Protein 8YZO (pdb70)

Solvent-accessible surface area: 19125 Å² total; per-residue (Å²): 225,132,21,101,34,106,52,51,96,103,86,3,56,7,137,73,48,19,64,0,3,0,56,2,0,38,11,83,88,103,82,28,45,136,34,10,0,0,0,13,3,15,4,4,44,14,101,78,18,99,33,40,31,12,0,56,58,4,0,50,82,4,0,0,0,0,2,3,12,1,17,0,9,138,112,10,22,36,51,0,19,5,0,0,64,30,0,2,87,1,0,17,17,0,0,69,45,0,43,121,80,19,130,2,31,51,81,96,0,0,0,0,2,8,2,2,0,0,0,0,0,1,0,1,0,8,101,7,94,78,1,83,0,0,0,2,1,12,1,5,0,46,4,73,34,2,6,24,8,55,68,0,2,12,14,38,1,4,36,10,9,12,12,0,3,96,60,2,3,89,49,12,78,60,2,29,36,3,17,149,27,21,160,85,45,68,48,46,15,2,6,78,42,8,51,108,44,2,65,76,8,4,3,32,63,14,31,111,87,3,23,80,39,126,4,4,2,0,1,5,7,12,18,24,13,10,2,6,27,1,24,17,1,9,62,2,1,44,136,11,180,22,58,49,1,0,6,0,14,50,7,95,60,36,154,159,65,36,10,1,30,8,3,10,44,98,62,6,21,80,27,0,0,54,3,0,17,38,60,5,73,88,66,98,55,8,4,78,187,69,55,18,0,20,0,42,3,52,153,37,52,103,23,58,24,100,62,24,119,26,0,57,173,64,29,28,54,10,2,0,40,46,19,81,52,185,163,81,39,24,7,22,7,32,102,181,48,40,25,71,70,25,105,31,158,1,15,2,20,54,122,10,43,0,8,2,0,68,82,86,78,125,53,35,32,55,8,3,17,88,51,36,56,5,85,2,43,157,1,34,19,82,5,0,0,0,0,41,3,72,72,20,214,50,73,77,28,1,0,0,17,0,58,3,93,6,4,1,27,2,54,87,42,43,4,0,3,0,1,0,0,1,4,6,45,95,131,3,67,2,106,17,14,5,29,28,2,52,12,24,125,62,18,90,75,58,92,46,104,56,11,90,10,147,2,16,4,1,0,20,40,3,68,57,24,9,48,7,0,0,0,2,0,0,43,5,81,12,38,30,35,38,25,70,126,62,4,8,1,29,0,29,0,44,82,147,15,54,1,34,0,90,0,3,23,86

Radius of gyration: 23.77 Å; Cα contacts (8 Å, |Δi|>4): 1357; chains: 1; bounding box: 77×49×50 Å

InterPro domains:
  IPR000383 Xaa-Pro dipeptidyl-peptidase-like domain [PF02129] (34-272)
  IPR008979 Galactose-binding-like domain superfamily [SSF49785] (376-522)
  IPR013736 Xaa-Pro dipeptidyl-peptidase, C-terminal [PF08530] (415-501)
  IPR013736 Xaa-Pro dipeptidyl-peptidase, C-terminal [SM00939] (291-519)
  IPR029058 Alpha/Beta hydrolase fold [G3DSA:3.40.50.1820] (14-206)
  IPR029058 Alpha/Beta hydrolase fold [G3DSA:3.40.50.1820] (207-338)
  IPR029058 Alpha/Beta hydrolase fold [SSF53474] (24-326)
  IPR050261 FrsA esterase [PTHR22946] (24-292)

Organism: Aquipseudomonas alcaligenes (NCBI:txid43263)

Sequence (506 aa):
EMATVKTTHRTTIAGWDGTPLGAFVIEPQDAGGGRYPLLVMPSSWAVPSVEYVGVAQSLAQRGYVVISYSSRGFWESGGSIDIAGPSTVEDVSALIDWALDNTRADPDRIGVSGISYGAGTSLLAAARDPRIKAVAALSGWADLQASLYSNDTPSSAQQGIALLVAAGLVTGRPGAELATINRNVLAGNYQGAVDSLLPVAAQRSPAASIDEINANQPAVFLANAFNDSLFPPGQLVDFFNRLKGPKQLQMRHGDHALNEALGALGIPNNEVYDQVGDWFDHYLKAVANGIDRQPAVQLKSQKGSWSSYPDWQATSKGAVSYGLTAPSGLLLPTGGLAEHGGGTGWNYRIGSGLLTAANSGVAMASGALQMINLPPGAYVPFVGRSAAGVWQGPIQWSAKRLDGAPEVRLTVTPSRANTTLYAYLYAEDVLGNGQLISHKPYTLRGATPGQAKTLDLRLEASSWNLPAGSRLTLVVDTVDLRYAGISQLGGAVTFTSPANAPSVLKVPLH

B-factor: mean 19.97, std 12.43, range [6.82, 127.04]

Nearest PDB structures (foldseek):
  8yzo-assembly1_A  TM=1.002E+00  e=0.000E+00  Aquipseudomonas alcaligenes
  8yzn-assembly1_A  TM=1.002E+00  e=0.000E+00  Aquipseudomonas alcaligenes
  1l7r-assembly1_A  TM=7.830E-01  e=7.497E-33  Rhodococcus sp. MB1
  3i2f-assembly1_A-2  TM=7.803E-01  e=1.826E-32  Rhodococcus sp. MB1 'Bresler 1999'
  9k48-assembly1_A  TM=7.659E-01  e=2.456E-32  Rhodococcus sp. MB1 'Bresler 1999'

Foldseek 3Di:
DWFDKDWDWDWAAFPVGWTWIKIWIAGDDVPHAAFAEEEEEEFFDDPLAAQVVLQNVLVRNTYTYIYIYFDFFPRIHHADPQLAPRRLRRSVSVLVVCVVPGSHDLQFYAYEYEASRQLSRLLNLLVPLSHAAYEHEAYFQAQCCQQQPQNWGQLQLLLLVLLRSVRTGHHDPLSVQSNVCNVVVNRVSNSVSCVVPRLSSHSNVSLVSNLVSQHAYEYEYECFFSHHHFPRVQVSQQSRDHHAAYEYEHFAADPPDNCRQLRDDPVSSVVVSVSSCCRRVVDPPCPSVAARYWYAAPVGDIDGDNGQVVLQVPWFKFFWEFFDDDPAGAIARHRVYYDADHKAKAFAPDDFQDASADQDDRSDNRRGGQHDKHQQSRGHSNFKHKYWYDQAQAKKKFFHWKKKKWKKAKQDQKFKKKKWKFWAALRRITGTFWMGMHIRHRHDHGDIDIDMDTTGGHIYIRGGRTIIMMMMGTDHSRIDGDIDGVMMMMIGAHPVHGIIMTTSMD

Structure (mmCIF, N/CA/C/O backbone):
data_8YZO
#
_entry.id   8YZO
#
_cell.length_a   81.754
_cell.length_b   104.593
_cell.length_c   62.030
_cell.angle_alpha   90.000
_cell.angle_beta   90.000
_cell.angle_gamma   90.000
#
_symmetry.space_group_name_H-M   'P 21 21 2'
#
loop_
_entity.id
_entity.type
_entity.pdbx_description
1 polymer Lipase
2 water water
#
loop_
_atom_site.group_PDB
_atom_site.id
_atom_site.type_symbol
_atom_site.label_atom_id
_atom_site.label_alt_id
_atom_site.label_comp_id
_atom_site.label_asym_id
_atom_site.label_entity_id
_atom_site.label_seq_id
_atom_site.pdbx_PDB_ins_code
_atom_site.Cartn_x
_atom_site.Cartn_y
_atom_site.Cartn_z
_atom_site.occupancy
_atom_site.B_iso_or_equiv
_atom_site.auth_seq_id
_atom_site.auth_comp_id
_atom_site.auth_asym_id
_atom_site.auth_atom_id
_atom_site.pdbx_PDB_model_num
ATOM 1 N N . GLU A 1 1 ? -11.561 35.345 18.792 1.000 71.690 50 GLU A N 1
ATOM 2 C CA . GLU A 1 1 ? -11.548 34.108 19.624 1.000 65.196 50 GLU A CA 1
ATOM 3 C C . GLU A 1 1 ? -11.178 32.921 18.733 1.000 54.355 50 GLU A C 1
ATOM 4 O O . GLU A 1 1 ? -11.106 33.042 17.504 1.000 50.688 50 GLU A O 1
ATOM 10 N N . MET A 1 2 ? -10.886 31.783 19.372 1.000 48.103 51 MET A N 1
ATOM 11 C CA . MET A 1 2 ? -10.422 30.618 18.635 1.000 45.075 51 MET A CA 1
ATOM 12 C C . MET A 1 2 ? -11.574 30.040 17.809 1.000 48.115 51 MET A C 1
ATOM 13 O O . MET A 1 2 ? -12.726 30.030 18.249 1.000 47.770 51 MET A O 1
ATOM 18 N N . ALA A 1 3 ? -11.243 29.560 16.603 1.000 43.397 52 ALA A N 1
ATOM 19 C CA . ALA A 1 3 ? -12.186 28.882 15.726 1.000 43.006 52 ALA A CA 1
ATOM 20 C C . ALA A 1 3 ? -12.618 27.538 16.336 1.000 41.838 52 ALA A C 1
ATOM 21 O O . ALA A 1 3 ? -11.805 26.803 16.919 1.000 38.512 52 ALA A O 1
ATOM 23 N N . THR A 1 4 ? -13.913 27.214 16.229 1.000 33.984 53 THR A N 1
ATOM 24 C CA . THR A 1 4 ? -14.352 25.852 16.464 1.000 36.652 53 THR A CA 1
ATOM 25 C C . THR A 1 4 ? -13.959 25.031 15.234 1.000 34.345 53 THR A C 1
ATOM 26 O O . THR A 1 4 ? -14.154 25.505 14.106 1.000 33.566 53 THR A O 1
ATOM 30 N N . VAL A 1 5 ? -13.382 23.835 15.426 1.000 25.140 54 VAL A N 1
ATOM 31 C CA . VAL A 1 5 ? -12.952 23.110 14.246 1.000 21.120 54 VAL A CA 1
ATOM 32 C C . VAL A 1 5 ? -13.578 21.726 14.193 1.000 21.136 54 VAL A C 1
ATOM 33 O O . VAL A 1 5 ? -13.827 21.093 15.214 1.000 22.130 54 VAL A O 1
ATOM 37 N N . LYS A 1 6 ? -13.791 21.275 12.960 1.000 18.432 55 LYS A N 1
ATOM 38 C CA . LYS A 1 6 ? -14.274 19.942 12.692 1.000 18.971 55 LYS A CA 1
ATOM 39 C C . LYS A 1 6 ? -13.106 19.103 12.180 1.000 15.942 55 LYS A C 1
ATOM 40 O O . LYS A 1 6 ? -12.353 19.566 11.329 1.000 16.246 55 LYS A O 1
ATOM 46 N N . THR A 1 7 ? -12.973 17.901 12.699 1.000 16.013 56 THR A N 1
ATOM 47 C CA . THR A 1 7 ? -11.923 16.999 12.230 1.000 17.533 56 THR A CA 1
ATOM 48 C C . THR A 1 7 ? -12.567 15.817 11.537 1.000 18.997 56 THR A C 1
ATOM 49 O O . THR A 1 7 ? -13.389 15.112 12.135 1.000 19.974 56 THR A O 1
ATOM 53 N N . THR A 1 8 ? -12.138 15.543 10.307 1.000 17.240 57 THR A N 1
ATOM 54 C CA . THR A 1 8 ? -12.620 14.411 9.558 1.000 18.145 57 THR A CA 1
ATOM 55 C C . THR A 1 8 ? -11.454 13.561 9.092 1.000 18.844 57 THR A C 1
ATOM 56 O O . THR A 1 8 ? -10.512 14.061 8.472 1.000 18.456 57 THR A O 1
ATOM 60 N N . HIS A 1 9 ? -11.576 12.263 9.274 1.000 17.169 58 HIS A N 1
ATOM 61 C CA . HIS A 1 9 ? -10.534 11.392 8.791 1.000 19.712 58 HIS A CA 1
ATOM 62 C C . HIS A 1 9 ? -10.864 11.015 7.370 1.000 24.331 58 HIS A C 1
ATOM 63 O O . HIS A 1 9 ? -11.977 10.576 7.069 1.000 23.717 58 HIS A O 1
ATOM 70 N N . ARG A 1 10 ? -9.864 11.049 6.503 1.000 20.275 59 ARG A N 1
ATOM 71 C CA . ARG A 1 10 ? -10.103 10.450 5.211 1.000 24.543 59 ARG A CA 1
ATOM 72 C C . ARG A 1 10 ? -8.827 10.006 4.535 1.000 24.517 59 ARG A C 1
ATOM 73 O O . ARG A 1 10 ? -7.748 10.274 5.032 1.000 22.466 59 ARG A O 1
ATOM 81 N N A THR A 1 11 ? -8.983 9.285 3.422 0.410 21.594 60 THR A N 1
ATOM 82 N N B THR A 1 11 ? -8.967 9.358 3.373 0.590 21.250 60 THR A N 1
ATOM 83 C CA A THR A 1 11 ? -7.845 8.902 2.618 0.410 21.076 60 THR A CA 1
ATOM 84 C CA B THR A 1 11 ? -7.786 8.941 2.652 0.590 21.043 60 THR A CA 1
ATOM 85 C C A THR A 1 11 ? -7.745 9.925 1.492 0.410 19.391 60 THR A C 1
ATOM 86 C C B THR A 1 11 ? -7.693 9.807 1.404 0.590 20.056 60 THR A C 1
ATOM 87 O O A THR A 1 11 ? -8.758 10.342 0.933 0.410 19.013 60 THR A O 1
ATOM 88 O O B THR A 1 11 ? -8.638 9.957 0.631 0.590 21.317 60 THR A O 1
ATOM 95 N N . ILE A 1 12 ? -6.529 10.414 1.231 1.000 16.810 61 ILE A N 1
ATOM 96 C CA . ILE A 1 12 ? -6.305 11.371 0.164 1.000 15.695 61 ILE A CA 1
ATOM 97 C C . ILE A 1 12 ? -5.227 10.762 -0.719 1.000 16.476 61 ILE A C 1
ATOM 98 O O . ILE A 1 12 ? -4.201 10.314 -0.211 1.000 14.778 61 ILE A O 1
ATOM 103 N N . ALA A 1 13 ? -5.481 10.748 -2.035 1.000 15.990 62 ALA A N 1
ATOM 104 C CA . ALA A 1 13 ? -4.496 10.144 -2.926 1.000 17.559 62 ALA A CA 1
ATOM 105 C C . ALA A 1 13 ? -3.254 11.014 -3.002 1.000 16.049 62 ALA A C 1
ATOM 106 O O . ALA A 1 13 ? -3.351 12.232 -3.198 1.000 16.607 62 ALA A O 1
ATOM 108 N N . GLY A 1 14 ? -2.090 10.358 -2.939 1.000 14.415 63 GLY A N 1
ATOM 109 C CA . GLY A 1 14 ? -0.827 11.002 -3.239 1.000 15.204 63 GLY A CA 1
ATOM 110 C C . GLY A 1 14 ? -0.646 11.237 -4.730 1.000 16.909 63 GLY A C 1
ATOM 111 O O . GLY A 1 14 ? -1.586 11.028 -5.504 1.000 17.058 63 GLY A O 1
ATOM 112 N N . TRP A 1 15 ? 0.562 11.607 -5.124 1.000 14.191 64 TRP A N 1
ATOM 113 C CA . TRP A 1 15 ? 0.780 12.108 -6.491 1.000 16.228 64 TRP A CA 1
ATOM 114 C C . TRP A 1 15 ? 0.546 11.018 -7.543 1.000 18.807 64 TRP A C 1
ATOM 115 O O . TRP A 1 15 ? 0.112 11.334 -8.665 1.000 18.031 64 TRP A O 1
ATOM 126 N N . ASP A 1 16 ? 0.810 9.762 -7.149 1.000 15.779 65 ASP A N 1
ATOM 127 C CA . ASP A 1 16 ? 0.734 8.571 -7.973 1.000 18.336 65 ASP A CA 1
ATOM 128 C C . ASP A 1 16 ? -0.479 7.705 -7.602 1.000 16.532 65 ASP A C 1
ATOM 129 O O . ASP A 1 16 ? -0.574 6.538 -8.014 1.000 19.114 65 ASP A O 1
ATOM 134 N N . GLY A 1 17 ? -1.419 8.259 -6.839 1.000 16.470 66 GLY A N 1
ATOM 135 C CA . GLY A 1 17 ? -2.626 7.553 -6.427 1.000 17.312 66 GLY A CA 1
ATOM 136 C C . GLY A 1 17 ? -2.493 6.777 -5.120 1.000 16.083 66 GLY A C 1
ATOM 137 O O . GLY A 1 17 ? -3.480 6.239 -4.601 1.000 17.289 66 GLY A O 1
ATOM 138 N N . THR A 1 18 ? -1.299 6.769 -4.511 1.000 15.385 67 THR A N 1
ATOM 139 C CA . THR A 1 18 ? -1.101 6.054 -3.248 1.000 14.491 67 THR A CA 1
ATOM 140 C C . THR A 1 18 ? -1.978 6.668 -2.181 1.000 14.539 67 THR A C 1
ATOM 141 O O . THR A 1 18 ? -1.910 7.866 -1.942 1.000 15.831 67 THR A O 1
ATOM 145 N N . PRO A 1 19 ? -2.854 5.897 -1.494 1.000 14.101 68 PRO A N 1
ATOM 146 C CA . PRO A 1 19 ? -3.748 6.464 -0.504 1.000 14.499 68 PRO A CA 1
ATOM 147 C C . PRO A 1 19 ? -3.017 6.862 0.774 1.000 14.583 68 PRO A C 1
ATOM 148 O O . PRO A 1 19 ? -2.281 6.044 1.325 1.000 15.347 68 PRO A O 1
ATOM 152 N N . LEU A 1 20 ? -3.188 8.126 1.195 1.000 13.332 69 LEU A N 1
ATOM 153 C CA . LEU A 1 20 ? -2.599 8.619 2.427 1.000 13.148 69 LEU A CA 1
ATOM 154 C C . LEU A 1 20 ? -3.673 8.890 3.468 1.000 13.576 69 LEU A C 1
ATOM 155 O O . LEU A 1 20 ? -4.685 9.518 3.170 1.000 13.944 69 LEU A O 1
ATOM 160 N N . GLY A 1 21 ? -3.457 8.367 4.684 1.000 12.497 70 GLY A N 1
ATOM 161 C CA . GLY A 1 21 ? -4.348 8.618 5.815 1.000 12.479 70 GLY A CA 1
ATOM 162 C C . GLY A 1 21 ? -4.175 10.038 6.335 1.000 13.866 70 GLY A C 1
ATOM 163 O O . GLY A 1 21 ? -3.056 10.440 6.592 1.000 14.034 70 GLY A O 1
ATOM 164 N N . ALA A 1 22 ? -5.269 10.790 6.341 1.000 13.019 71 ALA A N 1
ATOM 165 C CA . ALA A 1 22 ? -5.232 12.197 6.673 1.000 12.896 71 ALA A CA 1
ATOM 166 C C . ALA A 1 22 ? -6.375 12.569 7.606 1.000 14.792 71 ALA A C 1
ATOM 167 O O . ALA A 1 22 ? -7.493 12.047 7.485 1.000 16.224 71 ALA A O 1
ATOM 169 N N . PHE A 1 23 ? -6.086 13.524 8.492 1.000 12.894 72 PHE A N 1
ATOM 170 C CA . PHE A 1 23 ? -7.111 14.242 9.242 1.000 13.616 72 PHE A CA 1
ATOM 171 C C . PHE A 1 23 ? -7.229 15.640 8.668 1.000 13.560 72 PHE A C 1
ATOM 172 O O . PHE A 1 23 ? -6.249 16.395 8.605 1.000 14.677 72 PHE A O 1
ATOM 180 N N . VAL A 1 24 ? -8.419 15.965 8.171 1.000 11.421 73 VAL A N 1
ATOM 181 C CA . VAL A 1 24 ? -8.705 17.237 7.581 1.000 12.998 73 VAL A CA 1
ATOM 182 C C . VAL A 1 24 ? -9.422 18.054 8.661 1.000 14.224 73 VAL A C 1
ATOM 183 O O . VAL A 1 24 ? -10.512 17.662 9.138 1.000 13.855 73 VAL A O 1
ATOM 187 N N . ILE A 1 25 ? -8.824 19.189 9.012 1.000 11.439 74 ILE A N 1
ATOM 188 C CA . ILE A 1 25 ? -9.273 19.958 10.147 1.000 12.508 74 ILE A CA 1
ATOM 189 C C . ILE A 1 25 ? -9.715 21.322 9.640 1.000 14.073 74 ILE A C 1
ATOM 190 O O . ILE A 1 25 ? -8.927 22.086 9.109 1.000 12.304 74 ILE A O 1
ATOM 195 N N . GLU A 1 26 ? -10.994 21.678 9.854 1.000 14.979 75 GLU A N 1
ATOM 196 C CA . GLU A 1 26 ? -11.562 22.805 9.145 1.000 16.880 75 GLU A CA 1
ATOM 197 C C . GLU A 1 26 ? -12.304 23.703 10.130 1.000 18.582 75 GLU A C 1
ATOM 198 O O . GLU A 1 26 ? -13.142 23.204 10.863 1.000 17.430 75 GLU A O 1
ATOM 204 N N . PRO A 1 27 ? -12.002 25.009 10.184 1.000 18.155 76 PRO A N 1
ATOM 205 C CA . PRO A 1 27 ? -12.809 25.946 10.969 1.000 21.213 76 PRO A CA 1
ATOM 206 C C . PRO A 1 27 ? -14.271 25.932 10.544 1.000 23.456 76 PRO A C 1
ATOM 207 O O . PRO A 1 27 ? -14.596 25.740 9.374 1.000 23.241 76 PRO A O 1
ATOM 211 N N . GLN A 1 28 ? -15.143 26.186 11.519 1.000 27.665 77 GLN A N 1
ATOM 212 C CA . GLN A 1 28 ? -16.576 26.238 11.275 1.000 33.661 77 GLN A CA 1
ATOM 213 C C . GLN A 1 28 ? -17.005 27.670 11.583 1.000 43.871 77 GLN A C 1
ATOM 214 O O . GLN A 1 28 ? -16.863 28.110 12.702 1.000 44.525 77 GLN A O 1
ATOM 220 N N . ASP A 1 29 ? -17.402 28.440 10.565 1.000 68.615 78 ASP A N 1
ATOM 221 C CA . ASP A 1 29 ? -17.329 29.890 10.681 1.000 77.390 78 ASP A CA 1
ATOM 222 C C . ASP A 1 29 ? -18.632 30.401 11.286 1.000 81.450 78 ASP A C 1
ATOM 223 O O . ASP A 1 29 ? -18.700 30.472 12.506 1.000 86.367 78 ASP A O 1
ATOM 228 N N . ALA A 1 30 ? -19.663 30.726 10.479 1.000 90.893 79 ALA A N 1
ATOM 229 C CA . ALA A 1 30 ? -19.774 30.377 9.067 1.000 102.903 79 ALA A CA 1
ATOM 230 C C . ALA A 1 30 ? -20.440 31.490 8.252 1.000 99.105 79 ALA A C 1
ATOM 231 O O . ALA A 1 30 ? -21.661 31.489 8.095 1.000 111.204 79 ALA A O 1
ATOM 233 N N . GLY A 1 31 ? -19.636 32.413 7.697 1.000 85.682 80 GLY A N 1
ATOM 234 C CA . GLY A 1 31 ? -20.115 33.277 6.626 1.000 84.513 80 GLY A CA 1
ATOM 235 C C . GLY A 1 31 ? -19.191 34.445 6.270 1.000 76.839 80 GLY A C 1
ATOM 236 O O . GLY A 1 31 ? -19.667 35.574 6.150 1.000 76.815 80 GLY A O 1
ATOM 237 N N . GLY A 1 32 ? -17.900 34.186 6.019 1.000 65.525 81 GLY A N 1
ATOM 238 C CA . GLY A 1 32 ? -17.316 32.854 5.977 1.000 70.420 81 GLY A CA 1
ATOM 239 C C . GLY A 1 32 ? -16.301 32.692 4.843 1.000 61.347 81 GLY A C 1
ATOM 240 O O . GLY A 1 32 ? -16.367 31.699 4.122 1.000 62.172 81 GLY A O 1
ATOM 241 N N . GLY A 1 33 ? -15.376 33.662 4.713 1.000 56.611 82 GLY A N 1
ATOM 242 C CA . GLY A 1 33 ? -14.303 33.653 3.722 1.000 45.270 82 GLY A CA 1
ATOM 243 C C . GLY A 1 33 ? -13.333 32.471 3.868 1.000 35.912 82 GLY A C 1
ATOM 244 O O . GLY A 1 33 ? -13.549 31.562 4.660 1.000 38.674 82 GLY A O 1
ATOM 245 N N . ARG A 1 34 ? -12.288 32.469 3.040 1.000 33.623 83 ARG A N 1
ATOM 246 C CA . ARG A 1 34 ? -11.354 31.351 2.974 1.000 29.773 83 ARG A CA 1
ATOM 247 C C . ARG A 1 34 ? -10.309 31.494 4.089 1.000 28.574 83 ARG A C 1
ATOM 248 O O . ARG A 1 34 ? -10.112 32.571 4.627 1.0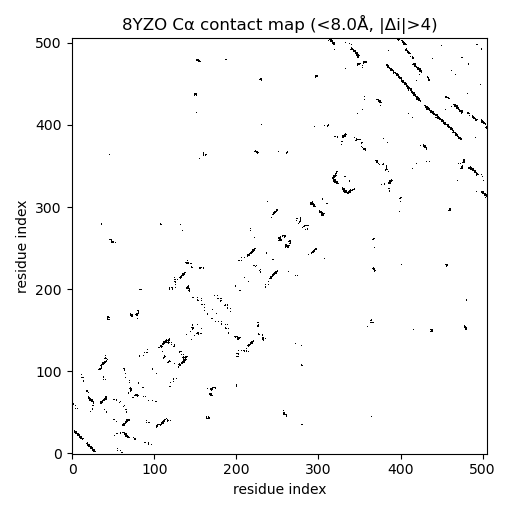00 28.325 83 ARG A O 1
ATOM 256 N N . TYR A 1 35 ? -9.687 30.383 4.472 1.000 19.220 84 TYR A N 1
ATOM 257 C CA . TYR A 1 35 ? -8.707 30.375 5.539 1.000 18.065 84 TYR A CA 1
ATOM 258 C C . TYR A 1 35 ? -7.351 29.980 4.942 1.000 15.200 84 TYR A C 1
ATOM 259 O O . TYR A 1 35 ? -7.300 29.231 3.967 1.000 13.526 84 TYR A O 1
ATOM 268 N N . PRO A 1 36 ? -6.250 30.471 5.508 1.000 14.314 85 PRO A N 1
ATOM 269 C CA . PRO A 1 36 ? -4.916 29.972 5.167 1.000 13.574 85 PRO A CA 1
ATOM 270 C C . PRO A 1 36 ? -4.852 28.467 5.439 1.000 13.479 85 PRO A C 1
ATOM 271 O O . PRO A 1 36 ? -5.624 27.912 6.221 1.000 13.628 85 PRO A O 1
ATOM 275 N N . LEU A 1 37 ? -4.028 27.795 4.624 1.000 13.083 86 LEU A N 1
ATOM 276 C CA . LEU A 1 37 ? -3.886 26.349 4.606 1.000 12.076 86 LEU A CA 1
ATOM 277 C C . LEU A 1 37 ? -2.542 25.957 5.182 1.000 10.106 86 LEU A C 1
ATOM 278 O O . LEU A 1 37 ? -1.542 26.542 4.760 1.000 11.284 86 LEU A O 1
ATOM 283 N N . LEU A 1 38 ? -2.542 24.961 6.093 1.000 10.106 87 LEU A N 1
ATOM 284 C CA . LEU A 1 38 ? -1.313 24.337 6.572 1.000 10.131 87 LEU A CA 1
ATOM 285 C C . LEU A 1 38 ? -1.370 22.859 6.251 1.000 10.656 87 LEU A C 1
ATOM 286 O O . LEU A 1 38 ? -2.338 22.170 6.616 1.000 11.754 87 LEU A O 1
ATOM 291 N N . VAL A 1 39 ? -0.328 22.370 5.580 1.000 10.468 88 VAL A N 1
ATOM 292 C CA . VAL A 1 39 ? -0.185 20.956 5.315 1.000 10.842 88 VAL A CA 1
ATOM 293 C C . VAL A 1 39 ? 0.957 20.424 6.188 1.000 10.664 88 VAL A C 1
ATOM 294 O O . VAL A 1 39 ? 2.040 21.020 6.185 1.000 10.227 88 VAL A O 1
ATOM 298 N N . MET A 1 40 ? 0.636 19.385 6.979 1.000 10.056 89 MET A N 1
ATOM 299 C CA . MET A 1 40 ? 1.481 18.961 8.083 1.000 9.559 89 MET A CA 1
ATOM 300 C C . MET A 1 40 ? 1.699 17.467 8.063 1.000 9.781 89 MET A C 1
ATOM 301 O O . MET A 1 40 ? 0.922 16.716 8.644 1.000 9.704 89 MET A O 1
ATOM 306 N N . PRO A 1 41 ? 2.818 17.000 7.481 1.000 10.338 90 PRO A N 1
ATOM 307 C CA . PRO A 1 41 ? 3.223 15.603 7.542 1.000 10.162 90 PRO A CA 1
ATOM 308 C C . PRO A 1 41 ? 3.622 15.229 8.962 1.000 11.693 90 PRO A C 1
ATOM 309 O O . PRO A 1 41 ? 4.468 15.869 9.583 1.000 12.776 90 PRO A O 1
ATOM 313 N N . SER A 1 42 ? 2.946 14.221 9.505 1.000 11.551 91 SER A N 1
ATOM 314 C CA . SER A 1 42 ? 3.295 13.660 10.806 1.000 12.110 91 SER A CA 1
ATOM 315 C C . SER A 1 42 ? 4.658 12.963 10.768 1.000 12.066 91 SER A C 1
ATOM 316 O O . SER A 1 42 ? 5.188 12.651 9.729 1.000 12.207 91 SER A O 1
ATOM 319 N N . SER A 1 43 ? 5.215 12.675 11.932 1.000 11.663 92 SER A N 1
ATOM 320 C CA . SER A 1 43 ? 6.536 12.071 12.015 1.000 11.073 92 SER A CA 1
ATOM 321 C C . SER A 1 43 ? 6.459 10.716 12.703 1.000 11.656 92 SER A C 1
ATOM 322 O O . SER A 1 43 ? 5.423 10.049 12.670 1.000 12.225 92 SER A O 1
ATOM 325 N N . TRP A 1 44 ? 7.595 10.290 13.252 1.000 11.707 93 TRP A N 1
ATOM 326 C CA . TRP A 1 44 ? 7.740 8.947 13.804 1.000 11.855 93 TRP A CA 1
ATOM 327 C C . TRP A 1 44 ? 6.682 8.666 14.870 1.000 12.198 93 TRP A C 1
ATOM 328 O O . TRP A 1 44 ? 6.339 9.534 15.706 1.000 11.011 93 TRP A O 1
ATOM 339 N N . ALA A 1 45 ? 6.247 7.394 14.913 1.000 12.969 94 ALA A N 1
ATOM 340 C CA . ALA A 1 45 ? 5.217 6.978 15.854 1.000 14.244 94 ALA A CA 1
ATOM 341 C C . ALA A 1 45 ? 5.840 6.707 17.218 1.000 18.906 94 ALA A C 1
ATOM 342 O O . ALA A 1 45 ? 5.963 5.579 17.671 1.000 24.020 94 ALA A O 1
ATOM 344 N N . VAL A 1 46 ? 6.147 7.763 17.944 1.000 21.539 95 VAL A N 1
ATOM 345 C CA . VAL A 1 46 ? 6.679 7.588 19.284 1.000 20.322 95 VAL A CA 1
ATOM 346 C C . VAL A 1 46 ? 5.495 7.588 20.240 1.000 18.337 95 VAL A C 1
ATOM 347 O O . VAL A 1 46 ? 4.596 8.405 20.151 1.000 18.811 95 VAL A O 1
ATOM 351 N N . PRO A 1 47 ? 5.401 6.631 21.183 1.000 22.498 96 PRO A N 1
ATOM 352 C CA . PRO A 1 47 ? 4.272 6.591 22.115 1.000 23.090 96 PRO A CA 1
ATOM 353 C C . PRO A 1 47 ? 4.079 7.884 22.899 1.000 19.163 96 PRO A C 1
ATOM 354 O O . PRO A 1 47 ? 5.048 8.499 23.298 1.000 18.853 96 PRO A O 1
ATOM 358 N N . SER A 1 48 ? 2.818 8.334 22.981 1.000 18.934 97 SER A N 1
ATOM 359 C CA . SER A 1 48 ? 2.366 9.521 23.690 1.000 20.429 97 SER A CA 1
ATOM 360 C C . SER A 1 48 ? 2.429 10.772 22.811 1.000 18.872 97 SER A C 1
ATOM 361 O O . SER A 1 48 ? 2.016 11.842 23.247 1.000 21.371 97 SER A O 1
ATOM 364 N N . VAL A 1 49 ? 2.986 10.684 21.597 1.000 19.743 98 VAL A N 1
ATOM 365 C CA . VAL A 1 49 ? 3.156 11.893 20.798 1.000 16.923 98 VAL A CA 1
ATOM 366 C C . VAL A 1 49 ? 1.885 12.189 19.990 1.000 20.472 98 VAL A C 1
ATOM 367 O O . VAL A 1 49 ? 1.448 11.392 19.182 1.000 22.172 98 VAL A O 1
ATOM 371 N N . GLU A 1 50 ? 1.328 13.387 20.187 1.000 17.980 99 GLU A N 1
ATOM 372 C CA . GLU A 1 50 ? 0.010 13.730 19.678 1.000 19.670 99 GLU A CA 1
ATOM 373 C C . GLU A 1 50 ? 0.104 14.646 18.450 1.000 17.595 99 GLU A C 1
ATOM 374 O O . GLU A 1 50 ? -0.176 15.860 18.567 1.000 17.288 99 GLU A O 1
ATOM 380 N N . TYR A 1 51 ? 0.477 14.097 17.277 1.000 16.972 100 TYR A N 1
ATOM 381 C CA . TYR A 1 51 ? 0.627 14.958 16.073 1.000 14.916 100 TYR A CA 1
ATOM 382 C C . TYR A 1 51 ? -0.699 15.613 15.675 1.000 14.900 100 TYR A C 1
ATOM 383 O O . TYR A 1 51 ? -0.702 16.784 15.278 1.000 14.944 100 TYR A O 1
ATOM 392 N N . VAL A 1 52 ? -1.803 14.860 15.687 1.000 14.691 101 VAL A N 1
ATOM 393 C CA . VAL A 1 52 ? -3.063 15.429 15.244 1.000 15.302 101 VAL A CA 1
ATOM 394 C C . VAL A 1 52 ? -3.494 16.507 16.237 1.000 15.542 101 VAL A C 1
ATOM 395 O O . VAL A 1 52 ? -3.989 17.554 15.854 1.000 15.205 101 VAL A O 1
ATOM 399 N N . GLY A 1 53 ? -3.239 16.288 17.519 1.000 14.722 102 GLY A N 1
ATOM 400 C CA . GLY A 1 53 ? -3.576 17.308 18.499 1.000 14.706 102 GLY A CA 1
ATOM 401 C C . GLY A 1 53 ? -2.892 18.651 18.239 1.000 15.113 102 GLY A C 1
ATOM 402 O O . GLY A 1 53 ? -3.499 19.735 18.412 1.000 14.235 102 GLY A O 1
ATOM 403 N N . VAL A 1 54 ? -1.605 18.567 17.895 1.000 13.460 103 VAL A N 1
ATOM 404 C CA . VAL A 1 54 ? -0.858 19.771 17.558 1.000 15.090 103 VAL A CA 1
ATOM 405 C C . VAL A 1 54 ? -1.492 20.475 16.351 1.000 12.911 103 VAL A C 1
ATOM 406 O O . VAL A 1 54 ? -1.674 21.696 16.341 1.000 12.698 103 VAL A O 1
ATOM 410 N N . ALA A 1 55 ? -1.828 19.679 15.326 1.000 13.013 104 ALA A N 1
ATOM 411 C CA . ALA A 1 55 ? -2.463 20.205 14.118 1.000 12.732 104 ALA A CA 1
ATOM 412 C C . ALA A 1 55 ? -3.810 20.847 14.422 1.000 11.553 104 ALA A C 1
ATOM 413 O O . ALA A 1 55 ? -4.124 21.889 13.869 1.000 12.038 104 ALA A O 1
ATOM 415 N N . GLN A 1 56 ? -4.592 20.229 15.306 1.000 11.394 105 GLN A N 1
ATOM 416 C CA . GLN A 1 56 ? -5.886 20.789 15.674 1.000 13.297 105 GLN A CA 1
ATOM 417 C C . GLN A 1 56 ? -5.693 22.139 16.361 1.000 13.486 105 GLN A C 1
ATOM 418 O O . GLN A 1 56 ? -6.482 23.067 16.140 1.000 12.934 105 GLN A O 1
ATOM 424 N N . SER A 1 57 ? -4.694 22.244 17.251 1.000 13.445 106 SER A N 1
ATOM 425 C CA . SER A 1 57 ? -4.497 23.498 17.967 1.000 13.442 106 SER A CA 1
ATOM 426 C C . SER A 1 57 ? -4.105 24.622 17.004 1.000 14.395 106 SER A C 1
ATOM 427 O O . SER A 1 57 ? -4.495 25.775 17.212 1.000 15.064 106 SER A O 1
ATOM 430 N N . LEU A 1 58 ? -3.343 24.318 15.928 1.000 12.530 107 LEU A N 1
ATOM 431 C CA . LEU A 1 58 ? -3.084 25.327 14.911 1.000 12.254 107 LEU A CA 1
ATOM 432 C C . LEU A 1 58 ? -4.358 25.681 14.167 1.000 11.699 107 LEU A C 1
ATOM 433 O O . LEU A 1 58 ? -4.563 26.860 13.869 1.000 11.655 107 LEU A O 1
ATOM 438 N N . ALA A 1 59 ? -5.171 24.677 13.780 1.000 12.237 108 ALA A N 1
ATOM 439 C CA . ALA A 1 59 ? -6.384 24.933 13.021 1.000 12.958 108 ALA A CA 1
ATOM 440 C C . ALA A 1 59 ? -7.299 25.868 13.802 1.000 12.842 108 ALA A C 1
ATOM 441 O O . ALA A 1 59 ? -7.939 26.750 13.238 1.000 12.279 108 ALA A O 1
ATOM 443 N N . GLN A 1 60 ? -7.257 25.744 15.133 1.000 13.284 109 GLN A N 1
ATOM 444 C CA . GLN A 1 60 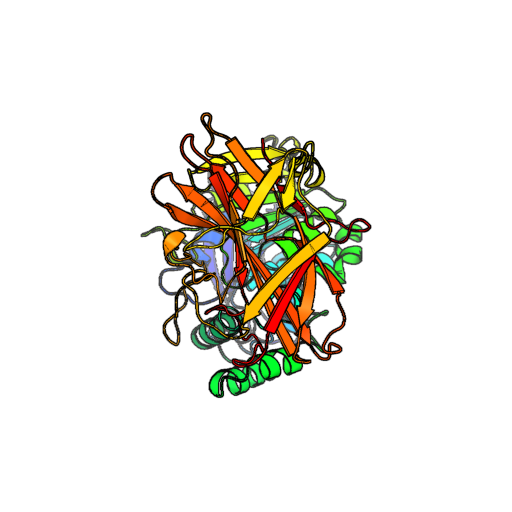? -8.091 26.598 15.968 1.000 16.034 109 GLN A CA 1
ATOM 445 C C . GLN A 1 60 ? -7.665 28.063 15.977 1.000 16.735 109 GLN A C 1
ATOM 446 O O . GLN A 1 60 ? -8.431 28.920 16.443 1.000 16.213 109 GLN A O 1
ATOM 452 N N . ARG A 1 61 ? -6.497 28.400 15.428 1.000 14.401 110 ARG A N 1
ATOM 453 C CA . ARG A 1 61 ? -6.119 29.798 15.259 1.000 14.051 110 ARG A CA 1
ATOM 454 C C . ARG A 1 61 ? -6.778 30.403 14.014 1.000 15.625 110 ARG A C 1
ATOM 455 O O . ARG A 1 61 ? -6.611 31.590 13.723 1.000 17.028 110 ARG A O 1
ATOM 463 N N . GLY A 1 62 ? -7.448 29.560 13.227 1.000 15.011 111 GLY A N 1
ATOM 464 C CA . GLY A 1 62 ? -8.100 29.962 11.978 1.000 15.948 111 GLY A CA 1
ATOM 465 C C . GLY A 1 62 ? -7.348 29.510 10.724 1.000 15.526 111 GLY A C 1
ATOM 466 O O . GLY A 1 62 ? -7.078 30.304 9.806 1.000 16.340 111 GLY A O 1
ATOM 467 N N . TYR A 1 63 ? -7.098 28.211 10.645 1.000 13.354 112 TYR A N 1
ATOM 468 C CA . TYR A 1 63 ? -6.437 27.609 9.490 1.000 13.046 112 TYR A CA 1
ATOM 469 C C . TYR A 1 63 ? -7.197 26.349 9.094 1.000 11.919 112 TYR A C 1
ATOM 470 O O . TYR A 1 63 ? -7.640 25.631 9.945 1.000 12.481 112 TYR A O 1
ATOM 479 N N . VAL A 1 64 ? -7.263 26.048 7.786 1.000 11.232 113 VAL A N 1
ATOM 480 C CA . VAL A 1 64 ? -7.506 24.680 7.348 1.000 11.625 113 VAL A CA 1
ATOM 481 C C . VAL A 1 64 ? -6.193 23.930 7.492 1.000 10.947 113 VAL A C 1
ATOM 482 O O . VAL A 1 64 ? -5.150 24.400 7.025 1.000 10.445 113 VAL A O 1
ATOM 486 N N . VAL A 1 65 ? -6.231 22.764 8.135 1.000 10.806 114 VAL A N 1
ATOM 487 C CA . VAL A 1 65 ? -5.023 21.975 8.376 1.000 12.392 114 VAL A CA 1
ATOM 488 C C . VAL A 1 65 ? -5.228 20.539 7.902 1.000 12.461 114 VAL A C 1
ATOM 489 O O . VAL A 1 65 ? -6.208 19.886 8.228 1.000 11.841 114 VAL A O 1
ATOM 493 N N . ILE A 1 66 ? -4.238 20.017 7.162 1.000 10.735 115 ILE A N 1
ATOM 494 C CA . ILE A 1 66 ? -4.257 18.629 6.766 1.000 11.152 115 ILE A CA 1
ATOM 495 C C . ILE A 1 66 ? -3.103 17.994 7.519 1.000 11.608 115 ILE A C 1
ATOM 496 O O . ILE A 1 66 ? -1.935 18.244 7.220 1.000 11.974 115 ILE A O 1
ATOM 501 N N . SER A 1 67 ? -3.442 17.132 8.475 1.000 10.245 116 SER A N 1
ATOM 502 C CA . SER A 1 67 ? -2.459 16.381 9.226 1.000 11.508 116 SER A CA 1
ATOM 503 C C . SER A 1 67 ? -2.440 14.967 8.668 1.000 12.066 116 SER A C 1
ATOM 504 O O . SER A 1 67 ? -3.469 14.289 8.738 1.000 12.771 116 SER A O 1
ATOM 507 N N . TYR A 1 68 ? -1.307 14.479 8.181 1.000 10.731 117 TYR A N 1
ATOM 508 C CA . TYR A 1 68 ? -1.383 13.223 7.472 1.000 11.004 117 TYR A CA 1
ATOM 509 C C . TYR A 1 68 ? -0.146 12.355 7.667 1.000 11.148 117 TYR A C 1
ATOM 510 O O . TYR A 1 68 ? 0.912 12.813 8.093 1.000 10.391 117 TYR A O 1
ATOM 519 N N . SER A 1 69 ? -0.365 11.069 7.431 1.000 11.019 118 SER A N 1
ATOM 520 C CA . SER A 1 69 ? 0.658 10.042 7.449 1.000 10.583 118 SER A CA 1
ATOM 521 C C . SER A 1 69 ? 1.241 9.863 6.045 1.000 10.877 118 SER A C 1
ATOM 522 O O . SER A 1 69 ? 0.509 9.604 5.071 1.000 10.890 118 SER A O 1
ATOM 525 N N . SER A 1 70 ? 2.579 9.999 5.935 1.000 10.657 119 SER A N 1
ATOM 526 C CA . SER A 1 70 ? 3.280 9.848 4.666 1.000 10.205 119 SER A CA 1
ATOM 527 C C . SER A 1 70 ? 3.214 8.405 4.154 1.000 9.891 119 SER A C 1
ATOM 528 O O . SER A 1 70 ? 2.900 7.473 4.895 1.000 11.006 119 SER A O 1
ATOM 531 N N . ARG A 1 71 ? 3.560 8.245 2.885 1.000 10.072 120 ARG A N 1
ATOM 532 C CA . ARG A 1 71 ? 3.592 6.946 2.242 1.000 11.476 120 ARG A CA 1
ATOM 533 C C . ARG A 1 71 ? 4.501 5.998 3.021 1.000 10.786 120 ARG A C 1
ATOM 534 O O . ARG A 1 71 ? 5.563 6.357 3.534 1.000 10.858 120 ARG A O 1
ATOM 542 N N . GLY A 1 72 ? 3.998 4.766 3.195 1.000 9.515 121 GLY A N 1
ATOM 543 C CA . GLY A 1 72 ? 4.690 3.784 3.990 1.000 10.039 121 GLY A CA 1
ATOM 544 C C . GLY A 1 72 ? 4.275 3.734 5.466 1.000 9.569 121 GLY A C 1
ATOM 545 O O . GLY A 1 72 ? 4.456 2.702 6.105 1.000 10.270 121 GLY A O 1
ATOM 546 N N . PHE A 1 73 ? 3.780 4.841 6.047 1.000 9.430 122 PHE A N 1
ATOM 547 C CA . PHE A 1 73 ? 3.299 4.806 7.411 1.000 9.699 122 PHE A CA 1
ATOM 548 C C . PHE A 1 73 ? 2.158 3.776 7.519 1.000 10.733 122 PHE A C 1
ATOM 549 O O . PHE A 1 73 ? 1.511 3.480 6.525 1.000 10.756 122 PHE A O 1
ATOM 557 N N . TRP A 1 74 ? 1.903 3.284 8.722 1.000 10.682 123 TRP A N 1
ATOM 558 C CA . TRP A 1 74 ? 0.863 2.273 8.929 1.000 11.345 123 TRP A CA 1
ATOM 559 C C . TRP A 1 74 ? -0.443 2.680 8.261 1.000 12.179 123 TRP A C 1
ATOM 560 O O . TRP A 1 74 ? -1.113 1.849 7.620 1.000 11.970 123 TRP A O 1
ATOM 571 N N . GLU A 1 75 ? -0.834 3.956 8.459 1.000 11.959 124 GLU A N 1
ATOM 572 C CA . GLU A 1 75 ? -2.125 4.455 8.031 1.000 12.711 124 GLU A CA 1
ATOM 573 C C . GLU A 1 75 ? -2.221 4.800 6.550 1.000 11.898 124 GLU A C 1
ATOM 574 O O . GLU A 1 75 ? -3.287 5.252 6.114 1.000 13.331 124 GLU A O 1
ATOM 580 N N . SER A 1 76 ? -1.169 4.543 5.759 1.000 9.903 125 SER A N 1
ATOM 581 C CA . SER A 1 76 ? -1.105 4.898 4.376 1.000 9.131 125 SER A CA 1
ATOM 582 C C . SER A 1 76 ? -0.688 3.678 3.563 1.000 9.194 125 SER A C 1
ATOM 583 O O . SER A 1 76 ? -0.160 2.743 4.132 1.000 10.240 125 SER A O 1
ATOM 586 N N . GLY A 1 77 ? -0.921 3.737 2.247 1.000 11.354 126 GLY A N 1
ATOM 587 C CA . GLY A 1 77 ? -0.295 2.829 1.300 1.000 11.878 126 GLY A CA 1
ATOM 588 C C . GLY A 1 77 ? 1.188 3.176 1.077 1.000 11.646 126 GLY A C 1
ATOM 589 O O . GLY A 1 77 ? 1.725 4.121 1.632 1.000 12.188 126 GLY A O 1
ATOM 590 N N . GLY A 1 78 ? 1.845 2.427 0.198 1.000 11.559 127 GLY A N 1
ATOM 591 C CA . GLY A 1 78 ? 3.208 2.739 -0.204 1.000 12.217 127 GLY A CA 1
ATOM 592 C C . GLY A 1 78 ? 4.289 2.262 0.777 1.000 11.830 127 GLY A C 1
ATOM 593 O O . GLY A 1 78 ? 4.044 1.436 1.653 1.000 12.158 127 GLY A O 1
ATOM 594 N N . SER A 1 79 ? 5.522 2.795 0.607 1.000 11.895 128 SER A N 1
ATOM 595 C CA . SER A 1 79 ? 6.668 2.420 1.425 1.000 12.533 128 SER A CA 1
ATOM 596 C C . SER A 1 79 ? 7.366 3.695 1.879 1.000 12.198 128 SER A C 1
ATOM 597 O O . SER A 1 79 ? 7.369 4.656 1.119 1.000 11.141 128 SER A O 1
ATOM 600 N N . ILE A 1 80 ? 8.036 3.635 3.035 1.000 12.168 129 ILE A N 1
ATOM 601 C CA . ILE A 1 80 ? 8.785 4.784 3.554 1.000 11.936 129 ILE A CA 1
ATOM 602 C C . ILE A 1 80 ? 10.041 4.973 2.715 1.000 12.392 129 ILE A C 1
ATOM 603 O O . ILE A 1 80 ? 10.869 4.074 2.615 1.000 12.934 129 ILE A O 1
ATOM 608 N N . ASP A 1 81 ? 10.198 6.145 2.079 1.000 11.766 130 ASP A N 1
ATOM 609 C CA . ASP A 1 81 ? 11.319 6.324 1.169 1.000 13.077 130 ASP A CA 1
ATOM 610 C C . ASP A 1 81 ? 12.340 7.336 1.706 1.000 12.163 130 ASP A C 1
ATOM 611 O O . ASP A 1 81 ? 13.196 7.782 0.938 1.000 13.238 130 ASP A O 1
ATOM 616 N N . ILE A 1 82 ? 12.237 7.693 2.991 1.000 13.158 131 ILE A N 1
ATOM 617 C CA . ILE A 1 82 ? 13.141 8.634 3.636 1.000 11.857 131 ILE A CA 1
ATOM 618 C C . ILE A 1 82 ? 13.055 10.000 2.954 1.000 12.142 131 ILE A C 1
ATOM 619 O O . ILE A 1 82 ? 14.051 10.546 2.500 1.000 12.276 131 ILE A O 1
ATOM 624 N N . ALA A 1 83 ? 11.853 10.570 2.954 1.000 12.419 132 ALA A N 1
ATOM 625 C CA . ALA A 1 83 ? 11.613 11.923 2.450 1.000 11.721 132 ALA A CA 1
ATOM 626 C C . ALA A 1 83 ? 12.137 11.990 1.029 1.000 12.210 132 ALA A C 1
ATOM 627 O O . ALA A 1 83 ? 12.654 13.025 0.589 1.000 11.156 132 ALA A O 1
ATOM 629 N N . GLY A 1 84 ? 11.953 10.895 0.287 1.000 10.087 133 GLY A N 1
ATOM 630 C CA . GLY A 1 84 ? 12.292 10.864 -1.114 1.000 11.736 133 GLY A CA 1
ATOM 631 C C . GLY A 1 84 ? 11.330 11.669 -1.986 1.000 11.948 133 GLY A C 1
ATOM 632 O O . GLY A 1 84 ? 10.324 12.236 -1.532 1.000 12.084 133 GLY A O 1
ATOM 633 N N . PRO A 1 85 ? 11.633 11.745 -3.283 1.000 12.760 134 PRO A N 1
ATOM 634 C CA . PRO A 1 85 ? 10.876 12.612 -4.201 1.000 13.466 134 PRO A CA 1
ATOM 635 C C . PRO A 1 85 ? 9.360 12.350 -4.195 1.000 12.436 134 PRO A C 1
ATOM 636 O O . PRO A 1 85 ? 8.598 13.298 -4.278 1.000 11.597 134 PRO A O 1
ATOM 640 N N . SER A 1 86 ? 8.930 11.086 -4.062 1.000 13.199 135 SER A N 1
ATOM 641 C CA . SER A 1 86 ? 7.517 10.753 -3.973 1.000 13.960 135 SER A CA 1
ATOM 642 C C . SER A 1 86 ? 6.863 11.329 -2.723 1.000 12.736 135 SER A C 1
ATOM 643 O O . SER A 1 86 ? 5.804 11.934 -2.780 1.000 12.052 135 SER A O 1
ATOM 646 N N . THR A 1 87 ? 7.491 11.119 -1.577 1.000 11.187 136 THR A N 1
ATOM 647 C CA . THR A 1 87 ? 6.951 11.632 -0.336 1.000 10.902 136 THR A CA 1
ATOM 648 C C . THR A 1 87 ? 6.828 13.158 -0.391 1.000 10.723 136 THR A C 1
ATOM 649 O O . THR A 1 87 ? 5.884 13.724 0.141 1.000 10.522 136 THR A O 1
ATOM 653 N N . VAL A 1 88 ? 7.808 13.827 -1.011 1.000 10.302 137 VAL A N 1
ATOM 654 C CA . VAL A 1 88 ? 7.786 15.282 -1.102 1.000 10.053 137 VAL A CA 1
ATOM 655 C C . VAL A 1 88 ? 6.698 15.736 -2.070 1.000 10.539 137 VAL A C 1
ATOM 656 O O . VAL A 1 88 ? 5.995 16.720 -1.805 1.000 10.821 137 VAL A O 1
ATOM 660 N N . GLU A 1 89 ? 6.588 15.046 -3.204 1.000 11.183 138 GLU A N 1
ATOM 661 C CA . GLU A 1 89 ? 5.556 15.372 -4.189 1.000 12.092 138 GLU A CA 1
ATOM 662 C C . GLU A 1 89 ? 4.165 15.229 -3.601 1.000 11.416 138 GLU A C 1
ATOM 663 O O . GLU A 1 89 ? 3.263 15.981 -3.939 1.000 11.270 138 GLU A O 1
ATOM 669 N N . ASP A 1 90 ? 3.971 14.271 -2.683 1.000 10.119 139 ASP A N 1
ATOM 670 C CA . ASP A 1 90 ? 2.700 14.096 -2.032 1.000 12.329 139 ASP A CA 1
ATOM 671 C C . ASP A 1 90 ? 2.243 15.376 -1.291 1.000 11.734 139 ASP A C 1
ATOM 672 O O . ASP A 1 90 ? 1.050 15.582 -1.158 1.000 13.444 139 ASP A O 1
ATOM 677 N N . VAL A 1 91 ? 3.154 16.198 -0.773 1.000 9.722 140 VAL A N 1
ATOM 678 C CA . VAL A 1 91 ? 2.755 17.438 -0.113 1.000 11.092 140 VAL A CA 1
ATOM 679 C C . VAL A 1 91 ? 1.983 18.323 -1.105 1.000 11.545 140 VAL A C 1
ATOM 680 O O . VAL A 1 91 ? 0.943 18.894 -0.782 1.000 12.102 140 VAL A O 1
ATOM 684 N N . SER A 1 92 ? 2.485 18.421 -2.325 1.000 11.273 141 SER A N 1
ATOM 685 C CA . SER A 1 92 ? 1.844 19.176 -3.395 1.000 12.106 141 SER A CA 1
ATOM 686 C C . SER A 1 92 ? 0.480 18.576 -3.764 1.000 13.079 141 SER A C 1
ATOM 687 O O . SER A 1 92 ? -0.478 19.326 -4.043 1.000 13.071 141 SER A O 1
ATOM 690 N N . ALA A 1 93 ? 0.395 17.253 -3.836 1.000 12.296 142 ALA A N 1
ATOM 691 C CA . ALA A 1 93 ? -0.881 16.584 -4.096 1.000 13.601 142 ALA A CA 1
ATOM 692 C C . ALA A 1 93 ? -1.906 16.914 -3.011 1.000 13.807 142 ALA A C 1
ATOM 693 O O . ALA A 1 93 ? -3.088 17.133 -3.298 1.000 13.423 142 ALA A O 1
ATOM 695 N N . LEU A 1 94 ? -1.483 16.991 -1.750 1.000 13.649 143 LEU A N 1
ATOM 696 C CA . LEU A 1 94 ? -2.407 17.274 -0.684 1.000 13.010 143 LEU A CA 1
ATOM 697 C C . LEU A 1 94 ? -2.803 18.737 -0.664 1.000 13.018 143 LEU A C 1
ATOM 698 O O . LEU A 1 94 ? -3.947 19.038 -0.341 1.000 12.328 143 LEU A O 1
ATOM 703 N N . ILE A 1 95 ? -1.890 19.640 -1.036 1.000 13.216 144 ILE A N 1
ATOM 704 C CA . ILE A 1 95 ? -2.249 21.040 -1.243 1.000 13.521 144 ILE A CA 1
ATOM 705 C C . ILE A 1 95 ? -3.343 21.129 -2.325 1.000 13.208 144 ILE A C 1
ATOM 706 O O . ILE A 1 95 ? -4.375 21.779 -2.111 1.000 14.307 144 ILE A O 1
ATOM 711 N N . ASP A 1 96 ? -3.144 20.461 -3.455 1.000 12.734 145 ASP A N 1
ATOM 712 C CA . ASP A 1 96 ? -4.132 20.509 -4.530 1.000 14.590 145 ASP A CA 1
ATOM 713 C C . ASP A 1 96 ? -5.483 20.004 -4.024 1.000 15.310 145 ASP A C 1
ATOM 714 O O . ASP A 1 96 ? -6.507 20.649 -4.280 1.000 16.108 145 ASP A O 1
ATOM 719 N N . TRP A 1 97 ? -5.508 18.874 -3.305 1.000 13.500 146 TRP A N 1
ATOM 720 C CA . TRP A 1 97 ? -6.747 18.331 -2.783 1.000 14.280 146 TRP A CA 1
ATOM 721 C C . TRP A 1 97 ? -7.438 19.334 -1.860 1.000 15.084 146 TRP A C 1
ATOM 722 O O . TRP A 1 97 ? -8.664 19.572 -1.930 1.000 14.010 146 TRP A O 1
ATOM 733 N N . ALA A 1 98 ? -6.650 19.944 -0.962 1.000 14.470 147 ALA A N 1
ATOM 734 C CA . ALA A 1 98 ? -7.212 20.896 -0.034 1.000 14.047 147 ALA A CA 1
ATOM 735 C C . ALA A 1 98 ? -7.811 22.115 -0.732 1.000 14.758 147 ALA A C 1
ATOM 736 O O . ALA A 1 98 ? -8.848 22.641 -0.279 1.000 16.220 147 ALA A O 1
ATOM 738 N N . LEU A 1 99 ? -7.154 22.627 -1.766 1.000 14.686 148 LEU A N 1
ATOM 739 C CA . LEU A 1 99 ? -7.678 23.831 -2.420 1.000 16.200 148 LEU A CA 1
ATOM 740 C C . LEU A 1 99 ? -9.019 23.522 -3.081 1.000 19.268 148 LEU A C 1
ATOM 741 O O . LEU A 1 99 ? -9.924 24.370 -3.091 1.000 20.619 148 LEU A O 1
ATOM 746 N N . ASP A 1 100 ? -9.179 22.286 -3.538 1.000 17.322 149 ASP A N 1
ATOM 747 C CA . ASP A 1 100 ? -10.415 21.927 -4.226 1.000 20.856 149 ASP A CA 1
ATOM 748 C C . ASP A 1 100 ? -11.521 21.445 -3.294 1.000 19.153 149 ASP A C 1
ATOM 749 O O . ASP A 1 100 ? -12.684 21.426 -3.694 1.000 19.899 149 ASP A O 1
ATOM 754 N N . ASN A 1 101 ? -11.217 21.066 -2.053 1.000 15.278 150 ASN A N 1
ATOM 755 C CA . ASN A 1 101 ? -12.211 20.407 -1.222 1.000 17.748 150 ASN A CA 1
ATOM 756 C C . ASN A 1 101 ? -12.467 21.111 0.106 1.000 20.907 150 ASN A C 1
ATOM 757 O O . ASN A 1 101 ? -13.296 20.634 0.881 1.000 22.105 150 ASN A O 1
ATOM 762 N N . THR A 1 102 ? -11.729 22.171 0.411 1.000 18.811 151 THR A N 1
ATOM 763 C CA . THR A 1 102 ? -11.921 22.881 1.666 1.000 18.659 151 THR A CA 1
ATOM 764 C C . THR A 1 102 ? -11.977 24.362 1.365 1.000 18.871 151 THR A C 1
ATOM 765 O O . THR A 1 102 ? -11.750 24.762 0.242 1.000 19.075 151 THR A O 1
ATOM 769 N N . ARG A 1 103 ? -12.240 25.157 2.390 1.000 18.091 152 ARG A N 1
ATOM 770 C CA . ARG A 1 103 ? -12.290 26.612 2.279 1.000 23.154 152 ARG A CA 1
ATOM 771 C C . ARG A 1 103 ? -10.891 27.212 2.455 1.000 22.937 152 ARG A C 1
ATOM 772 O O . ARG A 1 103 ? -10.722 28.220 3.126 1.000 28.386 152 ARG A O 1
ATOM 780 N N . ALA A 1 104 ? -9.898 26.589 1.827 1.000 19.361 153 ALA A N 1
ATOM 781 C CA . ALA A 1 104 ? -8.499 26.984 1.875 1.000 18.507 153 ALA A CA 1
ATOM 782 C C . ALA A 1 104 ? -8.235 28.099 0.867 1.000 19.196 153 ALA A C 1
ATOM 783 O O . ALA A 1 104 ? -8.739 28.037 -0.255 1.000 19.288 153 ALA A O 1
ATOM 785 N N . ASP A 1 105 ? -7.409 29.075 1.256 1.000 18.237 154 ASP A N 1
ATOM 786 C CA . ASP A 1 105 ? -7.024 30.207 0.434 1.000 16.695 154 ASP A CA 1
ATOM 787 C C . ASP A 1 105 ? -5.762 29.855 -0.343 1.000 18.434 154 ASP A C 1
ATOM 788 O O . ASP A 1 105 ? -4.696 29.658 0.240 1.000 16.286 154 ASP A O 1
ATOM 793 N N . PRO A 1 106 ? -5.813 29.751 -1.677 1.000 18.748 155 PRO A N 1
ATOM 794 C CA . PRO A 1 106 ? -4.627 29.378 -2.449 1.000 18.122 155 PRO A CA 1
ATOM 795 C C . PRO A 1 106 ? -3.479 30.359 -2.305 1.000 17.707 155 PRO A C 1
ATOM 796 O O . PRO A 1 106 ? -2.340 30.013 -2.603 1.000 19.133 155 PRO A O 1
ATOM 800 N N . ASP A 1 107 ? -3.743 31.584 -1.856 1.000 16.833 156 ASP A N 1
ATOM 801 C CA . ASP A 1 107 ? -2.701 32.597 -1.770 1.000 20.002 156 ASP A CA 1
ATOM 802 C C . ASP A 1 107 ? -1.976 32.606 -0.424 1.000 16.231 156 ASP A C 1
ATOM 803 O O . ASP A 1 107 ? -1.043 33.393 -0.250 1.000 16.155 156 ASP A O 1
ATOM 808 N N . ARG A 1 108 ? -2.361 31.698 0.501 1.000 14.869 157 ARG A N 1
ATOM 809 C CA . ARG A 1 108 ? -1.849 31.704 1.868 1.000 14.590 157 ARG A CA 1
ATOM 810 C C . ARG A 1 108 ? -1.647 30.266 2.334 1.000 13.479 157 ARG A C 1
ATOM 811 O O . ARG A 1 108 ? -2.403 29.754 3.129 1.000 15.309 157 ARG A O 1
ATOM 819 N N . ILE A 1 109 ? -0.595 29.630 1.817 1.000 11.642 158 ILE A N 1
ATOM 820 C CA . ILE A 1 109 ? -0.297 28.230 2.101 1.000 12.816 158 ILE A CA 1
ATOM 821 C C . ILE A 1 109 ? 1.004 28.156 2.893 1.000 11.209 158 ILE A C 1
ATOM 822 O O . ILE A 1 109 ? 2.022 28.715 2.515 1.000 11.007 158 ILE A O 1
ATOM 827 N N . GLY A 1 110 ? 0.977 27.334 3.941 1.000 10.597 159 GLY A N 1
ATOM 828 C CA . GLY A 1 110 ? 2.167 26.974 4.679 1.000 10.772 159 GLY A CA 1
ATOM 829 C C . GLY A 1 110 ? 2.256 25.466 4.944 1.000 9.842 159 GLY A C 1
ATOM 830 O O . GLY A 1 110 ? 1.308 24.711 4.658 1.000 9.624 159 GLY A O 1
ATOM 831 N N . VAL A 1 111 ? 3.481 25.051 5.312 1.000 9.175 160 VAL A N 1
ATOM 832 C CA . VAL A 1 111 ? 3.764 23.649 5.641 1.000 9.696 160 VAL A CA 1
ATOM 833 C C . VAL A 1 111 ? 4.549 23.626 6.939 1.000 9.396 160 VAL A C 1
ATOM 834 O O . VAL A 1 111 ? 5.300 24.532 7.259 1.000 8.788 160 VAL A O 1
ATOM 838 N N . SER A 1 112 ? 4.303 22.595 7.735 1.000 9.508 161 SER A N 1
ATOM 839 C CA . SER A 1 112 ? 5.030 22.433 8.983 1.000 10.505 161 SER A CA 1
ATOM 840 C C . SER A 1 112 ? 5.128 20.962 9.325 1.000 11.107 161 SER A C 1
ATOM 841 O O . SER A 1 112 ? 4.226 20.169 9.043 1.000 11.183 161 SER A O 1
ATOM 844 N N . GLY A 1 113 ? 6.277 20.591 9.881 1.000 10.509 162 GLY A N 1
ATOM 845 C CA . GLY A 1 113 ? 6.423 19.254 10.411 1.000 10.616 162 GLY A CA 1
ATOM 846 C C . GLY A 1 113 ? 7.600 19.162 11.376 1.000 11.490 162 GLY A C 1
ATOM 847 O O . GLY A 1 113 ? 8.417 20.089 11.476 1.000 10.501 162 GLY A O 1
ATOM 848 N N . ILE A 1 114 ? 7.656 18.025 12.051 1.000 11.209 163 ILE A N 1
ATOM 849 C CA . ILE A 1 114 ? 8.746 17.682 12.961 1.000 11.381 163 ILE A CA 1
ATOM 850 C C . ILE A 1 114 ? 9.557 16.535 12.387 1.000 12.336 163 ILE A C 1
ATOM 851 O O . ILE A 1 114 ? 8.975 15.594 11.830 1.000 11.448 163 ILE A O 1
ATOM 856 N N . SER A 1 115 ? 10.905 16.585 12.503 1.000 11.869 164 SER A N 1
ATOM 857 C CA . SER A 1 115 ? 11.785 15.469 12.141 1.000 12.213 164 SER A CA 1
ATOM 858 C C . SER A 1 115 ? 11.484 14.983 10.719 1.000 11.567 164 SER A C 1
ATOM 859 O O . SER A 1 115 ? 11.705 15.737 9.769 1.000 12.328 164 SER A O 1
ATOM 862 N N . TYR A 1 116 ? 10.870 13.796 10.530 1.000 11.587 165 TYR A N 1
ATOM 863 C CA . TYR A 1 116 ? 10.568 13.318 9.185 1.000 11.748 165 TYR A CA 1
ATOM 864 C C . TYR A 1 116 ? 9.775 14.362 8.415 1.000 12.807 165 TYR A C 1
ATOM 865 O O . TYR A 1 116 ? 10.021 14.634 7.220 1.000 12.527 165 TYR A O 1
ATOM 874 N N . GLY A 1 117 ? 8.793 14.962 9.078 1.000 11.101 166 GLY A N 1
ATOM 875 C CA . GLY A 1 117 ? 7.947 15.943 8.443 1.000 11.285 166 GLY A CA 1
ATOM 876 C C . GLY A 1 117 ? 8.589 17.312 8.243 1.000 11.215 166 GLY A C 1
ATOM 877 O O . GLY A 1 117 ? 8.101 18.101 7.407 1.000 11.703 166 GLY A O 1
ATOM 878 N N . ALA A 1 118 ? 9.662 17.592 8.982 1.000 10.706 167 ALA A N 1
ATOM 879 C CA . ALA A 1 118 ? 10.404 18.852 8.875 1.000 10.549 167 ALA A CA 1
ATOM 880 C C . ALA A 1 118 ? 11.215 18.895 7.573 1.000 11.032 167 ALA A C 1
ATOM 881 O O . ALA A 1 118 ? 11.147 19.835 6.755 1.000 10.844 167 ALA A O 1
ATOM 883 N N . GLY A 1 119 ? 11.979 17.834 7.350 1.000 11.710 168 GLY A N 1
ATOM 884 C CA . GLY A 1 119 ? 12.757 17.668 6.136 1.000 12.472 168 GLY A CA 1
ATOM 885 C C . GLY A 1 119 ? 11.831 17.628 4.922 1.000 11.316 168 GLY A C 1
ATOM 886 O O . GLY A 1 119 ? 12.073 18.338 3.944 1.000 11.067 168 GLY A O 1
ATOM 887 N N . THR A 1 120 ? 10.724 16.908 5.038 1.000 10.973 169 THR A N 1
ATOM 888 C CA . THR A 1 120 ? 9.743 16.816 3.975 1.000 11.120 169 THR A CA 1
ATOM 889 C C . THR A 1 120 ? 9.210 18.220 3.662 1.000 10.640 169 THR A C 1
ATOM 890 O O . THR A 1 120 ? 9.091 18.607 2.500 1.000 10.984 169 THR A O 1
ATOM 894 N N . SER A 1 121 ? 8.861 18.984 4.698 1.000 9.989 170 SER A N 1
ATOM 895 C CA . SER A 1 121 ? 8.302 20.306 4.515 1.000 9.920 170 SER A CA 1
ATOM 896 C C . SER A 1 121 ? 9.270 21.258 3.807 1.000 10.829 170 SER A C 1
ATOM 897 O O . SER A 1 121 ? 8.854 22.044 2.937 1.000 10.111 170 SER A O 1
ATOM 900 N N . LEU A 1 122 ? 10.532 21.261 4.225 1.000 10.281 171 LEU A N 1
ATOM 901 C CA . LEU A 1 122 ? 11.517 22.139 3.601 1.000 10.670 171 LEU A CA 1
ATOM 902 C C . LEU A 1 122 ? 11.725 21.764 2.149 1.000 10.110 171 LEU A C 1
ATOM 903 O O . LEU A 1 122 ? 11.857 22.638 1.300 1.000 10.497 171 LEU A O 1
ATOM 908 N N . LEU A 1 123 ? 11.802 20.456 1.849 1.000 9.317 172 LEU A N 1
ATOM 909 C CA . LEU A 1 123 ? 11.950 20.036 0.473 1.000 10.430 172 LEU A CA 1
ATOM 910 C C . LEU A 1 123 ? 10.722 20.465 -0.336 1.000 10.830 172 LEU A C 1
ATOM 911 O O . LEU A 1 123 ? 10.848 20.800 -1.518 1.000 10.283 172 LEU A O 1
ATOM 916 N N . ALA A 1 124 ? 9.511 20.339 0.231 1.000 10.441 173 ALA A N 1
ATOM 917 C CA . ALA A 1 124 ? 8.329 20.739 -0.483 1.000 10.886 173 ALA A CA 1
ATOM 918 C C . ALA A 1 124 ? 8.389 22.243 -0.781 1.000 11.094 173 ALA A C 1
ATOM 919 O O . ALA A 1 124 ? 7.990 22.658 -1.865 1.000 11.588 173 ALA A O 1
ATOM 921 N N . ALA A 1 125 ? 8.867 23.053 0.158 1.000 10.788 174 ALA A N 1
ATOM 922 C CA . ALA A 1 125 ? 8.970 24.505 -0.078 1.000 11.823 174 ALA A CA 1
ATOM 923 C C . ALA A 1 125 ? 9.949 24.843 -1.202 1.000 13.890 174 ALA A C 1
ATOM 924 O O . ALA A 1 125 ? 9.690 25.760 -1.965 1.000 14.280 174 ALA A O 1
ATOM 926 N N . ALA A 1 126 ? 10.978 24.017 -1.410 1.000 12.273 175 ALA A N 1
ATOM 927 C CA . ALA A 1 126 ? 11.895 24.171 -2.542 1.000 13.688 175 ALA A CA 1
ATOM 928 C C . ALA A 1 126 ? 11.214 23.849 -3.858 1.000 14.935 175 ALA A C 1
ATOM 929 O O . ALA A 1 126 ? 11.534 24.433 -4.897 1.000 15.375 175 ALA A O 1
ATOM 931 N N . ARG A 1 127 ? 10.287 22.875 -3.837 1.000 12.519 176 ARG A N 1
ATOM 932 C CA . ARG A 1 127 ? 9.742 22.294 -5.053 1.000 14.181 176 ARG A CA 1
ATOM 933 C C . ARG A 1 127 ? 8.363 22.834 -5.417 1.000 17.105 176 ARG A C 1
ATOM 934 O O . ARG A 1 127 ? 7.854 22.514 -6.499 1.000 17.428 176 ARG A O 1
ATOM 942 N N . ASP A 1 128 ? 7.753 23.634 -4.541 1.000 13.832 177 ASP A N 1
ATOM 943 C CA . ASP A 1 128 ? 6.386 24.074 -4.766 1.000 12.306 177 ASP A CA 1
ATOM 944 C C . ASP A 1 128 ? 6.336 25.550 -4.403 1.000 13.534 177 ASP A C 1
ATOM 945 O O . ASP A 1 128 ? 6.223 25.940 -3.266 1.000 11.930 177 ASP A O 1
ATOM 950 N N . PRO A 1 129 ? 6.375 26.469 -5.384 1.000 13.254 178 PRO A N 1
ATOM 951 C CA . PRO A 1 129 ? 6.446 27.892 -5.094 1.000 14.004 178 PRO A CA 1
ATOM 952 C C . PRO A 1 129 ? 5.150 28.483 -4.549 1.000 12.777 178 PRO A C 1
ATOM 953 O O . PRO A 1 129 ? 5.125 29.658 -4.140 1.000 13.716 178 PRO A O 1
ATOM 957 N N . ARG A 1 130 ? 4.091 27.689 -4.480 1.000 11.593 179 ARG A N 1
ATOM 958 C CA . ARG A 1 130 ? 2.872 28.149 -3.823 1.000 12.989 179 ARG A CA 1
ATOM 959 C C . ARG A 1 130 ? 3.050 28.304 -2.316 1.000 13.132 179 ARG A C 1
ATOM 960 O O . ARG A 1 130 ? 2.227 28.949 -1.643 1.000 14.581 179 ARG A O 1
ATOM 968 N N . ILE A 1 131 ? 4.031 27.600 -1.752 1.000 11.558 180 ILE A N 1
ATOM 969 C CA . ILE A 1 131 ? 4.244 27.603 -0.302 1.000 11.586 180 ILE A CA 1
ATOM 970 C C . ILE A 1 131 ? 4.865 28.941 0.094 1.000 11.565 180 ILE A C 1
ATOM 971 O O . ILE A 1 131 ? 5.917 29.319 -0.424 1.000 12.394 180 ILE A O 1
ATOM 976 N N . LYS A 1 132 ? 4.198 29.643 1.020 1.000 10.477 181 LYS A N 1
ATOM 977 C CA . LYS A 1 132 ? 4.631 30.942 1.474 1.000 12.028 181 LYS A CA 1
ATOM 978 C C . LYS A 1 132 ? 5.342 30.954 2.807 1.000 10.058 181 LYS A C 1
ATOM 979 O O . LYS A 1 132 ? 5.990 31.947 3.146 1.000 9.540 181 LYS A O 1
ATOM 985 N N . ALA A 1 133 ? 5.190 29.890 3.595 1.000 10.637 182 ALA A N 1
ATOM 986 C CA . ALA A 1 133 ? 5.822 29.828 4.906 1.000 10.359 182 ALA A CA 1
ATOM 987 C C . ALA A 1 133 ? 6.053 28.377 5.279 1.000 9.416 182 ALA A C 1
ATOM 988 O O . ALA A 1 133 ? 5.275 27.518 4.885 1.000 9.052 182 ALA A O 1
ATOM 990 N N . VAL A 1 134 ? 7.168 28.134 5.982 1.000 9.285 183 VAL A N 1
ATOM 991 C CA . VAL A 1 134 ? 7.536 26.816 6.477 1.000 10.822 183 VAL A CA 1
ATOM 992 C C . VAL A 1 134 ? 7.901 26.923 7.941 1.000 10.789 183 VAL A C 1
ATOM 993 O O . VAL A 1 134 ? 8.606 27.837 8.355 1.000 10.827 183 VAL A O 1
ATOM 997 N N . ALA A 1 135 ? 7.458 25.962 8.740 1.000 9.758 184 ALA A N 1
ATOM 998 C CA . ALA A 1 135 ? 7.965 25.827 10.081 1.000 9.549 184 ALA A CA 1
ATOM 999 C C . ALA A 1 135 ? 8.434 24.400 10.296 1.000 11.230 184 ALA A C 1
ATOM 1000 O O . ALA A 1 135 ? 7.593 23.482 10.330 1.000 12.404 184 ALA A O 1
ATOM 1002 N N . ALA A 1 136 ? 9.756 24.238 10.418 1.000 9.336 185 ALA A N 1
ATOM 1003 C CA . ALA A 1 136 ? 10.394 22.932 10.483 1.000 9.387 185 ALA A CA 1
ATOM 1004 C C . ALA A 1 136 ? 11.045 22.763 11.845 1.000 10.842 185 ALA A C 1
ATOM 1005 O O . ALA A 1 136 ? 11.935 23.521 12.204 1.000 10.045 185 ALA A O 1
ATOM 1007 N N . LEU A 1 137 ? 10.598 21.743 12.571 1.000 10.590 186 LEU A N 1
ATOM 1008 C CA . LEU A 1 137 ? 11.054 21.488 13.938 1.000 10.965 186 LEU A CA 1
ATOM 1009 C C . LEU A 1 137 ? 11.879 20.203 13.988 1.000 10.215 186 LEU A C 1
ATOM 1010 O O . LEU A 1 137 ? 11.433 19.174 13.450 1.000 10.207 186 LEU A O 1
ATOM 1015 N N . SER A 1 138 ? 13.054 20.262 14.633 1.000 9.381 187 SER A N 1
ATOM 1016 C CA . SER A 1 138 ? 13.871 19.063 14.868 1.000 11.057 187 SER A CA 1
ATOM 1017 C C . SER A 1 138 ? 14.186 18.346 13.564 1.000 11.869 187 SER A C 1
ATOM 1018 O O . SER A 1 138 ? 14.129 17.122 13.499 1.000 15.383 187 SER A O 1
ATOM 1021 N N . GLY A 1 139 ? 14.516 19.121 12.545 1.000 13.342 188 GLY A N 1
ATOM 1022 C CA . GLY A 1 139 ? 14.702 18.630 11.198 1.000 15.147 188 GLY A CA 1
ATOM 1023 C C . GLY A 1 139 ? 16.159 18.665 10.772 1.000 13.490 188 GLY A C 1
ATOM 1024 O O . GLY A 1 139 ? 17.040 19.035 11.554 1.000 13.096 188 GLY A O 1
ATOM 1025 N N . TRP A 1 140 ? 16.366 18.385 9.488 1.000 13.100 189 TRP A N 1
ATOM 1026 C CA . TRP A 1 140 ? 17.680 18.407 8.904 1.000 13.465 189 TRP A CA 1
ATOM 1027 C C . TRP A 1 140 ? 17.668 19.321 7.681 1.000 14.474 189 TRP A C 1
ATOM 1028 O O . TRP A 1 140 ? 16.623 19.497 7.015 1.000 13.291 189 TRP A O 1
ATOM 1039 N N . ALA A 1 141 ? 18.873 19.711 7.299 1.000 12.066 190 ALA A N 1
ATOM 1040 C CA . ALA A 1 141 ? 19.160 20.324 6.016 1.000 13.879 190 ALA A CA 1
ATOM 1041 C C . ALA A 1 141 ? 20.045 19.426 5.167 1.000 12.726 190 ALA A C 1
ATOM 1042 O O . ALA A 1 141 ? 19.884 19.401 3.967 1.000 14.122 190 ALA A O 1
ATOM 1044 N N . ASP A 1 142 ? 21.037 18.742 5.801 1.000 12.565 191 ASP A N 1
ATOM 1045 C CA . ASP A 1 142 ? 21.990 17.927 5.070 1.000 12.928 191 ASP A CA 1
ATOM 1046 C C . ASP A 1 142 ? 22.000 16.538 5.700 1.000 12.334 191 ASP A C 1
ATOM 1047 O O . ASP A 1 142 ? 22.493 16.348 6.805 1.000 12.375 191 ASP A O 1
ATOM 1052 N N . LEU A 1 143 ? 21.458 15.548 4.985 1.000 12.698 192 LEU A N 1
ATOM 1053 C CA . LEU A 1 143 ? 21.367 14.212 5.546 1.000 14.476 192 LEU A CA 1
ATOM 1054 C C . LEU A 1 143 ? 22.758 13.606 5.690 1.000 13.899 192 LEU A C 1
ATOM 1055 O O . LEU A 1 143 ? 23.055 12.984 6.705 1.000 14.581 192 LEU A O 1
ATOM 1060 N N . GLN A 1 144 ? 23.619 13.728 4.676 1.000 13.146 193 GLN A N 1
ATOM 1061 C CA . GLN A 1 144 ? 24.988 13.215 4.792 1.000 14.395 193 GLN A CA 1
ATOM 1062 C C . GLN A 1 144 ? 25.743 13.843 5.968 1.000 14.254 193 GLN A C 1
ATOM 1063 O O . GLN A 1 144 ? 26.382 13.147 6.764 1.000 16.124 193 GLN A O 1
ATOM 1069 N N . ALA A 1 145 ? 25.648 15.175 6.122 1.000 12.744 194 ALA A N 1
ATOM 1070 C CA . ALA A 1 145 ? 26.329 15.856 7.202 1.000 13.383 194 ALA A CA 1
ATOM 1071 C C . ALA A 1 145 ? 25.813 15.360 8.558 1.000 15.824 194 ALA A C 1
ATOM 1072 O O . ALA A 1 145 ? 26.556 15.371 9.536 1.000 18.147 194 ALA A O 1
ATOM 1074 N N . SER A 1 146 ? 24.542 14.938 8.626 1.000 12.526 195 SER A N 1
ATOM 1075 C CA . SER A 1 146 ? 23.908 14.569 9.884 1.000 12.194 195 SER A CA 1
ATOM 1076 C C . SER A 1 146 ? 24.342 13.171 10.313 1.000 12.183 195 SER A C 1
ATOM 1077 O O . SER A 1 146 ? 24.591 12.944 11.484 1.000 15.053 195 SER A O 1
ATOM 1080 N N . LEU A 1 147 ? 24.415 12.251 9.354 1.000 11.676 196 LEU A N 1
ATOM 1081 C CA . LEU A 1 147 ? 24.641 10.854 9.708 1.000 12.451 196 LEU A CA 1
ATOM 1082 C C . LEU A 1 147 ? 26.100 10.473 9.481 1.000 11.538 196 LEU A C 1
ATOM 1083 O O . LEU A 1 147 ? 26.439 9.349 9.816 1.000 11.230 196 LEU A O 1
ATOM 1088 N N . TYR A 1 148 ? 26.880 11.328 8.823 1.000 10.935 197 TYR A N 1
ATOM 1089 C CA . TYR A 1 148 ? 28.226 11.003 8.384 1.000 11.419 197 TYR A CA 1
ATOM 1090 C C . TYR A 1 148 ? 29.101 12.252 8.449 1.000 14.055 197 TYR A C 1
ATOM 1091 O O . TYR A 1 148 ? 29.794 12.622 7.503 1.000 15.818 197 TYR A O 1
ATOM 1100 N N . SER A 1 149 ? 29.079 12.838 9.621 1.000 15.299 198 SER A N 1
ATOM 1101 C CA . SER A 1 149 ? 29.794 14.053 9.917 1.000 16.462 198 SER A CA 1
ATOM 1102 C C . SER A 1 149 ? 31.311 13.846 9.863 1.000 13.122 198 SER A C 1
ATOM 1103 O O . SER A 1 149 ? 31.843 13.024 10.599 1.000 12.216 198 SER A O 1
ATOM 1106 N N . ASN A 1 150 ? 32.017 14.639 9.046 1.000 12.337 199 ASN A N 1
ATOM 1107 C CA . ASN A 1 150 ? 33.452 14.497 8.856 1.000 12.478 199 ASN A CA 1
ATOM 1108 C C . ASN A 1 150 ? 33.837 13.026 8.667 1.000 12.646 199 ASN A C 1
ATOM 1109 O O . ASN A 1 150 ? 34.756 12.521 9.287 1.000 10.102 199 ASN A O 1
ATOM 1114 N N . ASP A 1 151 ? 33.080 12.357 7.809 1.000 13.345 200 ASP A N 1
ATOM 1115 C CA . ASP A 1 151 ? 33.304 10.996 7.371 1.000 14.182 200 ASP A CA 1
ATOM 1116 C C . ASP A 1 151 ? 33.283 10.001 8.536 1.000 10.936 200 ASP A C 1
ATOM 1117 O O . ASP A 1 151 ? 33.895 8.942 8.412 1.000 11.663 200 ASP A O 1
ATOM 1122 N N . THR A 1 152 ? 32.494 10.297 9.574 1.000 10.701 201 THR A N 1
ATOM 1123 C CA . THR A 1 152 ? 32.371 9.428 10.739 1.000 9.085 201 THR A CA 1
ATOM 1124 C C . THR A 1 152 ? 30.911 9.001 10.830 1.000 9.310 201 THR A C 1
ATOM 1125 O O . THR A 1 152 ? 30.031 9.798 11.163 1.000 10.478 201 THR A O 1
ATOM 1129 N N . PRO A 1 153 ? 30.557 7.709 10.655 1.000 8.487 202 PRO A N 1
ATOM 1130 C CA . PRO A 1 153 ? 29.165 7.339 10.789 1.000 10.281 202 PRO A CA 1
ATOM 1131 C C . PRO A 1 153 ? 28.621 7.550 12.177 1.000 10.850 202 PRO A C 1
ATOM 1132 O O . PRO A 1 153 ? 29.251 7.197 13.191 1.000 10.500 202 PRO A O 1
ATOM 1136 N N . SER A 1 154 ? 27.477 8.231 12.213 1.000 13.111 203 SER A N 1
ATOM 1137 C CA A SER A 1 154 ? 26.734 8.436 13.439 0.460 14.827 203 SER A CA 1
ATOM 1138 C CA B SER A 1 154 ? 26.797 8.403 13.479 0.540 14.641 203 SER A CA 1
ATOM 1139 C C . SER A 1 154 ? 26.037 7.125 13.826 1.000 15.253 203 SER A C 1
ATOM 1140 O O . SER A 1 154 ? 24.872 6.931 13.455 1.000 15.376 203 SER A O 1
ATOM 1145 N N . ALA A 1 155 ? 26.689 6.242 14.595 1.000 14.486 204 ALA A N 1
ATOM 1146 C CA . ALA A 1 155 ? 26.088 4.941 14.872 1.000 15.260 204 ALA A CA 1
ATOM 1147 C C . ALA A 1 155 ? 24.752 5.113 15.599 1.000 15.720 204 ALA A C 1
ATOM 1148 O O . ALA A 1 155 ? 23.775 4.446 15.248 1.000 15.765 204 ALA A O 1
ATOM 1150 N N . GLN A 1 156 ? 24.729 5.934 16.665 1.000 16.955 205 GLN A N 1
ATOM 1151 C CA A GLN A 1 156 ? 23.557 6.329 17.456 0.430 19.389 205 GLN A CA 1
ATOM 1152 C CA B GLN A 1 156 ? 23.466 6.030 17.378 0.570 18.751 205 GLN A CA 1
ATOM 1153 C C . GLN A 1 156 ? 22.410 6.799 16.567 1.000 17.360 205 GLN A C 1
ATOM 1154 O O . GLN A 1 156 ? 21.261 6.373 16.668 1.000 15.493 205 GLN A O 1
ATOM 1165 N N . GLY A 1 157 ? 22.753 7.767 15.734 1.000 13.865 206 GLY A N 1
ATOM 1166 C CA . GLY A 1 157 ? 21.822 8.428 14.836 1.000 14.020 206 GLY A CA 1
ATOM 1167 C C . GLY A 1 157 ? 21.197 7.467 13.825 1.000 13.093 206 GLY A C 1
ATOM 1168 O O . GLY A 1 157 ? 19.973 7.438 13.640 1.000 12.929 206 GLY A O 1
ATOM 1169 N N . ILE A 1 158 ? 22.057 6.637 13.240 1.000 10.989 207 ILE A N 1
ATOM 1170 C CA . ILE A 1 158 ? 21.616 5.707 12.200 1.000 12.308 207 ILE A CA 1
ATOM 1171 C C . ILE A 1 158 ? 20.730 4.648 12.844 1.000 11.848 207 ILE A C 1
ATOM 1172 O O . ILE A 1 158 ? 19.691 4.295 12.267 1.000 14.126 207 ILE A O 1
ATOM 1177 N N . ALA A 1 159 ? 21.149 4.131 13.998 1.000 12.819 208 ALA A N 1
ATOM 1178 C CA . ALA A 1 159 ? 20.371 3.149 14.744 1.000 14.409 208 ALA A CA 1
ATOM 1179 C C . ALA A 1 159 ? 18.993 3.684 15.132 1.000 14.315 208 ALA A C 1
ATOM 1180 O O . ALA A 1 159 ? 17.962 2.973 15.028 1.000 14.134 208 ALA A O 1
ATOM 1182 N N . LEU A 1 160 ? 18.963 4.958 15.517 1.000 12.746 209 LEU A N 1
ATOM 1183 C CA . LEU A 1 160 ? 17.708 5.593 15.878 1.000 13.061 209 LEU A CA 1
ATOM 1184 C C . LEU A 1 160 ? 16.821 5.790 14.657 1.000 12.875 209 LEU A C 1
ATOM 1185 O O . LEU A 1 160 ? 15.601 5.590 14.779 1.000 12.021 209 LEU A O 1
ATOM 1190 N N . LEU A 1 161 ? 17.393 6.197 13.509 1.000 12.776 210 LEU A N 1
ATOM 1191 C CA . LEU A 1 161 ? 16.641 6.299 12.263 1.000 14.326 210 LEU A CA 1
ATOM 1192 C C . LEU A 1 161 ? 15.954 4.954 11.970 1.000 14.708 210 LEU A C 1
ATOM 1193 O O . LEU A 1 161 ? 14.744 4.906 11.693 1.000 13.881 210 LEU A O 1
ATOM 1198 N N . VAL A 1 162 ? 16.712 3.852 12.085 1.000 13.065 211 VAL A N 1
ATOM 1199 C CA . VAL A 1 162 ? 16.149 2.513 11.845 1.000 13.486 211 VAL A CA 1
ATOM 1200 C C . VAL A 1 162 ? 15.045 2.191 12.851 1.000 13.372 211 VAL A C 1
ATOM 1201 O O . VAL A 1 162 ? 13.939 1.767 12.478 1.000 14.552 211 VAL A O 1
ATOM 1205 N N . ALA A 1 163 ? 15.302 2.407 14.132 1.000 13.265 212 ALA A N 1
ATOM 1206 C CA . ALA A 1 163 ? 14.335 2.092 15.183 1.000 14.234 212 ALA A CA 1
ATOM 1207 C C . ALA A 1 163 ? 13.047 2.897 15.031 1.000 14.359 212 ALA A C 1
ATOM 1208 O O . ALA A 1 163 ? 11.955 2.329 15.162 1.000 15.352 212 ALA A O 1
ATOM 1210 N N . ALA A 1 164 ? 13.195 4.195 14.705 1.000 12.670 213 ALA A N 1
ATOM 1211 C CA . ALA A 1 164 ? 12.044 5.058 14.504 1.000 12.761 213 ALA A CA 1
ATOM 1212 C C . ALA A 1 164 ? 11.244 4.597 13.296 1.000 14.318 213 ALA A C 1
ATOM 1213 O O . ALA A 1 164 ? 10.017 4.549 13.337 1.000 14.921 213 ALA A O 1
ATOM 1215 N N . GLY A 1 165 ? 11.941 4.260 12.231 1.000 13.874 214 GLY A N 1
ATOM 1216 C CA . GLY A 1 165 ? 11.287 3.722 11.054 1.000 14.722 214 GLY A CA 1
ATOM 1217 C C . GLY A 1 165 ? 10.447 2.465 11.315 1.000 14.867 214 GLY A C 1
ATOM 1218 O O . GLY A 1 165 ? 9.276 2.406 10.905 1.000 14.878 214 GLY A O 1
ATOM 1219 N N . LEU A 1 166 ? 10.993 1.570 12.141 1.000 16.470 215 LEU A N 1
ATOM 1220 C CA . LEU A 1 166 ? 10.373 0.269 12.338 1.000 17.076 215 LEU A CA 1
ATOM 1221 C C . LEU A 1 166 ? 9.082 0.383 13.139 1.000 16.741 215 LEU A C 1
ATOM 1222 O O . LEU A 1 166 ? 8.214 -0.477 12.972 1.000 17.754 215 LEU A O 1
ATOM 1227 N N . VAL A 1 167 ? 8.944 1.406 13.983 1.000 14.108 216 VAL A N 1
ATOM 1228 C CA . VAL A 1 167 ? 7.705 1.662 14.709 1.000 14.741 216 VAL A CA 1
ATOM 1229 C C . VAL A 1 167 ? 6.699 2.506 13.944 1.000 11.560 216 VAL A C 1
ATOM 1230 O O . VAL A 1 167 ? 5.579 2.644 14.424 1.000 12.399 216 VAL A O 1
ATOM 1234 N N . THR A 1 168 ? 7.097 3.082 12.816 1.000 10.843 217 THR A N 1
ATOM 1235 C CA . THR A 1 168 ? 6.283 4.038 12.083 1.000 9.814 217 THR A CA 1
ATOM 1236 C C . THR A 1 168 ? 5.636 3.436 10.840 1.000 10.139 217 THR A C 1
ATOM 1237 O O . THR A 1 168 ? 4.572 3.892 10.457 1.000 11.058 217 THR A O 1
ATOM 1241 N N . GLY A 1 169 ? 6.298 2.499 10.177 1.000 11.273 218 GLY A N 1
ATOM 1242 C CA . GLY A 1 169 ? 5.740 1.910 8.969 1.000 11.664 218 GLY A CA 1
ATOM 1243 C C . GLY A 1 169 ? 6.659 0.930 8.282 1.000 11.078 218 GLY A C 1
ATOM 1244 O O . GLY A 1 169 ? 7.567 0.341 8.883 1.000 13.975 218 GLY A O 1
ATOM 1245 N N . ARG A 1 170 ? 6.348 0.739 6.996 1.000 10.060 219 ARG A N 1
ATOM 1246 C CA . ARG A 1 170 ? 6.907 -0.275 6.146 1.000 11.082 219 ARG A CA 1
ATOM 1247 C C . ARG A 1 170 ? 8.022 0.365 5.336 1.000 11.370 219 ARG A C 1
ATOM 1248 O O . ARG A 1 170 ? 7.761 1.204 4.468 1.000 12.946 219 ARG A O 1
ATOM 1256 N N . PRO A 1 171 ? 9.270 -0.096 5.525 1.000 12.956 220 PRO A N 1
ATOM 1257 C CA . PRO A 1 171 ? 10.399 0.487 4.794 1.000 13.212 220 PRO A CA 1
ATOM 1258 C C . PRO A 1 171 ? 10.442 0.171 3.331 1.000 14.952 220 PRO A C 1
ATOM 1259 O O . PRO A 1 171 ? 10.195 -0.976 2.918 1.000 15.748 220 PRO A O 1
ATOM 1263 N N . GLY A 1 172 ? 10.795 1.191 2.535 1.000 13.737 221 GLY A N 1
ATOM 1264 C CA . GLY A 1 172 ? 11.151 0.972 1.159 1.000 14.145 221 GLY A CA 1
ATOM 1265 C C . GLY A 1 172 ? 12.560 0.408 1.075 1.000 15.162 221 GLY A C 1
ATOM 1266 O O . GLY A 1 172 ? 13.152 0.119 2.126 1.000 13.811 221 GLY A O 1
ATOM 1267 N N . ALA A 1 173 ? 13.082 0.333 -0.155 1.000 15.564 222 ALA A N 1
ATOM 1268 C CA . ALA A 1 173 ? 14.321 -0.409 -0.396 1.000 16.818 222 ALA A CA 1
ATOM 1269 C C . ALA A 1 173 ? 15.493 0.259 0.333 1.000 16.852 222 ALA A C 1
ATOM 1270 O O . ALA A 1 173 ? 16.338 -0.457 0.887 1.000 18.620 222 ALA A O 1
ATOM 1272 N N . GLU A 1 174 ? 15.549 1.597 0.296 1.000 16.970 223 GLU A N 1
ATOM 1273 C CA . GLU A 1 174 ? 16.674 2.360 0.868 1.000 17.753 223 GLU A CA 1
ATOM 1274 C C . GLU A 1 174 ? 16.747 2.110 2.373 1.000 16.083 223 GLU A C 1
ATOM 1275 O O . GLU A 1 174 ? 17.797 1.780 2.945 1.000 14.203 223 GLU A O 1
ATOM 1281 N N . LEU A 1 175 ? 15.613 2.268 3.059 1.000 14.082 224 LEU A N 1
ATOM 1282 C CA . LEU A 1 175 ? 15.573 2.069 4.483 1.000 13.875 224 LEU A CA 1
ATOM 1283 C C . LEU A 1 175 ? 15.777 0.603 4.861 1.000 14.143 224 LEU A C 1
ATOM 1284 O O . LEU A 1 175 ? 16.427 0.295 5.858 1.000 13.406 224 LEU A O 1
ATOM 1289 N N . ALA A 1 176 ? 15.299 -0.324 4.026 1.000 14.116 225 ALA A N 1
ATOM 1290 C CA . ALA A 1 176 ? 15.504 -1.719 4.370 1.000 15.031 225 ALA A CA 1
ATOM 1291 C C . ALA A 1 176 ? 16.990 -2.090 4.268 1.000 14.198 225 ALA A C 1
ATOM 1292 O O . ALA A 1 176 ? 17.439 -2.884 5.094 1.000 12.771 225 ALA A O 1
ATOM 1294 N N . THR A 1 177 ? 17.700 -1.500 3.304 1.000 14.363 226 THR A N 1
ATOM 1295 C CA . THR A 1 177 ? 19.143 -1.696 3.169 1.000 15.635 226 THR A CA 1
ATOM 1296 C C . THR A 1 177 ? 19.888 -1.136 4.386 1.000 13.816 226 THR A C 1
ATOM 1297 O O . THR A 1 177 ? 20.795 -1.783 4.940 1.000 14.695 226 THR A O 1
ATOM 1301 N N . ILE A 1 178 ? 19.485 0.039 4.862 1.000 11.901 227 ILE A N 1
ATOM 1302 C CA . ILE A 1 178 ? 20.061 0.583 6.082 1.000 12.232 227 ILE A CA 1
ATOM 1303 C C . ILE A 1 178 ? 19.831 -0.362 7.249 1.000 13.210 227 ILE A C 1
ATOM 1304 O O . ILE A 1 178 ? 20.730 -0.623 8.054 1.000 13.975 227 ILE A O 1
ATOM 1309 N N . ASN A 1 179 ? 18.595 -0.866 7.358 1.000 14.086 228 ASN A N 1
ATOM 1310 C CA . ASN A 1 179 ? 18.185 -1.733 8.462 1.000 14.540 228 ASN A CA 1
ATOM 1311 C C . ASN A 1 179 ? 19.091 -2.977 8.453 1.000 14.957 228 ASN A C 1
ATOM 1312 O O . ASN A 1 179 ? 19.605 -3.341 9.508 1.000 17.120 228 ASN A O 1
ATOM 1317 N N . ARG A 1 180 ? 19.355 -3.558 7.278 1.000 15.318 229 ARG A N 1
ATOM 1318 C CA . ARG A 1 180 ? 20.149 -4.792 7.167 1.000 17.077 229 ARG A CA 1
ATOM 1319 C C . ARG A 1 180 ? 21.595 -4.552 7.591 1.000 16.950 229 ARG A C 1
ATOM 1320 O O . ARG A 1 180 ? 22.216 -5.362 8.290 1.000 15.967 229 ARG A O 1
ATOM 1328 N N . ASN A 1 181 ? 22.141 -3.401 7.175 1.000 13.845 230 ASN A N 1
ATOM 1329 C CA . ASN A 1 181 ? 23.495 -3.035 7.551 1.000 13.638 230 ASN A CA 1
ATOM 1330 C C . ASN A 1 181 ? 23.587 -2.813 9.059 1.000 13.670 230 ASN A C 1
ATOM 1331 O O . ASN A 1 181 ? 24.552 -3.233 9.697 1.000 12.961 230 ASN A O 1
ATOM 1336 N N . VAL A 1 182 ? 22.586 -2.155 9.663 1.000 13.727 231 VAL A N 1
ATOM 1337 C CA . VAL A 1 182 ? 22.650 -1.811 11.077 1.000 13.855 231 VAL A CA 1
ATOM 1338 C C . VAL A 1 182 ? 22.555 -3.074 11.928 1.000 17.089 231 VAL A C 1
ATOM 1339 O O . VAL A 1 182 ? 23.237 -3.197 12.946 1.000 17.785 231 VAL A O 1
ATOM 1343 N N . LEU A 1 183 ? 21.770 -4.051 11.449 1.000 16.184 232 LEU A N 1
ATOM 1344 C CA . LEU A 1 183 ? 21.653 -5.310 12.177 1.000 19.263 232 LEU A CA 1
ATOM 1345 C C . LEU A 1 183 ? 23.013 -6.019 12.316 1.000 19.441 232 LEU A C 1
ATOM 1346 O O . LEU A 1 183 ? 23.210 -6.726 13.295 1.000 21.594 232 LEU A O 1
ATOM 1351 N N . ALA A 1 184 ? 23.904 -5.881 11.337 1.000 16.846 233 ALA A N 1
ATOM 1352 C CA . ALA A 1 184 ? 25.230 -6.479 11.349 1.000 16.310 233 ALA A CA 1
ATOM 1353 C C . ALA A 1 184 ? 26.253 -5.609 12.094 1.000 18.270 233 ALA A C 1
ATOM 1354 O O . ALA A 1 184 ? 27.406 -6.005 12.190 1.000 18.827 233 ALA A O 1
ATOM 1356 N N . GLY A 1 185 ? 25.872 -4.413 12.570 1.000 18.028 234 GLY A N 1
ATOM 1357 C CA . GLY A 1 185 ? 26.851 -3.440 13.095 1.000 17.324 234 GLY A CA 1
ATOM 1358 C C . GLY A 1 185 ? 27.615 -2.666 12.011 1.000 15.583 234 GLY A C 1
ATOM 1359 O O . GLY A 1 185 ? 28.617 -1.993 12.290 1.000 15.402 234 GLY A O 1
ATOM 1360 N N . ASN A 1 186 ? 27.139 -2.702 10.763 1.000 13.817 235 ASN A N 1
ATOM 1361 C CA . ASN A 1 186 ? 27.811 -2.162 9.609 1.000 12.267 235 ASN A CA 1
ATOM 1362 C C . ASN A 1 186 ? 27.305 -0.746 9.331 1.000 11.530 235 ASN A C 1
ATOM 1363 O O . ASN A 1 186 ? 26.671 -0.495 8.292 1.000 11.210 235 ASN A O 1
ATOM 1368 N N . TYR A 1 187 ? 27.675 0.156 10.244 1.000 12.439 236 TYR A N 1
ATOM 1369 C CA . TYR A 1 187 ? 27.257 1.557 10.092 1.000 11.466 236 TYR A CA 1
ATOM 1370 C C . TYR A 1 187 ? 27.835 2.204 8.842 1.000 11.070 236 TYR A C 1
ATOM 1371 O O . TYR A 1 187 ? 27.143 3.006 8.214 1.000 10.222 236 TYR A O 1
ATOM 1380 N N . GLN A 1 188 ? 29.119 1.935 8.505 1.000 11.440 237 GLN A N 1
ATOM 1381 C CA . GLN A 1 188 ? 29.735 2.449 7.304 1.000 12.495 237 GLN A CA 1
ATOM 1382 C C . GLN A 1 188 ? 28.980 1.972 6.082 1.000 12.295 237 GLN A C 1
ATOM 1383 O O . GLN A 1 188 ? 28.763 2.725 5.140 1.000 12.314 237 GLN A O 1
ATOM 1389 N N . GLY A 1 189 ? 28.545 0.717 6.117 1.000 12.495 238 GLY A N 1
ATOM 1390 C CA . GLY A 1 189 ? 27.805 0.203 4.985 1.000 11.810 238 GLY A CA 1
ATOM 1391 C C . GLY A 1 189 ? 26.427 0.848 4.822 1.000 11.779 238 GLY A C 1
ATOM 1392 O O . GLY A 1 189 ? 25.966 1.058 3.671 1.000 12.170 238 GLY A O 1
ATOM 1393 N N . ALA A 1 190 ? 25.770 1.115 5.959 1.000 12.285 239 ALA A N 1
ATOM 1394 C CA . ALA A 1 190 ? 24.520 1.851 5.970 1.000 12.410 239 ALA A CA 1
ATOM 1395 C C . ALA A 1 190 ? 24.716 3.203 5.263 1.000 13.596 239 ALA A C 1
ATOM 1396 O O . ALA A 1 190 ? 23.979 3.554 4.341 1.000 12.276 239 ALA A O 1
ATOM 1398 N N . VAL A 1 191 ? 25.796 3.896 5.627 1.000 12.742 240 VAL A N 1
ATOM 1399 C CA . VAL A 1 191 ? 26.115 5.190 5.038 1.000 12.310 240 VAL A CA 1
ATOM 1400 C C . VAL A 1 191 ? 26.360 5.073 3.551 1.000 14.032 240 VAL A C 1
ATOM 1401 O O . VAL A 1 191 ? 25.778 5.805 2.753 1.000 14.774 240 VAL A O 1
ATOM 1405 N N . ASP A 1 192 ? 27.222 4.140 3.164 1.000 13.912 241 ASP A N 1
ATOM 1406 C CA . ASP A 1 192 ? 27.574 3.965 1.773 1.000 15.326 241 ASP A CA 1
ATOM 1407 C C . ASP A 1 192 ? 26.319 3.727 0.950 1.000 14.913 241 ASP A C 1
ATOM 1408 O O . ASP A 1 192 ? 26.265 4.200 -0.180 1.000 15.649 241 ASP A O 1
ATOM 1413 N N . SER A 1 193 ? 25.338 3.007 1.501 1.000 13.057 242 SER A N 1
ATOM 1414 C CA . SER A 1 193 ? 24.147 2.703 0.735 1.000 16.017 242 SER A CA 1
ATOM 1415 C C . SER A 1 193 ? 23.312 3.957 0.464 1.000 17.765 242 SER A C 1
ATOM 1416 O O . SER A 1 193 ? 22.687 4.067 -0.582 1.000 16.747 242 SER A O 1
ATOM 1419 N N . LEU A 1 194 ? 23.348 4.928 1.381 1.000 15.070 243 LEU A N 1
ATOM 1420 C CA . LEU A 1 194 ? 22.472 6.097 1.324 1.000 16.320 243 LEU A CA 1
ATOM 1421 C C . LEU A 1 194 ? 23.127 7.264 0.581 1.000 15.809 243 LEU A C 1
ATOM 1422 O O . LEU A 1 194 ? 22.465 8.058 -0.087 1.000 16.102 243 LEU A O 1
ATOM 1427 N N . LEU A 1 195 ? 24.447 7.396 0.651 1.000 14.879 244 LEU A N 1
ATOM 1428 C CA . LEU A 1 195 ? 25.069 8.588 0.106 1.000 17.027 244 LEU A CA 1
ATOM 1429 C C . LEU A 1 195 ? 24.638 8.890 -1.325 1.000 16.205 244 LEU A C 1
ATOM 1430 O O . LEU A 1 195 ? 24.412 10.071 -1.633 1.000 15.722 244 LEU A O 1
ATOM 1435 N N . PRO A 1 196 ? 24.577 7.923 -2.260 1.000 17.585 245 PRO A N 1
ATOM 1436 C CA . PRO A 1 196 ? 24.267 8.267 -3.649 1.000 18.569 245 PRO A CA 1
ATOM 1437 C C . PRO A 1 196 ? 22.901 8.934 -3.867 1.000 19.448 245 PRO A C 1
ATOM 1438 O O . PRO A 1 196 ? 22.690 9.560 -4.919 1.000 19.021 245 PRO A O 1
ATOM 1442 N N . VAL A 1 197 ? 21.970 8.778 -2.912 1.000 14.939 246 VAL A N 1
ATOM 1443 C CA . VAL A 1 197 ? 20.632 9.322 -3.042 1.000 14.925 246 VAL A CA 1
ATOM 1444 C C . VAL A 1 197 ? 20.298 10.285 -1.880 1.000 13.769 246 VAL A C 1
ATOM 1445 O O . VAL A 1 197 ? 19.123 10.636 -1.709 1.000 13.726 246 VAL A O 1
ATOM 1449 N N . ALA A 1 198 ? 21.308 10.767 -1.149 1.000 12.820 247 ALA A N 1
ATOM 1450 C CA . ALA A 1 198 ? 21.064 11.624 0.010 1.000 11.706 247 ALA A CA 1
ATOM 1451 C C . ALA A 1 198 ? 20.808 13.071 -0.425 1.000 12.007 247 ALA A C 1
ATOM 1452 O O . ALA A 1 198 ? 20.026 13.771 0.228 1.000 12.256 247 ALA A O 1
ATOM 1454 N N . ALA A 1 199 ? 21.490 13.549 -1.464 1.000 12.588 248 ALA A N 1
ATOM 1455 C CA . ALA A 1 199 ? 21.338 14.959 -1.840 1.000 14.016 248 ALA A CA 1
ATOM 1456 C C . ALA A 1 199 ? 19.886 15.312 -2.205 1.000 12.856 248 ALA A C 1
ATOM 1457 O O . ALA A 1 199 ? 19.386 16.374 -1.777 1.000 12.134 248 ALA A O 1
ATOM 1459 N N . GLN A 1 200 ? 19.177 14.415 -2.931 1.000 11.314 249 GLN A N 1
ATOM 1460 C CA . GLN A 1 200 ? 17.796 14.683 -3.274 1.000 13.089 249 GLN A CA 1
ATOM 1461 C C . GLN A 1 200 ? 16.850 14.645 -2.063 1.000 11.433 249 GLN A C 1
ATOM 1462 O O . GLN A 1 200 ? 15.686 15.030 -2.201 1.000 11.551 249 GLN A O 1
ATOM 1468 N N . ARG A 1 201 ? 17.368 14.205 -0.921 1.000 10.741 250 ARG A N 1
ATOM 1469 C CA . ARG A 1 201 ? 16.665 14.181 0.346 1.000 10.382 250 ARG A CA 1
ATOM 1470 C C . ARG A 1 201 ? 17.141 15.298 1.293 1.000 10.291 250 ARG A C 1
ATOM 1471 O O . ARG A 1 201 ? 16.760 15.298 2.445 1.000 11.510 250 ARG A O 1
ATOM 1479 N N . SER A 1 202 ? 17.929 16.245 0.808 1.000 11.074 251 SER A N 1
ATOM 1480 C CA . SER A 1 202 ? 18.564 17.245 1.634 1.000 10.353 251 SER A CA 1
ATOM 1481 C C . SER A 1 202 ? 18.113 18.637 1.214 1.000 10.380 251 SER A C 1
ATOM 1482 O O . SER A 1 202 ? 18.459 19.134 0.142 1.000 10.954 251 SER A O 1
ATOM 1485 N N . PRO A 1 203 ? 17.433 19.380 2.098 1.000 10.104 252 PRO A N 1
ATOM 1486 C CA . PRO A 1 203 ? 17.135 20.787 1.774 1.000 10.309 252 PRO A CA 1
ATOM 1487 C C . PRO A 1 203 ? 18.346 21.625 1.363 1.000 11.922 252 PRO A C 1
ATOM 1488 O O . PRO A 1 203 ? 18.231 22.517 0.524 1.000 11.943 252 PRO A O 1
ATOM 1492 N N . ALA A 1 204 ? 19.507 21.351 1.956 1.000 11.785 253 ALA A N 1
ATOM 1493 C CA . ALA A 1 204 ? 20.713 22.081 1.644 1.000 12.688 253 ALA A CA 1
ATOM 1494 C C . ALA A 1 204 ? 21.107 22.005 0.173 1.000 13.326 253 ALA A C 1
ATOM 1495 O O . ALA A 1 204 ? 21.647 22.991 -0.353 1.000 14.655 253 ALA A O 1
ATOM 1497 N N . ALA A 1 205 ? 20.746 20.916 -0.493 1.000 12.063 254 ALA A N 1
ATOM 1498 C CA . ALA A 1 205 ? 21.044 20.766 -1.913 1.000 13.350 254 ALA A CA 1
ATOM 1499 C C . ALA A 1 205 ? 20.047 21.542 -2.778 1.000 14.925 254 ALA A C 1
ATOM 1500 O O . ALA A 1 205 ? 20.268 21.665 -3.982 1.000 16.808 254 ALA A O 1
ATOM 1502 N N . SER A 1 206 ? 18.962 22.016 -2.167 1.000 13.090 255 SER A N 1
ATOM 1503 C CA . SER A 1 206 ? 17.941 22.801 -2.841 1.000 13.674 255 SER A CA 1
ATOM 1504 C C . SER A 1 206 ? 17.921 24.254 -2.340 1.000 12.417 255 SER A C 1
ATOM 1505 O O . SER A 1 206 ? 16.879 24.898 -2.422 1.000 12.437 255 SER A O 1
ATOM 1508 N N . ILE A 1 207 ? 19.053 24.756 -1.818 1.000 12.432 256 ILE A N 1
ATOM 1509 C CA . ILE A 1 207 ? 19.118 26.096 -1.259 1.000 14.162 256 ILE A CA 1
ATOM 1510 C C . ILE A 1 207 ? 18.750 27.166 -2.312 1.000 14.350 256 ILE A C 1
ATOM 1511 O O . ILE A 1 207 ? 18.036 28.130 -1.998 1.000 14.658 256 ILE A O 1
ATOM 1516 N N . ASP A 1 208 ? 19.184 26.985 -3.559 1.000 14.933 257 ASP A N 1
ATOM 1517 C CA . ASP A 1 208 ? 18.896 27.985 -4.590 1.000 15.954 257 ASP A CA 1
ATOM 1518 C C . ASP A 1 208 ? 17.398 28.022 -4.913 1.000 14.794 257 ASP A C 1
ATOM 1519 O O . ASP A 1 208 ? 16.841 29.129 -5.114 1.000 14.588 257 ASP A O 1
ATOM 1524 N N . GLU A 1 209 ? 16.748 26.847 -4.883 1.000 13.754 258 GLU A N 1
ATOM 1525 C CA . GLU A 1 209 ? 15.339 26.716 -5.223 1.000 14.015 258 GLU A CA 1
ATOM 1526 C C . GLU A 1 209 ? 14.505 27.322 -4.110 1.000 12.797 258 GLU A C 1
ATOM 1527 O O . GLU A 1 209 ? 13.541 28.062 -4.369 1.000 12.912 258 GLU A O 1
ATOM 1533 N N . ILE A 1 210 ? 14.867 27.040 -2.847 1.000 12.338 259 ILE A N 1
ATOM 1534 C CA . ILE A 1 210 ? 14.112 27.655 -1.764 1.000 14.006 259 ILE A CA 1
ATOM 1535 C C . ILE A 1 210 ? 14.299 29.176 -1.761 1.000 12.588 259 ILE A C 1
ATOM 1536 O O . ILE A 1 210 ? 13.334 29.900 -1.498 1.000 11.994 259 ILE A O 1
ATOM 1541 N N . ASN A 1 211 ? 15.509 29.653 -2.050 1.000 12.743 260 ASN A N 1
ATOM 1542 C CA . ASN A 1 211 ? 15.754 31.085 -2.047 1.000 13.064 260 ASN A CA 1
ATOM 1543 C C . ASN A 1 211 ? 14.980 31.753 -3.189 1.000 14.741 260 ASN A C 1
ATOM 1544 O O . ASN A 1 211 ? 14.500 32.857 -3.017 1.000 14.692 260 ASN A O 1
ATOM 1549 N N . ALA A 1 212 ? 14.885 31.084 -4.331 1.000 14.561 261 ALA A N 1
ATOM 1550 C CA . ALA A 1 212 ? 14.071 31.607 -5.425 1.000 14.648 261 ALA A CA 1
ATOM 1551 C C . ALA A 1 212 ? 12.621 31.795 -5.006 1.000 15.068 261 ALA A C 1
ATOM 1552 O O . ALA A 1 212 ? 11.997 32.814 -5.334 1.000 14.627 261 ALA A O 1
ATOM 1554 N N . ASN A 1 213 ? 12.061 30.795 -4.292 1.000 12.398 262 ASN A N 1
ATOM 1555 C CA . ASN A 1 213 ? 10.653 30.789 -3.914 1.000 12.036 262 ASN A CA 1
ATOM 1556 C C . ASN A 1 213 ? 10.352 31.733 -2.725 1.000 12.735 262 ASN A C 1
ATOM 1557 O O . ASN A 1 213 ? 9.209 32.139 -2.538 1.000 13.623 262 ASN A O 1
ATOM 1562 N N . GLN A 1 214 ? 11.375 32.069 -1.945 1.000 13.717 263 GLN A N 1
ATOM 1563 C CA . GLN A 1 214 ? 11.359 33.051 -0.872 1.000 15.934 263 GLN A CA 1
ATOM 1564 C C . GLN A 1 214 ? 10.244 32.807 0.146 1.000 13.964 263 GLN A C 1
ATOM 1565 O O . GLN A 1 214 ? 9.616 33.770 0.618 1.000 13.278 263 GLN A O 1
ATOM 1571 N N . PRO A 1 215 ? 9.944 31.573 0.590 1.000 12.386 264 PRO A N 1
ATOM 1572 C CA . PRO A 1 215 ? 9.011 31.411 1.722 1.000 12.037 264 PRO A CA 1
ATOM 1573 C C . PRO A 1 215 ? 9.667 31.977 2.982 1.000 12.202 264 PRO A C 1
ATOM 1574 O O . PRO A 1 215 ? 10.890 32.037 3.109 1.000 12.718 264 PRO A O 1
ATOM 1578 N N . ALA A 1 216 ? 8.823 32.289 3.966 1.000 10.315 265 ALA A N 1
ATOM 1579 C CA . ALA A 1 216 ? 9.224 32.651 5.312 1.000 9.573 265 ALA A CA 1
ATOM 1580 C C . ALA A 1 216 ? 9.517 31.397 6.146 1.000 10.755 265 ALA A C 1
ATOM 1581 O O . ALA A 1 216 ? 8.593 30.619 6.396 1.000 12.026 265 ALA A O 1
ATOM 1583 N N . VAL A 1 217 ? 10.799 31.171 6.464 1.000 10.648 266 VAL A N 1
ATOM 1584 C CA . VAL A 1 217 ? 11.254 29.884 7.012 1.000 9.520 266 VAL A CA 1
ATOM 1585 C C . VAL A 1 217 ? 11.581 30.032 8.491 1.000 8.428 266 VAL A C 1
ATOM 1586 O O . VAL A 1 217 ? 12.479 30.799 8.866 1.000 9.055 266 VAL A O 1
ATOM 1590 N N . PHE A 1 218 ? 10.851 29.281 9.313 1.000 7.506 267 PHE A N 1
ATOM 1591 C CA . PHE A 1 218 ? 11.075 29.159 10.746 1.000 8.385 267 PHE A CA 1
ATOM 1592 C C . PHE A 1 218 ? 11.688 27.771 11.024 1.000 7.664 267 PHE A C 1
ATOM 1593 O O . PHE A 1 218 ? 11.089 26.766 10.644 1.000 7.494 267 PHE A O 1
ATOM 1601 N N . LEU A 1 219 ? 12.800 27.765 11.724 1.000 8.006 268 LEU A N 1
ATOM 1602 C CA . LEU A 1 219 ? 13.515 26.556 12.111 1.000 8.550 268 LEU A CA 1
ATOM 1603 C C . LEU A 1 219 ? 13.618 26.556 13.624 1.000 9.067 268 LEU A C 1
ATOM 1604 O O . LEU A 1 219 ? 14.087 27.541 14.193 1.000 9.503 268 LEU A O 1
ATOM 1609 N N . ALA A 1 220 ? 13.342 25.417 14.231 1.000 9.172 269 ALA A N 1
ATOM 1610 C CA . ALA A 1 220 ? 13.528 25.265 15.664 1.000 9.436 269 ALA A CA 1
ATOM 1611 C C . ALA A 1 220 ? 14.006 23.850 15.950 1.000 10.039 269 ALA A C 1
ATOM 1612 O O . ALA A 1 220 ? 13.278 22.888 15.754 1.000 8.857 269 ALA A O 1
ATOM 1614 N N . ASN A 1 221 ? 15.242 23.756 16.440 1.000 9.336 270 ASN A N 1
ATOM 1615 C CA . ASN A 1 221 ? 15.871 22.487 16.788 1.000 10.449 270 ASN A CA 1
ATOM 1616 C C . ASN A 1 221 ? 16.450 22.549 18.217 1.000 11.662 270 ASN A C 1
ATOM 1617 O O . ASN A 1 221 ? 16.580 23.603 18.868 1.000 9.707 270 ASN A O 1
ATOM 1622 N N . ALA A 1 222 ? 16.740 21.338 18.701 1.000 12.670 271 ALA A N 1
ATOM 1623 C CA . ALA A 1 222 ? 17.466 21.114 19.936 1.000 12.324 271 ALA A CA 1
ATOM 1624 C C . ALA A 1 222 ? 18.954 20.964 19.622 1.000 11.279 271 ALA A C 1
ATOM 1625 O O . ALA A 1 222 ? 19.341 20.223 18.714 1.000 12.650 271 ALA A O 1
ATOM 1627 N N . PHE A 1 223 ? 19.797 21.611 20.443 1.000 10.788 272 PHE A N 1
ATOM 1628 C CA . PHE A 1 223 ? 21.235 21.463 20.328 1.000 11.690 272 PHE A CA 1
ATOM 1629 C C . PHE A 1 223 ? 21.628 19.978 20.437 1.000 13.718 272 PHE A C 1
ATOM 1630 O O . PHE A 1 223 ? 22.638 19.569 19.826 1.000 15.373 272 PHE A O 1
ATOM 1638 N N . ASN A 1 224 ? 20.839 19.227 21.230 1.000 12.565 273 ASN A N 1
ATOM 1639 C CA . ASN A 1 224 ? 21.155 17.839 21.557 1.000 13.243 273 ASN A CA 1
ATOM 1640 C C . ASN A 1 224 ? 20.246 16.869 20.795 1.000 15.490 273 ASN A C 1
ATOM 1641 O O . ASN A 1 224 ? 19.947 15.758 21.249 1.000 16.395 273 ASN A O 1
ATOM 1646 N N . ASP A 1 225 ? 19.767 17.276 19.620 1.000 13.961 274 ASP A N 1
ATOM 1647 C CA . ASP A 1 225 ? 19.019 16.358 18.759 1.000 14.342 274 ASP A CA 1
ATOM 1648 C C . ASP A 1 225 ? 19.867 15.106 18.497 1.000 13.538 274 ASP A C 1
ATOM 1649 O O . ASP A 1 225 ? 21.017 15.203 18.125 1.000 16.097 274 ASP A O 1
ATOM 1654 N N . SER A 1 226 ? 19.249 13.930 18.578 1.000 15.083 275 SER A N 1
ATOM 1655 C CA . SER A 1 226 ? 19.953 12.670 18.424 1.000 17.805 275 SER A CA 1
ATOM 1656 C C . SER A 1 226 ? 20.216 12.332 16.967 1.000 19.667 275 SER A C 1
ATOM 1657 O O . SER A 1 226 ? 21.173 11.615 16.714 1.000 20.816 275 SER A O 1
ATOM 1660 N N . LEU A 1 227 ? 19.416 12.877 16.021 1.000 16.907 276 LEU A N 1
ATOM 1661 C CA . LEU A 1 227 ? 19.537 12.502 14.612 1.000 16.757 276 LEU A CA 1
ATOM 1662 C C . LEU A 1 227 ? 20.284 13.578 13.856 1.000 15.987 276 LEU A C 1
ATOM 1663 O O . LEU A 1 227 ? 21.097 13.290 12.981 1.000 16.205 276 LEU A O 1
ATOM 1668 N N . PHE A 1 228 ? 19.932 14.844 14.122 1.000 14.177 277 PHE A N 1
ATOM 1669 C CA . PHE A 1 228 ? 20.319 15.922 13.235 1.000 13.778 277 PHE A CA 1
ATOM 1670 C C . PHE A 1 228 ? 20.996 17.026 14.048 1.000 15.456 277 PHE A C 1
ATOM 1671 O O . PHE A 1 228 ? 20.347 17.846 14.649 1.000 16.360 277 PHE A O 1
ATOM 1679 N N . PRO A 1 229 ? 22.327 17.050 14.055 1.000 14.859 278 PRO A N 1
ATOM 1680 C CA . PRO A 1 229 ? 23.076 18.005 14.867 1.000 15.561 278 PRO A CA 1
ATOM 1681 C C . PRO A 1 229 ? 22.950 19.422 14.335 1.000 16.888 278 PRO A C 1
ATOM 1682 O O . PRO A 1 229 ? 22.635 19.662 13.164 1.000 15.039 278 PRO A O 1
ATOM 1686 N N . PRO A 1 230 ? 23.202 20.428 15.188 1.000 14.290 279 PRO A N 1
ATOM 1687 C CA . PRO A 1 230 ? 22.910 21.801 14.815 1.000 15.454 279 PRO A CA 1
ATOM 1688 C C . PRO A 1 230 ? 23.752 22.413 13.697 1.000 14.568 279 PRO A C 1
ATOM 1689 O O . PRO A 1 230 ? 23.257 23.282 12.998 1.000 13.905 279 PRO A O 1
ATOM 1693 N N . GLY A 1 231 ? 25.023 22.035 13.556 1.000 13.080 280 GLY A N 1
ATOM 1694 C CA . GLY A 1 231 ? 25.878 22.707 12.595 1.000 13.115 280 GLY A CA 1
ATOM 1695 C C . GLY A 1 231 ? 25.302 22.740 11.184 1.000 12.762 280 GLY A C 1
ATOM 1696 O O . GLY A 1 231 ? 25.379 23.757 10.476 1.000 12.459 280 GLY A O 1
ATOM 1697 N N . GLN A 1 232 ? 24.846 21.566 10.728 1.000 12.623 281 GLN A N 1
ATOM 1698 C CA . GLN A 1 232 ? 24.329 21.466 9.377 1.000 12.958 281 GLN A CA 1
ATOM 1699 C C . GLN A 1 232 ? 23.066 22.316 9.212 1.000 12.607 281 GLN A C 1
ATOM 1700 O O . GLN A 1 232 ? 22.826 22.810 8.125 1.000 12.453 281 GLN A O 1
ATOM 1706 N N . LEU A 1 233 ? 22.281 22.467 10.284 1.000 12.611 282 LEU A N 1
ATOM 1707 C CA . LEU A 1 233 ? 21.088 23.303 10.174 1.000 12.592 282 LEU A CA 1
ATOM 1708 C C . LEU A 1 233 ? 21.447 24.786 10.133 1.000 12.662 282 LEU A C 1
ATOM 1709 O O . LEU A 1 233 ? 20.862 25.549 9.328 1.000 11.898 282 LEU A O 1
ATOM 1714 N N . VAL A 1 234 ? 22.400 25.191 10.985 1.000 12.353 283 VAL A N 1
ATOM 1715 C CA . VAL A 1 234 ? 22.892 26.560 10.984 1.000 12.607 283 VAL A CA 1
ATOM 1716 C C . VAL A 1 234 ? 23.442 26.930 9.612 1.000 13.293 283 VAL A C 1
ATOM 1717 O O . VAL A 1 234 ? 23.206 28.033 9.087 1.000 12.962 283 VAL A O 1
ATOM 1721 N N . ASP A 1 235 ? 24.211 26.034 8.995 1.000 12.731 284 ASP A N 1
ATOM 1722 C CA . ASP A 1 235 ? 24.846 26.353 7.741 1.000 14.552 284 ASP A CA 1
ATOM 1723 C C . ASP A 1 235 ? 23.806 26.658 6.650 1.000 13.098 284 ASP A C 1
ATOM 1724 O O . ASP A 1 235 ? 23.974 27.581 5.847 1.000 14.315 284 ASP A O 1
ATOM 1729 N N . PHE A 1 236 ? 22.710 25.894 6.663 1.000 10.693 285 PHE A N 1
ATOM 1730 C CA . PHE A 1 236 ? 21.586 26.094 5.760 1.000 10.543 285 PHE A CA 1
ATOM 1731 C C . PHE A 1 236 ? 20.859 27.399 6.068 1.000 10.089 285 PHE A C 1
ATOM 1732 O O . PHE A 1 236 ? 20.598 28.214 5.195 1.000 9.907 285 PHE A O 1
ATOM 1740 N N . PHE A 1 237 ? 20.545 27.606 7.337 1.000 9.528 286 PHE A N 1
ATOM 1741 C CA . PHE A 1 237 ? 19.874 28.813 7.786 1.000 9.688 286 PHE A CA 1
ATOM 1742 C C . PHE A 1 237 ? 20.624 30.052 7.333 1.000 10.762 286 PHE A C 1
ATOM 1743 O O . PHE A 1 237 ? 20.028 31.004 6.815 1.000 9.221 286 PHE A O 1
ATOM 1751 N N . ASN A 1 238 ? 21.927 29.997 7.482 1.000 9.817 287 ASN A N 1
ATOM 1752 C CA . ASN A 1 238 ? 22.765 31.137 7.138 1.000 12.295 287 ASN A CA 1
ATOM 1753 C C . ASN A 1 238 ? 22.664 31.512 5.662 1.000 12.742 287 ASN A C 1
ATOM 1754 O O . ASN A 1 238 ? 22.767 32.694 5.344 1.000 15.261 287 ASN A O 1
ATOM 1759 N N . ARG A 1 239 ? 22.371 30.564 4.795 1.000 11.079 288 ARG A N 1
ATOM 1760 C CA . ARG A 1 239 ? 22.335 30.787 3.362 1.000 11.525 288 ARG A CA 1
ATOM 1761 C C . ARG A 1 239 ? 20.966 31.221 2.839 1.000 11.697 288 ARG A C 1
ATOM 1762 O O . ARG A 1 239 ? 20.843 31.547 1.676 1.000 13.253 288 ARG A O 1
ATOM 1770 N N . LEU A 1 240 ? 19.930 31.165 3.690 1.000 11.366 289 LEU A N 1
ATOM 1771 C CA . LEU A 1 240 ? 18.599 31.613 3.311 1.000 12.650 289 LEU A CA 1
ATOM 1772 C C . LEU A 1 240 ? 18.598 33.134 3.170 1.000 12.674 289 LEU A C 1
ATOM 1773 O O . LEU A 1 240 ? 19.166 33.856 4.005 1.000 13.393 289 LEU A O 1
ATOM 1778 N N . LYS A 1 241 ? 17.973 33.610 2.099 1.000 14.543 290 LYS A N 1
ATOM 1779 C CA . LYS A 1 241 ? 17.978 35.030 1.794 1.000 18.410 290 LYS A CA 1
ATOM 1780 C C . LYS A 1 241 ? 16.681 35.748 2.174 1.000 18.035 290 LYS A C 1
ATOM 1781 O O . LYS A 1 241 ? 16.725 36.978 2.260 1.000 19.590 290 LYS A O 1
ATOM 1787 N N . GLY A 1 242 ? 15.596 34.996 2.365 1.000 17.289 291 GLY A N 1
ATOM 1788 C CA . GLY A 1 242 ? 14.272 35.526 2.671 1.000 15.814 291 GLY A CA 1
ATOM 1789 C C . GLY A 1 242 ? 14.028 35.613 4.166 1.000 13.407 291 GLY A C 1
ATOM 1790 O O . GLY A 1 242 ? 14.941 35.443 4.992 1.000 13.310 291 GLY A O 1
ATOM 1791 N N . PRO A 1 243 ? 12.797 35.954 4.567 1.000 13.299 292 PRO A N 1
ATOM 1792 C CA . PRO A 1 243 ? 12.457 36.065 5.979 1.000 12.107 292 PRO A CA 1
ATOM 1793 C C . PRO A 1 243 ? 12.733 34.710 6.644 1.000 10.900 292 PRO A C 1
ATOM 1794 O O . PRO A 1 243 ? 12.439 33.641 6.081 1.000 11.184 292 PRO A O 1
ATOM 1798 N N . LYS A 1 244 ? 13.295 34.775 7.841 1.000 10.477 293 LYS A N 1
ATOM 1799 C CA . LYS A 1 244 ? 13.756 33.565 8.495 1.000 9.486 293 LYS A CA 1
ATOM 1800 C C . LYS A 1 244 ? 13.942 33.794 9.983 1.000 10.079 293 LYS A C 1
ATOM 1801 O O . LYS A 1 244 ? 14.214 34.927 10.424 1.000 9.720 293 LYS A O 1
ATOM 1807 N N . GLN A 1 245 ? 13.811 32.709 10.753 1.000 8.917 294 GLN A N 1
ATOM 1808 C CA . GLN A 1 245 ? 14.126 32.727 12.177 1.000 8.173 294 GLN A CA 1
ATOM 1809 C C . GLN A 1 245 ? 14.582 31.331 12.587 1.000 8.811 294 GLN A C 1
ATOM 1810 O O . GLN A 1 245 ? 14.005 30.354 12.130 1.000 10.031 294 GLN A O 1
ATOM 1816 N N . LEU A 1 246 ? 15.662 31.308 13.357 1.000 8.961 295 LEU A N 1
ATOM 1817 C CA . LEU A 1 246 ? 16.245 30.116 13.928 1.000 10.285 295 LEU A CA 1
ATOM 1818 C C . LEU A 1 246 ? 16.159 30.225 15.444 1.000 10.475 295 LEU A C 1
ATOM 1819 O O . LEU A 1 246 ? 16.685 31.170 16.054 1.000 11.042 295 LEU A O 1
ATOM 1824 N N . GLN A 1 247 ? 15.506 29.227 16.048 1.000 9.627 296 GLN A N 1
ATOM 1825 C CA . GLN A 1 247 ? 15.485 29.089 17.493 1.000 9.690 296 GLN A CA 1
ATOM 1826 C C . GLN A 1 247 ? 16.149 27.773 17.873 1.000 11.462 296 GLN A C 1
ATOM 1827 O O . GLN A 1 247 ? 15.910 26.752 17.252 1.000 10.960 296 GLN A O 1
ATOM 1833 N N . MET A 1 248 ? 17.087 27.808 18.796 1.000 10.070 297 MET A N 1
ATOM 1834 C CA . MET A 1 248 ? 17.716 26.559 19.209 1.000 10.431 297 MET A CA 1
ATOM 1835 C C . MET A 1 248 ? 17.629 26.543 20.771 1.000 10.128 297 MET A C 1
ATOM 1836 O O . MET A 1 248 ? 17.795 27.550 21.468 1.000 10.094 297 MET A O 1
ATOM 1841 N N . ARG A 1 249 ? 17.287 25.380 21.316 1.000 9.585 298 ARG A N 1
ATOM 1842 C CA . ARG A 1 249 ? 17.084 25.135 22.730 1.000 9.173 298 ARG A CA 1
ATOM 1843 C C . ARG A 1 249 ? 17.811 23.862 23.117 1.000 9.945 298 ARG A C 1
ATOM 1844 O O . ARG A 1 249 ? 18.120 23.034 22.253 1.000 10.797 298 ARG A O 1
ATOM 1852 N N . HIS A 1 250 ? 18.002 23.646 24.440 1.000 10.171 299 HIS A N 1
ATOM 1853 C CA . HIS A 1 250 ? 18.382 22.324 24.906 1.000 10.972 299 HIS A CA 1
ATOM 1854 C C . HIS A 1 250 ? 17.117 21.502 25.120 1.000 12.903 299 HIS A C 1
ATOM 1855 O O . HIS A 1 250 ? 16.214 21.946 25.807 1.000 14.111 299 HIS A O 1
ATOM 1862 N N . GLY A 1 251 ? 17.104 20.270 24.619 1.000 13.473 300 GLY A N 1
ATOM 1863 C CA . GLY A 1 251 ? 15.906 19.468 24.746 1.000 16.270 300 GLY A CA 1
ATOM 1864 C C . GLY A 1 251 ? 15.868 18.776 26.103 1.000 22.966 300 GLY A C 1
ATOM 1865 O O . GLY A 1 251 ? 16.919 18.358 26.571 1.000 27.663 300 GLY A O 1
ATOM 1866 N N . ASP A 1 252 ? 14.662 18.595 26.655 1.000 29.834 301 ASP A N 1
ATOM 1867 C CA . ASP A 1 252 ? 14.452 17.561 27.671 1.000 36.848 301 ASP A CA 1
ATOM 1868 C C . ASP A 1 252 ? 13.033 16.990 27.545 1.000 29.954 301 ASP A C 1
ATOM 1869 O O . ASP A 1 252 ? 12.161 17.626 26.961 1.000 28.532 301 ASP A O 1
ATOM 1874 N N . HIS A 1 253 ? 12.829 15.805 28.120 1.000 42.084 302 HIS A N 1
ATOM 1875 C CA . HIS A 1 253 ? 11.539 15.135 28.107 1.000 44.385 302 HIS A CA 1
ATOM 1876 C C . HIS A 1 253 ? 10.635 15.789 29.138 1.000 44.958 302 HIS A C 1
ATOM 1877 O O . HIS A 1 253 ? 10.997 15.866 30.303 1.000 48.779 302 HIS A O 1
ATOM 1884 N N . ALA A 1 254 ? 9.529 16.345 28.647 1.000 42.737 303 ALA A N 1
ATOM 1885 C CA . ALA A 1 254 ? 8.412 16.775 29.466 1.000 41.673 303 ALA A CA 1
ATOM 1886 C C . ALA A 1 254 ? 7.380 15.652 29.475 1.000 48.537 303 ALA A C 1
ATOM 1887 O O . ALA A 1 254 ? 7.235 14.912 28.490 1.000 38.989 303 ALA A O 1
ATOM 1889 N N . LEU A 1 255 ? 6.673 15.509 30.603 1.000 47.246 304 LEU A N 1
ATOM 1890 C CA . LEU A 1 255 ? 5.598 14.538 30.669 1.000 49.607 304 LEU A CA 1
ATOM 1891 C C . LEU A 1 255 ? 4.285 15.289 30.458 1.000 38.124 304 LEU A C 1
ATOM 1892 O O . LEU A 1 255 ? 4.226 16.498 30.678 1.000 37.764 304 LEU A O 1
ATOM 1897 N N . ASN A 1 256 ? 3.297 14.565 29.928 1.000 35.032 305 ASN A N 1
ATOM 1898 C CA . ASN A 1 256 ? 1.931 15.026 29.696 1.000 36.716 305 ASN A CA 1
ATOM 1899 C C . ASN A 1 256 ? 1.897 16.284 28.829 1.000 37.553 305 ASN A C 1
ATOM 1900 O O . ASN A 1 256 ? 1.076 17.199 29.063 1.000 31.334 305 ASN A O 1
ATOM 1905 N N . GLU A 1 257 ? 2.754 16.285 27.788 1.000 27.530 306 GLU A N 1
ATOM 1906 C CA . GLU A 1 257 ? 2.643 17.272 26.734 1.000 26.224 306 GLU A CA 1
ATOM 1907 C C . GLU A 1 257 ? 2.514 16.576 25.385 1.000 23.645 306 GLU A C 1
ATOM 1908 O O . GLU A 1 257 ? 2.862 15.409 25.231 1.000 22.044 306 GLU A O 1
ATOM 1914 N N . ALA A 1 258 ? 2.034 17.327 24.401 1.000 21.311 307 ALA A N 1
ATOM 1915 C CA . ALA A 1 258 ? 1.806 16.715 23.106 1.000 22.098 307 ALA A CA 1
ATOM 1916 C C . ALA A 1 258 ? 3.117 16.135 22.570 1.000 19.522 307 ALA A C 1
ATOM 1917 O O . ALA A 1 258 ? 3.089 15.089 21.921 1.000 17.995 307 ALA A O 1
ATOM 1919 N N . LEU A 1 259 ? 4.227 16.895 22.719 1.000 18.360 308 LEU A N 1
ATOM 1920 C CA . LEU A 1 259 ? 5.453 16.520 22.036 1.000 15.967 308 LEU A CA 1
ATOM 1921 C C . LEU A 1 259 ? 6.581 16.265 23.024 1.000 17.011 308 LEU A C 1
ATOM 1922 O O . LEU A 1 259 ? 7.737 16.171 22.628 1.000 14.715 308 LEU A O 1
ATOM 1927 N N . GLY A 1 260 ? 6.255 16.085 24.322 1.000 19.233 309 GLY A N 1
ATOM 1928 C CA . GLY A 1 260 ? 7.290 15.931 25.315 1.000 17.114 309 GLY A CA 1
ATOM 1929 C C . GLY A 1 260 ? 8.187 14.703 25.134 1.000 15.341 309 GLY A C 1
ATOM 1930 O O . GLY A 1 260 ? 9.392 14.746 25.389 1.000 16.824 309 GLY A O 1
ATOM 1931 N N . ALA A 1 261 ? 7.663 13.623 24.559 1.000 14.434 310 ALA A N 1
ATOM 1932 C CA . ALA A 1 261 ? 8.499 12.466 24.338 1.000 15.270 310 ALA A CA 1
ATOM 1933 C C . ALA A 1 261 ? 9.498 12.665 23.187 1.000 17.383 310 ALA A C 1
ATOM 1934 O O . ALA A 1 261 ? 10.356 11.804 22.957 1.000 17.612 310 ALA A O 1
ATOM 1936 N N . LEU A 1 262 ? 9.335 13.751 22.400 1.000 14.006 311 LEU A N 1
ATOM 1937 C CA . LEU A 1 262 ? 10.291 14.103 21.365 1.000 13.771 311 LEU A CA 1
ATOM 1938 C C . LEU A 1 262 ? 11.287 15.129 21.882 1.000 13.487 311 LEU A C 1
ATOM 1939 O O . LEU A 1 262 ? 12.185 15.529 21.150 1.000 16.620 311 LEU A O 1
ATOM 1944 N N . GLY A 1 263 ? 11.083 15.606 23.106 1.000 14.579 312 GLY A N 1
ATOM 1945 C CA . GLY A 1 263 ? 11.950 16.561 23.732 1.000 15.642 312 GLY A CA 1
ATOM 1946 C C . GLY A 1 263 ? 11.652 18.001 23.319 1.000 14.722 312 GLY A C 1
ATOM 1947 O O . GLY A 1 263 ? 12.523 18.865 23.484 1.000 15.183 312 GLY A O 1
ATOM 1948 N N . ILE A 1 264 ? 10.460 18.222 22.745 1.000 12.707 313 ILE A N 1
ATOM 1949 C CA . ILE A 1 264 ? 10.038 19.513 22.253 1.000 13.192 313 ILE A CA 1
ATOM 1950 C C . ILE A 1 264 ? 9.048 20.126 23.230 1.000 13.399 313 ILE A C 1
ATOM 1951 O O . ILE A 1 264 ? 7.967 19.593 23.441 1.000 15.024 313 ILE A O 1
ATOM 1956 N N . PRO A 1 265 ? 9.347 21.298 23.804 1.000 14.090 314 PRO A N 1
ATOM 1957 C CA . PRO A 1 265 ? 8.380 21.931 24.707 1.000 14.835 314 PRO A CA 1
ATOM 1958 C C . PRO A 1 265 ? 7.224 22.618 24.000 1.000 16.078 314 PRO A C 1
ATOM 1959 O O . PRO A 1 265 ? 7.328 23.025 22.861 1.000 12.247 314 PRO A O 1
ATOM 1963 N N . ASN A 1 266 ? 6.123 22.807 24.729 1.000 15.753 315 ASN A N 1
ATOM 1964 C CA A ASN A 1 266 ? 4.931 23.373 24.144 0.510 16.362 315 ASN A CA 1
ATOM 1965 C CA B ASN A 1 266 ? 4.917 23.428 24.214 0.490 17.087 315 ASN A CA 1
ATOM 1966 C C . ASN A 1 266 ? 5.213 24.767 23.560 1.000 14.283 315 ASN A C 1
ATOM 1967 O O . ASN A 1 266 ? 4.554 25.174 22.603 1.000 14.735 315 ASN A O 1
ATOM 1976 N N . GLU A 1 267 ? 6.196 25.503 24.114 1.000 13.665 316 GLU A N 1
ATOM 1977 C CA . GLU A 1 267 ? 6.430 26.860 23.649 1.000 11.679 316 GLU A CA 1
ATOM 1978 C C . GLU A 1 267 ? 6.819 26.921 22.157 1.000 12.140 316 GLU A C 1
ATOM 1979 O O . GLU A 1 267 ? 6.684 27.979 21.556 1.000 12.510 316 GLU A O 1
ATOM 1985 N N . VAL A 1 268 ? 7.342 25.846 21.572 1.000 11.224 317 VAL A N 1
ATOM 1986 C CA . VAL A 1 268 ? 7.803 25.912 20.187 1.000 11.001 317 VAL A CA 1
ATOM 1987 C C . VAL A 1 268 ? 6.623 26.133 19.231 1.000 11.609 317 VAL A C 1
ATOM 1988 O O . VAL A 1 268 ? 6.627 27.070 18.432 1.000 11.299 317 VAL A O 1
ATOM 1992 N N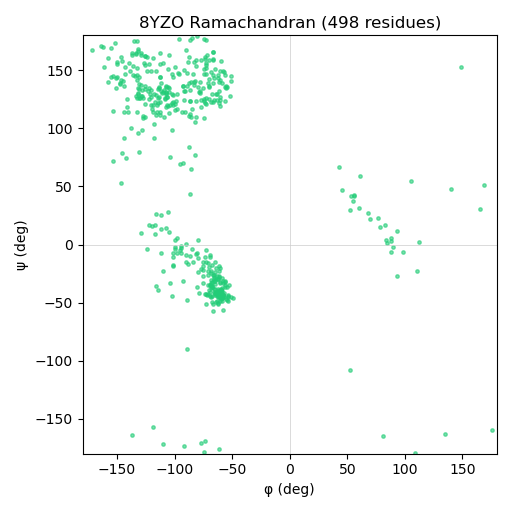 . TYR A 1 269 ? 5.586 25.325 19.342 1.000 10.789 318 TYR A N 1
ATOM 1993 C CA . TYR A 1 269 ? 4.422 25.493 18.457 1.000 11.983 318 TYR A CA 1
ATOM 1994 C C . TYR A 1 269 ? 3.656 26.776 18.801 1.000 12.833 318 TYR A C 1
ATOM 1995 O O . TYR A 1 269 ? 2.928 27.306 17.968 1.000 12.155 318 TYR A O 1
ATOM 2004 N N . ASP A 1 270 ? 3.846 27.346 20.014 1.000 12.270 319 ASP A N 1
ATOM 2005 C CA . ASP A 1 270 ? 3.281 28.664 20.289 1.000 13.756 319 ASP A CA 1
ATOM 2006 C C . ASP A 1 270 ? 3.924 29.688 19.358 1.000 13.934 319 ASP A C 1
ATOM 2007 O O . ASP A 1 270 ? 3.268 30.545 18.803 1.000 13.474 319 ASP A O 1
ATOM 2012 N N . GLN A 1 271 ? 5.249 29.605 19.207 1.000 11.288 320 GLN A N 1
ATOM 2013 C CA . GLN A 1 271 ? 5.968 30.512 18.343 1.000 10.843 320 GLN A CA 1
ATOM 2014 C C . GLN A 1 271 ? 5.665 30.230 16.862 1.000 10.978 320 GLN A C 1
ATOM 2015 O O . GLN A 1 271 ? 5.546 31.165 16.071 1.000 11.928 320 GLN A O 1
ATOM 2021 N N . VAL A 1 272 ? 5.559 28.964 16.465 1.000 10.390 321 VAL A N 1
ATOM 2022 C CA . VAL A 1 272 ? 5.127 28.611 15.114 1.000 9.600 321 VAL A CA 1
ATOM 2023 C C . VAL A 1 272 ? 3.791 29.271 14.769 1.000 10.227 321 VAL A C 1
ATOM 2024 O O . VAL A 1 272 ? 3.596 29.779 13.669 1.000 10.158 321 VAL A O 1
ATOM 2028 N N . GLY A 1 273 ? 2.841 29.216 15.700 1.000 10.934 322 GLY A N 1
ATOM 2029 C CA . GLY A 1 273 ? 1.551 29.832 15.505 1.000 11.810 322 GLY A CA 1
ATOM 2030 C C . GLY A 1 273 ? 1.700 31.327 15.200 1.000 11.677 322 GLY A C 1
ATOM 2031 O O . GLY A 1 273 ? 1.052 31.844 14.269 1.000 12.170 322 GLY A O 1
ATOM 2032 N N . ASP A 1 274 ? 2.551 32.010 15.964 1.000 12.145 323 ASP A N 1
ATOM 2033 C CA . ASP A 1 274 ? 2.788 33.434 15.741 1.000 14.115 323 ASP A CA 1
ATOM 2034 C C . ASP A 1 274 ? 3.452 33.681 14.391 1.000 12.698 323 ASP A C 1
ATOM 2035 O O . ASP A 1 274 ? 3.106 34.643 13.697 1.000 11.522 323 ASP A O 1
ATOM 2040 N N . TRP A 1 275 ? 4.376 32.805 14.004 1.000 11.573 324 TRP A N 1
ATOM 2041 C CA . TRP A 1 275 ? 5.013 32.899 12.696 1.000 10.319 324 TRP A CA 1
ATOM 2042 C C . TRP A 1 275 ? 3.996 32.852 11.557 1.000 11.326 324 TRP A C 1
ATOM 2043 O O . TRP A 1 275 ? 3.959 33.731 10.674 1.000 11.444 324 TRP A O 1
ATOM 2054 N N . PHE A 1 276 ? 3.196 31.796 11.526 1.000 10.373 325 PHE A N 1
ATOM 2055 C CA . PHE A 1 276 ? 2.184 31.705 10.493 1.000 10.662 325 PHE A CA 1
ATOM 2056 C C . PHE A 1 276 ? 1.163 32.843 10.572 1.000 10.827 325 PHE A C 1
ATOM 2057 O O . PHE A 1 276 ? 0.716 33.346 9.557 1.000 11.415 325 PHE A O 1
ATOM 2065 N N . ASP A 1 277 ? 0.774 33.257 11.774 1.000 13.116 326 ASP A N 1
ATOM 2066 C CA . ASP A 1 277 ? -0.185 34.333 11.907 1.000 13.455 326 ASP A CA 1
ATOM 2067 C C . ASP A 1 277 ? 0.343 35.577 11.226 1.000 12.628 326 ASP A C 1
ATOM 2068 O O . ASP A 1 277 ? -0.421 36.289 10.573 1.000 13.442 326 ASP A O 1
ATOM 2073 N N . HIS A 1 278 ? 1.631 35.897 11.419 1.000 12.177 327 HIS A N 1
ATOM 2074 C CA . HIS A 1 278 ? 2.182 37.060 10.724 1.000 12.424 327 HIS A CA 1
ATOM 2075 C C . HIS A 1 278 ? 2.228 36.827 9.221 1.000 12.125 327 HIS A C 1
ATOM 2076 O O . HIS A 1 278 ? 1.796 37.686 8.406 1.000 13.470 327 HIS A O 1
ATOM 2083 N N . TYR A 1 279 ? 2.911 35.762 8.767 1.000 11.736 328 TYR A N 1
ATOM 2084 C CA . TYR A 1 279 ? 3.207 35.621 7.352 1.000 12.986 328 TYR A CA 1
ATOM 2085 C C . TYR A 1 279 ? 1.977 35.186 6.523 1.000 15.089 328 TYR A C 1
ATOM 2086 O O . TYR A 1 279 ? 1.946 35.461 5.335 1.000 17.430 328 TYR A O 1
ATOM 2095 N N . LEU A 1 280 ? 0.999 34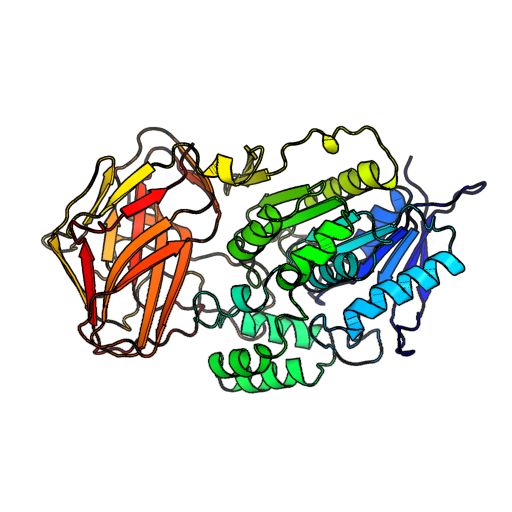.480 7.094 1.000 13.809 329 LEU A N 1
ATOM 2096 C CA . LEU A 1 280 ? -0.129 33.981 6.319 1.000 14.526 329 LEU A CA 1
ATOM 2097 C C . LEU A 1 280 ? -1.413 34.728 6.673 1.000 18.644 329 LEU A C 1
ATOM 2098 O O . LEU A 1 280 ? -2.351 34.690 5.884 1.000 20.344 329 LEU A O 1
ATOM 2103 N N . LYS A 1 281 ? -1.504 35.340 7.866 1.000 17.810 330 LYS A N 1
ATOM 2104 C CA . LYS A 1 281 ? -2.724 36.095 8.200 1.000 17.535 330 LYS A CA 1
ATOM 2105 C C . LYS A 1 281 ? -2.464 37.580 8.419 1.000 19.349 330 LYS A C 1
ATOM 2106 O O . LYS A 1 281 ? -3.405 38.306 8.764 1.000 18.057 330 LYS A O 1
ATOM 2112 N N . ALA A 1 282 ? -1.252 38.049 8.118 1.000 16.701 331 ALA A N 1
ATOM 2113 C CA . ALA A 1 282 ? -0.866 39.453 8.266 1.000 19.722 331 ALA A CA 1
ATOM 2114 C C . ALA A 1 282 ? -1.144 40.025 9.656 1.000 19.113 331 ALA A C 1
ATOM 2115 O O . ALA A 1 282 ? -1.373 41.232 9.795 1.000 19.399 331 ALA A O 1
ATOM 2117 N N . VAL A 1 283 ? -1.111 39.207 10.706 1.000 15.642 332 VAL A N 1
ATOM 2118 C CA . VAL A 1 283 ? -1.223 39.694 12.065 1.000 15.436 332 VAL A CA 1
ATOM 2119 C C . VAL A 1 283 ? 0.003 40.519 12.433 1.000 19.377 332 VAL A C 1
ATOM 2120 O O . VAL A 1 283 ? 1.131 40.070 12.290 1.000 15.634 332 VAL A O 1
ATOM 2124 N N . ALA A 1 284 ? -0.218 41.734 12.971 1.000 17.967 333 ALA A N 1
ATOM 2125 C CA . ALA A 1 284 ? 0.883 42.637 13.297 1.000 18.078 333 ALA A CA 1
ATOM 2126 C C . ALA A 1 284 ? 1.421 42.325 14.702 1.000 19.992 333 ALA A C 1
ATOM 2127 O O . ALA A 1 284 ? 1.388 43.148 15.625 1.000 21.493 333 ALA A O 1
ATOM 2129 N N . ASN A 1 285 ? 1.997 41.124 14.885 1.000 15.518 334 ASN A N 1
ATOM 2130 C CA . ASN A 1 285 ? 2.443 40.672 16.185 1.000 14.288 334 ASN A CA 1
ATOM 2131 C C . ASN A 1 285 ? 3.944 40.882 16.399 1.000 15.459 334 ASN A C 1
ATOM 2132 O O . ASN A 1 285 ? 4.484 40.401 17.395 1.000 17.765 334 ASN A O 1
ATOM 2137 N N . GLY A 1 286 ? 4.614 41.530 15.453 1.000 14.632 335 GLY A N 1
ATOM 2138 C CA . GLY A 1 286 ? 5.999 41.922 15.623 1.000 15.537 335 GLY A CA 1
ATOM 2139 C C . GLY A 1 286 ? 7.002 40.818 15.299 1.000 14.134 335 GLY A C 1
ATOM 2140 O O . GLY A 1 286 ? 8.210 41.030 15.415 1.000 13.887 335 GLY A O 1
ATOM 2141 N N . ILE A 1 287 ? 6.529 39.666 14.828 1.000 14.579 336 ILE A N 1
ATOM 2142 C CA . ILE A 1 287 ? 7.485 38.575 14.616 1.000 17.301 336 ILE A CA 1
ATOM 2143 C C . ILE A 1 287 ? 8.481 38.942 13.494 1.000 18.118 336 ILE A C 1
ATOM 2144 O O . ILE A 1 287 ? 9.639 38.534 13.570 1.000 18.535 336 ILE A O 1
ATOM 2149 N N . ASP A 1 288 ? 8.067 39.784 12.562 1.000 20.202 337 ASP A N 1
ATOM 2150 C CA . ASP A 1 288 ? 8.884 40.361 11.504 1.000 23.942 337 ASP A CA 1
ATOM 2151 C C . ASP A 1 288 ? 10.037 41.214 12.039 1.000 25.386 337 ASP A C 1
ATOM 2152 O O . ASP A 1 288 ? 11.041 41.347 11.337 1.000 27.736 337 ASP A O 1
ATOM 2157 N N . ARG A 1 289 ? 9.905 41.795 13.232 1.000 19.888 338 ARG A N 1
ATOM 2158 C CA . ARG A 1 289 ? 10.941 42.627 13.812 1.000 22.038 338 ARG A CA 1
ATOM 2159 C C . ARG A 1 289 ? 11.866 41.858 14.760 1.000 17.931 338 ARG A C 1
ATOM 2160 O O . ARG A 1 289 ? 12.833 42.433 15.284 1.000 16.586 338 ARG A O 1
ATOM 2168 N N . GLN A 1 290 ? 11.546 40.595 15.057 1.000 13.992 339 GLN A N 1
ATOM 2169 C CA . GLN A 1 290 ? 12.321 39.825 16.031 1.000 13.614 339 GLN A CA 1
ATOM 2170 C C . GLN A 1 290 ? 13.675 39.446 15.433 1.000 12.804 339 GLN A C 1
ATOM 2171 O O . GLN A 1 290 ? 13.817 39.235 14.228 1.000 11.693 339 GLN A O 1
ATOM 2177 N N . PRO A 1 291 ? 14.711 39.273 16.287 1.000 13.245 340 PRO A N 1
ATOM 2178 C CA . PRO A 1 291 ? 16.033 38.869 15.813 1.000 13.371 340 PRO A CA 1
ATOM 2179 C C . PRO A 1 291 ? 15.928 37.492 15.156 1.000 13.042 340 PRO A C 1
ATOM 2180 O O . PRO A 1 291 ? 15.186 36.630 15.606 1.000 12.114 340 PRO A O 1
ATOM 2184 N N . ALA A 1 292 ? 16.705 37.320 14.089 1.000 12.183 341 ALA A N 1
ATOM 2185 C CA . ALA A 1 292 ? 16.690 36.099 13.290 1.000 10.770 341 ALA A CA 1
ATOM 2186 C C . ALA A 1 292 ? 17.308 34.900 14.021 1.000 10.667 341 ALA A C 1
ATOM 2187 O O . ALA A 1 292 ? 16.986 33.772 13.640 1.000 10.407 341 ALA A O 1
ATOM 2189 N N . VAL A 1 293 ? 18.156 35.140 15.013 1.000 9.972 342 VAL A N 1
ATOM 2190 C CA . VAL A 1 293 ? 18.800 34.060 15.777 1.000 9.764 342 VAL A CA 1
ATOM 2191 C C . VAL A 1 293 ? 18.435 34.178 17.249 1.000 10.613 342 VAL A C 1
ATOM 2192 O O . VAL A 1 293 ? 18.748 35.174 17.895 1.000 10.635 342 VAL A O 1
ATOM 2196 N N . GLN A 1 294 ? 17.795 33.140 17.791 1.000 8.128 343 GLN A N 1
ATOM 2197 C CA . GLN A 1 294 ? 17.356 33.137 19.162 1.000 8.290 343 GLN A CA 1
ATOM 2198 C C . GLN A 1 294 ? 17.798 31.844 19.837 1.000 8.754 343 GLN A C 1
ATOM 2199 O O . GLN A 1 294 ? 17.474 30.757 19.346 1.000 9.545 343 GLN A O 1
ATOM 2205 N N . LEU A 1 295 ? 18.502 31.965 20.966 1.000 9.100 344 LEU A N 1
ATOM 2206 C CA . LEU A 1 295 ? 19.167 30.813 21.576 1.000 9.478 344 LEU A CA 1
ATOM 2207 C C . LEU A 1 295 ? 18.816 30.759 23.063 1.000 11.055 344 LEU A C 1
ATOM 2208 O O . LEU A 1 295 ? 18.930 31.761 23.772 1.000 10.193 344 LEU A O 1
ATOM 2213 N N . LYS A 1 296 ? 18.468 29.548 23.504 1.000 10.290 345 LYS A N 1
ATOM 2214 C CA . LYS A 1 296 ? 18.059 29.286 24.866 1.000 11.437 345 LYS A CA 1
ATOM 2215 C C . LYS A 1 296 ? 19.117 28.385 25.490 1.000 10.581 345 LYS A C 1
ATOM 2216 O O . LYS A 1 296 ? 19.400 27.316 24.984 1.000 10.439 345 LYS A O 1
ATOM 2222 N N . SER A 1 297 ? 19.718 28.843 26.586 1.000 11.074 346 SER A N 1
ATOM 2223 C CA . SER A 1 297 ? 20.830 28.138 27.223 1.000 10.993 346 SER A CA 1
ATOM 2224 C C . SER A 1 297 ? 20.367 26.910 27.983 1.000 10.255 346 SER A C 1
ATOM 2225 O O . SER A 1 297 ? 19.169 26.667 28.164 1.000 11.107 346 SER A O 1
ATOM 2228 N N . GLN A 1 298 ? 21.333 26.180 28.544 1.000 11.351 347 GLN A N 1
ATOM 2229 C CA . GLN A 1 298 ? 21.004 24.999 29.320 1.000 12.813 347 GLN A CA 1
ATOM 2230 C C . GLN A 1 298 ? 20.358 25.398 30.649 1.000 14.387 347 GLN A C 1
ATOM 2231 O O . GLN A 1 298 ? 19.710 24.550 31.260 1.000 14.309 347 GLN A O 1
ATOM 2237 N N . LYS A 1 299 ? 20.482 26.661 31.053 1.000 14.481 348 LYS A N 1
ATOM 2238 C CA . LYS A 1 299 ? 19.793 27.149 32.250 1.000 17.553 348 LYS A CA 1
ATOM 2239 C C . LYS A 1 299 ? 18.454 27.790 31.882 1.000 18.074 348 LYS A C 1
ATOM 2240 O O . LYS A 1 299 ? 17.736 28.276 32.766 1.000 18.750 348 LYS A O 1
ATOM 2246 N N . GLY A 1 300 ? 18.125 27.844 30.578 1.000 17.579 349 GLY A N 1
ATOM 2247 C CA . GLY A 1 300 ? 16.776 28.229 30.186 1.000 16.067 349 GLY A CA 1
ATOM 2248 C C . GLY A 1 300 ? 16.638 29.725 29.914 1.000 15.174 349 GLY A C 1
ATOM 2249 O O . GLY A 1 300 ? 15.515 30.185 29.727 1.000 18.115 349 GLY A O 1
ATOM 2250 N N . SER A 1 301 ? 17.729 30.476 29.821 1.000 14.723 350 SER A N 1
ATOM 2251 C CA . SER A 1 301 ? 17.638 31.904 29.534 1.000 15.791 350 SER A CA 1
ATOM 2252 C C . SER A 1 301 ? 17.977 32.184 28.058 1.000 14.120 350 SER A C 1
ATOM 2253 O O . SER A 1 301 ? 18.825 31.519 27.477 1.000 12.903 350 SER A O 1
ATOM 2256 N N . TRP A 1 302 B 17.326 33.191 27.484 1.000 12.571 351 TRP A N 1
ATOM 2257 C CA . TRP A 1 302 B 17.439 33.483 26.060 1.000 12.131 351 TRP A CA 1
ATOM 2258 C C . TRP A 1 302 B 18.465 34.573 25.788 1.000 12.601 351 TRP A C 1
ATOM 2259 O O . TRP A 1 302 B 18.571 35.590 26.514 1.000 13.261 351 TRP A O 1
ATOM 2270 N N . SER A 1 303 ? 19.092 34.439 24.636 1.000 11.274 352 SER A N 1
ATOM 2271 C CA . SER A 1 303 ? 19.880 35.474 24.002 1.000 11.888 352 SER A CA 1
ATOM 2272 C C . SER A 1 303 ? 19.454 35.583 22.539 1.000 12.198 352 SER A C 1
ATOM 2273 O O . SER A 1 303 ? 18.764 34.704 22.006 1.000 11.463 352 SER A O 1
ATOM 2276 N N . SER A 1 304 ? 19.867 36.661 21.864 1.000 11.306 353 SER A N 1
ATOM 2277 C CA . SER A 1 304 ? 19.520 36.848 20.473 1.000 10.660 353 SER A CA 1
ATOM 2278 C C . SER A 1 304 ? 20.575 37.635 19.709 1.000 11.284 353 SER A C 1
ATOM 2279 O O . SER A 1 304 ? 21.383 38.363 20.290 1.000 12.408 353 SER A O 1
ATOM 2282 N N . TYR A 1 305 ? 20.580 37.392 18.397 1.000 10.715 354 TYR A N 1
ATOM 2283 C CA . TYR A 1 305 ? 21.559 37.955 17.486 1.000 11.637 354 TYR A CA 1
ATOM 2284 C C . TYR A 1 305 ? 20.883 38.273 16.177 1.000 12.165 354 TYR A C 1
ATOM 2285 O O . TYR A 1 305 ? 19.955 37.578 15.773 1.000 11.607 354 TYR A O 1
ATOM 2294 N N . PRO A 1 306 ? 21.370 39.261 15.389 1.000 12.620 355 PRO A N 1
ATOM 2295 C CA . PRO A 1 306 ? 20.758 39.570 14.100 1.000 12.561 355 PRO A CA 1
ATOM 2296 C C . PRO A 1 306 ? 21.056 38.581 12.983 1.000 12.572 355 PRO A C 1
ATOM 2297 O O . PRO A 1 306 ? 20.298 38.467 12.029 1.000 13.370 355 PRO A O 1
ATOM 2301 N N . ASP A 1 307 ? 22.160 37.841 13.165 1.000 12.384 356 ASP A N 1
ATOM 2302 C CA . ASP A 1 307 ? 22.596 36.839 12.224 1.000 13.509 356 ASP A CA 1
ATOM 2303 C C . ASP A 1 307 ? 23.605 35.955 12.942 1.000 12.768 356 ASP A C 1
ATOM 2304 O O . ASP A 1 307 ? 24.006 36.259 14.078 1.000 15.621 356 ASP A O 1
ATOM 2309 N N . TRP A 1 308 ? 23.996 34.848 12.303 1.000 12.101 357 TRP A N 1
ATOM 2310 C CA . TRP A 1 308 ? 24.845 33.884 12.986 1.000 12.939 357 TRP A CA 1
ATOM 2311 C C . TRP A 1 308 ? 26.255 34.464 13.166 1.000 13.815 357 TRP A C 1
ATOM 2312 O O . TRP A 1 308 ? 26.941 34.159 14.116 1.000 14.689 357 TRP A O 1
ATOM 2323 N N . GLN A 1 309 ? 26.712 35.250 12.195 1.000 15.817 358 GLN A N 1
ATOM 2324 C CA . GLN A 1 309 ? 28.050 35.825 12.240 1.000 19.507 358 GLN A CA 1
ATOM 2325 C C . GLN A 1 309 ? 28.242 36.634 13.524 1.000 16.982 358 GLN A C 1
ATOM 2326 O O . GLN A 1 309 ? 29.350 36.663 14.061 1.000 17.367 358 GLN A O 1
ATOM 2332 N N . ALA A 1 310 ? 27.171 37.255 14.049 1.000 14.665 359 ALA A N 1
ATOM 2333 C CA . ALA A 1 310 ? 27.249 38.040 15.268 1.000 14.399 359 ALA A CA 1
ATOM 2334 C C . ALA A 1 310 ? 27.600 37.180 16.480 1.000 15.535 359 ALA A C 1
ATOM 2335 O O . ALA A 1 310 ? 28.064 37.725 17.482 1.000 15.062 359 ALA A O 1
ATOM 2337 N N . THR A 1 311 ? 27.333 35.861 16.438 1.000 15.380 360 THR A N 1
ATOM 2338 C CA . THR A 1 311 ? 27.635 35.022 17.604 1.000 14.363 360 THR A CA 1
ATOM 2339 C C . THR A 1 311 ? 29.145 34.941 17.821 1.000 18.959 360 THR A C 1
ATOM 2340 O O . THR A 1 311 ? 29.607 34.714 18.935 1.000 19.217 360 THR A O 1
ATOM 2344 N N . SER A 1 312 ? 29.893 35.119 16.737 1.000 19.848 361 SER A N 1
ATOM 2345 C CA . SER A 1 312 ? 31.349 34.993 16.746 1.000 26.399 361 SER A CA 1
ATOM 2346 C C . SER A 1 312 ? 32.055 36.325 16.944 1.000 26.334 361 SER A C 1
ATOM 2347 O O . SER A 1 312 ? 33.273 36.347 17.018 1.000 24.927 361 SER A O 1
ATOM 2350 N N . LYS A 1 313 ? 31.322 37.424 17.030 1.000 26.712 362 LYS A N 1
ATOM 2351 C CA . LYS A 1 313 ? 31.949 38.708 17.259 1.000 34.795 362 LYS A CA 1
ATOM 2352 C C . LYS A 1 313 ? 32.686 38.670 18.589 1.000 29.506 362 LYS A C 1
ATOM 2353 O O . LYS A 1 313 ? 32.114 38.372 19.637 1.000 26.850 362 LYS A O 1
ATOM 2359 N N . GLY A 1 314 ? 33.982 38.976 18.529 1.000 30.136 363 GLY A N 1
ATOM 2360 C CA . GLY A 1 314 ? 34.804 39.034 19.728 1.000 31.026 363 GLY A CA 1
ATOM 2361 C C . GLY A 1 314 ? 35.049 37.657 20.352 1.000 24.394 363 GLY A C 1
ATOM 2362 O O . GLY A 1 314 ? 35.341 37.583 21.539 1.000 30.445 363 GLY A O 1
ATOM 2363 N N . ALA A 1 315 ? 34.916 36.579 19.574 1.000 20.763 364 ALA A N 1
ATOM 2364 C CA . ALA A 1 315 ? 35.329 35.266 20.059 1.000 20.186 364 ALA A CA 1
ATOM 2365 C C . ALA A 1 315 ? 36.768 35.348 20.598 1.000 20.561 364 ALA A C 1
ATOM 2366 O O . ALA A 1 315 ? 37.619 36.019 20.008 1.000 21.094 364 ALA A O 1
ATOM 2368 N N . VAL A 1 316 ? 37.022 34.572 21.642 1.000 18.995 365 VAL A N 1
ATOM 2369 C CA . VAL A 1 316 ? 38.318 34.513 22.311 1.000 19.549 365 VAL A CA 1
ATOM 2370 C C . VAL A 1 316 ? 39.110 33.392 21.657 1.000 18.766 365 VAL A C 1
ATOM 2371 O O . VAL A 1 316 ? 38.591 32.288 21.532 1.000 18.193 365 VAL A O 1
ATOM 2375 N N . SER A 1 317 ? 40.365 33.670 21.295 1.000 17.536 366 SER A N 1
ATOM 2376 C CA . SER A 1 317 ? 41.260 32.652 20.778 1.000 17.044 366 SER A CA 1
ATOM 2377 C C . SER A 1 317 ? 42.178 32.212 21.919 1.000 19.139 366 SER A C 1
ATOM 2378 O O . SER A 1 317 ? 42.941 33.019 22.462 1.000 20.905 366 SER A O 1
ATOM 2381 N N . TYR A 1 318 ? 42.074 30.945 22.319 1.000 15.694 367 TYR A N 1
ATOM 2382 C CA . TYR A 1 318 ? 42.956 30.370 23.318 1.000 15.109 367 TYR A CA 1
ATOM 2383 C C . TYR A 1 318 ? 44.024 29.518 22.629 1.000 15.408 367 TYR A C 1
ATOM 2384 O O . TYR A 1 318 ? 43.704 28.567 21.917 1.000 15.675 367 TYR A O 1
ATOM 2393 N N . GLY A 1 319 ? 45.298 29.837 22.854 1.000 13.613 368 GLY A N 1
ATOM 2394 C CA . GLY A 1 319 ? 46.355 29.021 22.310 1.000 14.539 368 GLY A CA 1
ATOM 2395 C C . GLY A 1 319 ? 46.545 27.785 23.183 1.000 13.174 368 GLY A C 1
ATOM 2396 O O . GLY A 1 319 ? 46.483 27.868 24.411 1.000 15.488 368 GLY A O 1
ATOM 2397 N N . LEU A 1 320 ? 46.687 26.614 22.552 1.000 12.729 369 LEU A N 1
ATOM 2398 C CA . LEU A 1 320 ? 46.959 25.397 23.275 1.000 13.487 369 LEU A CA 1
ATOM 2399 C C . LEU A 1 320 ? 48.459 25.364 23.637 1.000 13.396 369 LEU A C 1
ATOM 2400 O O . LEU A 1 320 ? 49.307 25.608 22.803 1.000 17.238 369 LEU A O 1
ATOM 2405 N N . THR A 1 321 ? 48.741 25.070 24.901 1.000 14.466 370 THR A N 1
ATOM 2406 C CA . THR A 1 321 ? 50.118 24.911 25.358 1.000 16.218 370 THR A CA 1
ATOM 2407 C C . THR A 1 321 ? 50.447 23.443 25.566 1.000 14.632 370 THR A C 1
ATOM 2408 O O . THR A 1 321 ? 49.564 22.588 25.628 1.000 13.699 370 THR A O 1
ATOM 2412 N N . ALA A 1 322 ? 51.759 23.155 25.632 1.000 13.132 371 ALA A N 1
ATOM 2413 C CA . ALA A 1 322 ? 52.255 21.803 25.733 1.000 13.118 371 ALA A CA 1
ATOM 2414 C C . ALA A 1 322 ? 51.767 21.192 27.028 1.000 13.703 371 ALA A C 1
ATOM 2415 O O . ALA A 1 322 ? 51.944 21.811 28.060 1.000 14.219 371 ALA A O 1
ATOM 2417 N N . PRO A 1 323 ? 51.175 19.991 27.036 1.000 12.779 372 PRO A N 1
ATOM 2418 C CA . PRO A 1 323 ? 50.802 19.314 28.269 1.000 13.794 372 PRO A CA 1
ATOM 2419 C C . PRO A 1 323 ? 52.019 19.021 29.142 1.000 13.761 372 PRO A C 1
ATOM 2420 O O . PRO A 1 323 ? 53.100 18.687 28.621 1.000 15.359 372 PRO A O 1
ATOM 2424 N N . SER A 1 324 ? 51.853 19.201 30.448 1.000 13.671 373 SER A N 1
ATOM 2425 C CA . SER A 1 324 ? 52.942 19.024 31.399 1.000 15.339 373 SER A CA 1
ATOM 2426 C C . SER A 1 324 ? 52.317 18.566 32.695 1.000 12.884 373 SER A C 1
ATOM 2427 O O . SER A 1 324 ? 51.101 18.711 32.924 1.000 13.238 373 SER A O 1
ATOM 2430 N N . GLY A 1 325 ? 53.134 17.916 33.509 1.000 13.383 374 GLY A N 1
ATOM 2431 C CA . GLY A 1 325 ? 52.664 17.467 34.812 1.000 13.328 374 GLY A CA 1
ATOM 2432 C C . GLY A 1 325 ? 53.370 16.196 35.226 1.000 15.265 374 GLY A C 1
ATOM 2433 O O . GLY A 1 325 ? 53.784 15.420 34.373 1.000 19.546 374 GLY A O 1
ATOM 2434 N N . LEU A 1 326 ? 53.491 15.976 36.538 1.000 14.751 375 LEU A N 1
ATOM 2435 C CA . LEU A 1 326 ? 54.128 14.768 37.037 1.000 15.816 375 LEU A CA 1
ATOM 2436 C C . LEU A 1 326 ? 53.271 13.533 36.851 1.000 19.466 375 LEU A C 1
ATOM 2437 O O . LEU A 1 326 ? 53.817 12.464 36.653 1.000 21.970 375 LEU A O 1
ATOM 2442 N N . LEU A 1 327 ? 51.990 13.640 37.128 1.000 18.391 376 LEU A N 1
ATOM 2443 C CA . LEU A 1 327 ? 51.120 12.480 37.172 1.000 21.287 376 LEU A CA 1
ATOM 2444 C C . LEU A 1 327 ? 50.037 12.544 36.099 1.000 19.744 376 LEU A C 1
ATOM 2445 O O . LEU A 1 327 ? 49.616 11.491 35.614 1.000 20.016 376 LEU A O 1
ATOM 2450 N N . LEU A 1 328 ? 49.539 13.750 35.808 1.000 17.556 377 LEU A N 1
ATOM 2451 C CA . LEU A 1 328 ? 48.427 13.938 34.889 1.000 15.229 377 LEU A CA 1
ATOM 2452 C C . LEU A 1 328 ? 48.767 15.016 33.875 1.000 13.828 377 LEU A C 1
ATOM 2453 O O . LEU A 1 328 ? 48.381 16.166 34.087 1.000 15.139 377 LEU A O 1
ATOM 2458 N N . PRO A 1 329 ? 49.545 14.706 32.818 1.000 13.842 378 PRO A N 1
ATOM 2459 C CA . PRO A 1 329 ? 49.968 15.704 31.838 1.000 14.270 378 PRO A CA 1
ATOM 2460 C C . PRO A 1 329 ? 48.740 16.387 31.254 1.000 14.057 378 PRO A C 1
ATOM 2461 O O . PRO A 1 329 ? 47.833 15.727 30.769 1.000 12.718 378 PRO A O 1
ATOM 2465 N N . THR A 1 330 ? 48.733 17.711 31.387 1.000 12.382 379 THR A N 1
ATOM 2466 C CA . THR A 1 330 ? 47.621 18.551 31.014 1.000 12.669 379 THR A CA 1
ATOM 2467 C C . THR A 1 330 ? 48.194 19.839 30.462 1.000 12.962 379 THR A C 1
ATOM 2468 O O . THR A 1 330 ? 49.150 20.390 31.035 1.000 13.344 379 THR A O 1
ATOM 2472 N N . GLY A 1 331 ? 47.618 20.308 29.344 1.000 12.639 380 GLY A N 1
ATOM 2473 C CA . GLY A 1 331 ? 47.993 21.565 28.752 1.000 10.943 380 GLY A CA 1
ATOM 2474 C C . GLY A 1 331 ? 47.059 22.679 29.198 1.000 11.780 380 GLY A C 1
ATOM 2475 O O . GLY A 1 331 ? 46.117 22.462 29.960 1.000 11.725 380 GLY A O 1
ATOM 2476 N N . GLY A 1 332 ? 47.402 23.871 28.734 1.000 13.258 381 GLY A N 1
ATOM 2477 C CA . GLY A 1 332 ? 46.624 25.063 29.014 1.000 14.079 381 GLY A CA 1
ATOM 2478 C C . GLY A 1 332 ? 45.910 25.591 27.772 1.000 12.640 381 GLY A C 1
ATOM 2479 O O . GLY A 1 332 ? 46.286 25.313 26.626 1.000 13.351 381 GLY A O 1
ATOM 2480 N N . LEU A 1 333 ? 44.831 26.329 28.027 1.000 12.757 382 LEU A N 1
ATOM 2481 C CA . LEU A 1 333 ? 44.165 27.169 27.060 1.000 14.473 382 LEU A CA 1
ATOM 2482 C C . LEU A 1 333 ? 44.477 28.609 27.481 1.000 16.471 382 LEU A C 1
ATOM 2483 O O . LEU A 1 333 ? 43.988 29.008 28.545 1.000 18.745 382 LEU A O 1
ATOM 2488 N N . ALA A 1 334 ? 45.312 29.279 26.683 1.000 16.752 383 ALA A N 1
ATOM 2489 C CA . ALA A 1 334 ? 45.967 30.527 27.064 1.000 21.605 383 ALA A CA 1
ATOM 2490 C C . ALA A 1 334 ? 45.522 31.656 26.139 1.000 20.235 383 ALA A C 1
ATOM 2491 O O . ALA A 1 334 ? 45.895 31.702 24.976 1.000 21.033 383 ALA A O 1
ATOM 2493 N N . GLU A 1 335 ? 44.637 32.503 26.662 1.000 25.934 384 GLU A N 1
ATOM 2494 C CA . GLU A 1 335 ? 44.199 33.685 25.935 1.000 35.761 384 GLU A CA 1
ATOM 2495 C C . GLU A 1 335 ? 45.442 34.549 25.710 1.000 39.845 384 GLU A C 1
ATOM 2496 O O . GLU A 1 335 ? 46.154 34.833 26.673 1.000 39.365 384 GLU A O 1
ATOM 2502 N N . HIS A 1 336 ? 45.776 34.855 24.443 1.000 48.908 385 HIS A N 1
ATOM 2503 C CA . HIS A 1 336 ? 47.003 35.576 24.106 1.000 62.205 385 HIS A CA 1
ATOM 2504 C C . HIS A 1 336 ? 48.210 35.071 24.913 1.000 62.843 385 HIS A C 1
ATOM 2505 O O . HIS A 1 336 ? 48.787 35.812 25.706 1.000 73.200 385 HIS A O 1
ATOM 2512 N N . GLY A 1 337 ? 48.630 33.829 24.670 1.000 58.841 386 GLY A N 1
ATOM 2513 C CA . GLY A 1 337 ? 48.053 33.075 23.575 1.000 56.830 386 GLY A CA 1
ATOM 2514 C C . GLY A 1 337 ? 48.823 31.831 23.150 1.000 43.715 386 GLY A C 1
ATOM 2515 O O . GLY A 1 337 ? 48.772 31.514 21.972 1.000 62.586 386 GLY A O 1
ATOM 2516 N N . GLY A 1 338 ? 49.539 31.126 24.047 1.000 36.519 387 GLY A N 1
ATOM 2517 C CA . GLY A 1 338 ? 49.825 29.720 23.762 1.000 33.243 387 GLY A CA 1
ATOM 2518 C C . GLY A 1 338 ? 51.281 29.410 23.413 1.000 30.325 387 GLY A C 1
ATOM 2519 O O . GLY A 1 338 ? 52.116 30.272 23.369 1.000 29.528 387 GLY A O 1
ATOM 2520 N N . GLY A 1 339 ? 51.574 28.143 23.144 1.000 27.554 388 GLY A N 1
ATOM 2521 C CA . GLY A 1 339 ? 52.913 27.747 22.762 1.000 25.712 388 GLY A CA 1
ATOM 2522 C C . GLY A 1 339 ? 52.931 27.054 21.407 1.000 20.735 388 GLY A C 1
ATOM 2523 O O . GLY A 1 339 ? 51.962 26.453 20.946 1.000 20.327 388 GLY A O 1
ATOM 2524 N N . THR A 1 340 ? 54.072 27.125 20.764 1.000 19.166 389 THR A N 1
ATOM 2525 C CA . THR A 1 340 ? 54.255 26.433 19.509 1.000 17.940 389 THR A CA 1
ATOM 2526 C C . THR A 1 340 ? 55.497 25.561 19.628 1.000 17.661 389 THR A C 1
ATOM 2527 O O . THR A 1 340 ? 56.337 25.751 20.518 1.000 18.260 389 THR A O 1
ATOM 2531 N N . GLY A 1 341 ? 55.605 24.587 18.729 1.000 15.689 390 GLY A N 1
ATOM 2532 C CA . GLY A 1 341 ? 56.787 23.772 18.552 1.000 16.653 390 GLY A CA 1
ATOM 2533 C C . GLY A 1 341 ? 56.822 22.524 19.444 1.000 17.107 390 GLY A C 1
ATOM 2534 O O . GLY A 1 341 ? 57.750 21.747 19.313 1.000 20.548 390 GLY A O 1
ATOM 2535 N N . TRP A 1 342 ? 55.761 22.279 20.221 1.000 14.695 391 TRP A N 1
ATOM 2536 C CA . TRP A 1 342 ? 55.640 21.160 21.133 1.000 13.707 391 TRP A CA 1
ATOM 2537 C C . TRP A 1 342 ? 55.014 19.938 20.469 1.000 12.841 391 TRP A C 1
ATOM 2538 O O . TRP A 1 342 ? 54.444 20.041 19.377 1.000 12.788 391 TRP A O 1
ATOM 2549 N N . ASN A 1 343 ? 55.117 18.798 21.158 1.000 12.533 392 ASN A N 1
ATOM 2550 C CA . ASN A 1 343 ? 54.487 17.579 20.648 1.000 14.081 392 ASN A CA 1
ATOM 2551 C C . ASN A 1 343 ? 54.017 16.721 21.806 1.000 15.017 392 ASN A C 1
ATOM 2552 O O . ASN A 1 343 ? 54.674 16.687 22.843 1.000 15.428 392 ASN A O 1
ATOM 2557 N N . TYR A 1 344 ? 52.845 16.102 21.628 1.000 11.289 393 TYR A N 1
ATOM 2558 C CA . TYR A 1 344 ? 52.259 15.307 22.682 1.000 11.410 393 TYR A CA 1
ATOM 2559 C C . TYR A 1 344 ? 51.607 14.072 22.067 1.000 10.995 393 TYR A C 1
ATOM 2560 O O . TYR A 1 344 ? 50.736 14.207 21.215 1.000 10.645 393 TYR A O 1
ATOM 2569 N N . ARG A 1 345 ? 52.097 12.901 22.455 1.000 10.755 394 ARG A N 1
ATOM 2570 C CA . ARG A 1 345 ? 51.687 11.666 21.805 1.000 11.969 394 ARG A CA 1
ATOM 2571 C C . ARG A 1 345 ? 50.719 10.897 22.702 1.000 10.576 394 ARG A C 1
ATOM 2572 O O . ARG A 1 345 ? 50.989 10.683 23.914 1.000 11.141 394 ARG A O 1
ATOM 2580 N N . ILE A 1 346 ? 49.613 10.464 22.116 1.000 9.010 395 ILE A N 1
ATOM 2581 C CA . ILE A 1 346 ? 48.628 9.573 22.763 1.000 10.201 395 ILE A CA 1
ATOM 2582 C C . ILE A 1 346 ? 48.535 8.269 21.981 1.000 10.838 395 ILE A C 1
ATOM 2583 O O . ILE A 1 346 ? 48.958 8.174 20.833 1.000 10.697 395 ILE A O 1
ATOM 2588 N N . GLY A 1 347 ? 48.014 7.227 22.645 1.000 10.716 396 GLY A N 1
ATOM 2589 C CA . GLY A 1 347 ? 47.664 6.013 21.927 1.000 10.995 396 GLY A CA 1
ATOM 2590 C C . GLY A 1 347 ? 46.258 6.127 21.355 1.000 12.808 396 GLY A C 1
ATOM 2591 O O . GLY A 1 347 ? 45.388 6.673 22.022 1.000 16.808 396 GLY A O 1
ATOM 2592 N N . SER A 1 348 ? 46.067 5.639 20.134 1.000 11.423 397 SER A N 1
ATOM 2593 C CA . SER A 1 348 ? 44.749 5.590 19.504 1.000 11.329 397 SER A CA 1
ATOM 2594 C C . SER A 1 348 ? 43.982 4.366 20.004 1.000 12.848 397 SER A C 1
ATOM 2595 O O . SER A 1 348 ? 44.562 3.363 20.459 1.000 10.613 397 SER A O 1
ATOM 2598 N N . GLY A 1 349 ? 42.668 4.503 19.964 1.000 12.247 398 GLY A N 1
ATOM 2599 C CA . GLY A 1 349 ? 41.739 3.417 20.205 1.000 13.805 398 GLY A CA 1
ATOM 2600 C C . GLY A 1 349 ? 41.583 3.048 21.653 1.000 13.978 398 GLY A C 1
ATOM 2601 O O . GLY A 1 349 ? 41.106 1.970 21.947 1.000 16.918 398 GLY A O 1
ATOM 2602 N N . LEU A 1 350 ? 41.894 3.965 22.567 1.000 14.234 399 LEU A N 1
ATOM 2603 C CA . LEU A 1 350 ? 41.760 3.723 23.995 1.000 17.212 399 LEU A CA 1
ATOM 2604 C C . LEU A 1 350 ? 40.494 4.383 24.535 1.000 20.230 399 LEU A C 1
ATOM 2605 O O . LEU A 1 350 ? 40.179 5.519 24.174 1.000 17.955 399 LEU A O 1
ATOM 2610 N N . LEU A 1 351 ? 39.845 3.723 25.510 1.000 23.425 400 LEU A N 1
ATOM 2611 C CA . LEU A 1 351 ? 38.589 4.253 26.027 1.000 24.979 400 LEU A CA 1
ATOM 2612 C C . LEU A 1 351 ? 38.882 5.320 27.086 1.000 19.041 400 LEU A C 1
ATOM 2613 O O . LEU A 1 351 ? 39.840 5.218 27.860 1.000 19.983 400 LEU A O 1
ATOM 2618 N N . THR A 1 352 ? 38.091 6.389 27.053 1.000 15.751 401 THR A N 1
ATOM 2619 C CA . THR A 1 352 ? 38.101 7.425 28.068 1.000 17.239 401 THR A CA 1
ATOM 2620 C C . THR A 1 352 ? 36.668 7.716 28.508 1.000 18.310 401 THR A C 1
ATOM 2621 O O . THR A 1 352 ? 35.735 7.261 27.854 1.000 21.144 401 THR A O 1
ATOM 2625 N N . ALA A 1 353 ? 36.567 8.471 29.598 1.000 21.009 402 ALA A N 1
ATOM 2626 C CA . ALA A 1 353 ? 35.301 8.970 30.112 1.000 27.432 402 ALA A CA 1
ATOM 2627 C C . ALA A 1 353 ? 34.656 9.998 29.180 1.000 22.708 402 ALA A C 1
ATOM 2628 O O . ALA A 1 353 ? 33.458 10.277 29.299 1.000 23.790 402 ALA A O 1
ATOM 2630 N N . ALA A 1 354 ? 35.430 10.576 28.246 1.000 18.356 403 ALA A N 1
ATOM 2631 C CA . ALA A 1 354 ? 34.866 11.641 27.447 1.000 16.422 403 ALA A CA 1
ATOM 2632 C C . ALA A 1 354 ? 34.054 11.053 26.308 1.000 16.346 403 ALA A C 1
ATOM 2633 O O . ALA A 1 354 ? 34.634 10.592 25.351 1.000 16.421 403 ALA A O 1
ATOM 2635 N N . ASN A 1 355 ? 32.719 11.101 26.406 1.000 15.535 404 ASN A N 1
ATOM 2636 C CA . ASN A 1 355 ? 31.839 10.575 25.388 1.000 15.869 404 ASN A CA 1
ATOM 2637 C C . ASN A 1 355 ? 30.647 11.487 25.147 1.000 14.577 404 ASN A C 1
ATOM 2638 O O . ASN A 1 355 ? 30.164 12.173 26.064 1.000 15.115 404 ASN A O 1
ATOM 2643 N N . SER A 1 356 ? 30.163 11.477 23.898 1.000 14.018 405 SER A N 1
ATOM 2644 C CA . SER A 1 356 ? 29.078 12.346 23.458 1.000 13.582 405 SER A CA 1
ATOM 2645 C C . SER A 1 356 ? 27.722 11.862 23.977 1.000 16.974 405 SER A C 1
ATOM 2646 O O . SER A 1 356 ? 26.731 12.589 23.851 1.000 17.776 405 SER A O 1
ATOM 2649 N N . GLY A 1 357 ? 27.693 10.620 24.451 1.000 17.821 406 GLY A N 1
ATOM 2650 C CA . GLY A 1 357 ? 26.456 9.979 24.853 1.000 19.754 406 GLY A CA 1
ATOM 2651 C C . GLY A 1 357 ? 26.811 8.668 25.538 1.000 21.288 406 GLY A C 1
ATOM 2652 O O . GLY A 1 357 ? 27.955 8.230 25.472 1.000 24.225 406 GLY A O 1
ATOM 2653 N N . VAL A 1 358 ? 25.829 8.069 26.204 1.000 26.508 407 VAL A N 1
ATOM 2654 C CA . VAL A 1 358 ? 26.035 6.815 26.911 1.000 30.851 407 VAL A CA 1
ATOM 2655 C C . VAL A 1 358 ? 25.766 5.670 25.932 1.000 39.047 407 VAL A C 1
ATOM 2656 O O . VAL A 1 358 ? 25.049 5.837 24.947 1.000 43.975 407 VAL A O 1
ATOM 2660 N N . ALA A 1 359 ? 26.324 4.491 26.211 1.000 46.547 408 ALA A N 1
ATOM 2661 C CA . ALA A 1 359 ? 25.881 3.285 25.522 1.000 51.970 408 ALA A CA 1
ATOM 2662 C C . ALA A 1 359 ? 24.359 3.200 25.645 1.000 51.636 408 ALA A C 1
ATOM 2663 O O . ALA A 1 359 ? 23.856 3.303 26.760 1.000 63.227 408 ALA A O 1
ATOM 2665 N N . MET A 1 360 ? 23.626 3.027 24.526 1.000 62.251 409 MET A N 1
ATOM 2666 C CA . MET A 1 360 ? 22.161 3.087 24.556 1.000 72.256 409 MET A CA 1
ATOM 2667 C C . MET A 1 360 ? 21.496 1.782 24.069 1.000 71.950 409 MET A C 1
ATOM 2668 O O . MET A 1 360 ? 22.033 1.054 23.231 1.000 57.792 409 MET A O 1
ATOM 2673 N N . ALA A 1 361 ? 20.305 1.493 24.629 1.000 63.899 410 ALA A N 1
ATOM 2674 C CA . ALA A 1 361 ? 19.644 0.202 24.514 1.000 68.112 410 ALA A CA 1
ATOM 2675 C C . ALA A 1 361 ? 19.054 0.024 23.117 1.000 72.508 410 ALA A C 1
ATOM 2676 O O . ALA A 1 361 ? 18.592 0.989 22.513 1.000 85.780 410 ALA A O 1
ATOM 2678 N N . SER A 1 362 ? 19.045 -1.227 22.635 1.000 66.192 411 SER A N 1
ATOM 2679 C CA . SER A 1 362 ? 18.534 -1.575 21.315 1.000 60.638 411 SER A CA 1
ATOM 2680 C C . SER A 1 362 ? 17.048 -1.220 21.188 1.000 55.512 411 SER A C 1
ATOM 2681 O O . SER A 1 362 ? 16.244 -1.632 22.029 1.000 52.341 411 SER A O 1
ATOM 2684 N N . GLY A 1 363 ? 16.695 -0.447 20.136 1.000 42.349 412 GLY A N 1
ATOM 2685 C CA . GLY A 1 363 ? 15.320 -0.071 19.846 1.000 35.182 412 GLY A CA 1
ATOM 2686 C C . GLY A 1 363 ? 14.831 1.209 20.547 1.000 34.144 412 GLY A C 1
ATOM 2687 O O . GLY A 1 363 ? 13.668 1.563 20.423 1.000 33.165 412 GLY A O 1
ATOM 2688 N N . ALA A 1 364 ? 15.695 1.938 21.255 1.000 35.063 413 ALA A N 1
ATOM 2689 C CA . ALA A 1 364 ? 15.235 3.090 22.035 1.000 37.514 413 ALA A CA 1
ATOM 2690 C C . ALA A 1 364 ? 14.882 4.243 21.085 1.000 32.632 413 ALA A C 1
ATOM 2691 O O . ALA A 1 364 ? 15.537 4.388 20.038 1.000 31.511 413 ALA A O 1
ATOM 2693 N N . LEU A 1 365 ? 13.870 5.042 21.479 1.000 27.526 414 LEU A N 1
ATOM 2694 C CA . LEU A 1 365 ? 13.347 6.095 20.620 1.000 26.585 414 LEU A CA 1
ATOM 2695 C C . LEU A 1 365 ? 13.577 7.472 21.229 1.000 28.547 414 LEU A C 1
ATOM 2696 O O . LEU A 1 365 ? 12.932 8.432 20.801 1.000 30.551 414 LEU A O 1
ATOM 2701 N N . GLN A 1 366 ? 14.603 7.577 22.069 1.000 21.120 415 GLN A N 1
ATOM 2702 C CA . GLN A 1 366 ? 14.978 8.875 22.610 1.000 21.072 415 GLN A CA 1
ATOM 2703 C C . GLN A 1 366 ? 15.502 9.775 21.493 1.000 19.684 415 GLN A C 1
ATOM 2704 O O . GLN A 1 366 ? 16.457 9.417 20.816 1.000 18.416 415 GLN A O 1
ATOM 2710 N N . MET A 1 367 ? 14.867 10.933 21.317 1.000 17.985 416 MET A N 1
ATOM 2711 C CA . MET A 1 367 ? 15.106 11.791 20.165 1.000 19.430 416 MET A CA 1
ATOM 2712 C C . MET A 1 367 ? 16.080 12.915 20.508 1.000 19.057 416 MET A C 1
ATOM 2713 O O . MET A 1 367 ? 16.509 13.636 19.608 1.000 18.002 416 MET A O 1
ATOM 2718 N N . ILE A 1 368 ? 16.436 13.027 21.805 1.000 19.008 417 ILE A N 1
ATOM 2719 C CA . ILE A 1 368 ? 17.497 13.908 22.242 1.000 18.867 417 ILE A CA 1
ATOM 2720 C C . ILE A 1 368 ? 18.477 13.089 23.059 1.000 19.843 417 ILE A C 1
ATOM 2721 O O . ILE A 1 368 ? 18.114 12.069 23.647 1.000 19.150 417 ILE A O 1
ATOM 2726 N N . ASN A 1 369 ? 19.669 13.599 23.083 1.000 19.551 418 ASN A N 1
ATOM 2727 C CA . ASN A 1 369 ? 20.804 12.983 23.738 1.000 23.670 418 ASN A CA 1
ATOM 2728 C C . ASN A 1 369 ? 21.182 13.738 25.014 1.000 22.504 418 ASN A C 1
ATOM 2729 O O . ASN A 1 369 ? 21.280 14.962 25.016 1.000 18.856 418 ASN A O 1
ATOM 2734 N N . LEU A 1 370 ? 21.468 12.980 26.094 1.000 22.693 419 LEU A N 1
ATOM 2735 C CA . LEU A 1 370 ? 21.839 13.562 27.379 1.000 22.780 419 LEU A CA 1
ATOM 2736 C C . LEU A 1 370 ? 23.256 13.079 27.698 1.000 21.027 419 LEU A C 1
ATOM 2737 O O . LEU A 1 370 ? 23.483 11.970 28.164 1.000 19.617 419 LEU A O 1
ATOM 2742 N N . PRO A 1 371 ? 24.287 13.834 27.307 1.000 17.907 420 PRO A N 1
ATOM 2743 C CA . PRO A 1 371 ? 25.654 13.336 27.429 1.000 18.525 420 PRO A CA 1
ATOM 2744 C C . PRO A 1 371 ? 25.990 13.081 28.891 1.000 18.143 420 PRO A C 1
ATOM 2745 O O . PRO A 1 371 ? 25.610 13.875 29.744 1.000 17.757 420 PRO A O 1
ATOM 2749 N N . PRO A 1 372 ? 26.799 12.061 29.201 1.000 17.430 421 PRO A N 1
ATOM 2750 C CA . PRO A 1 372 ? 27.202 11.803 30.585 1.000 18.878 421 PRO A CA 1
ATOM 2751 C C . PRO A 1 372 ? 28.211 12.866 31.009 1.000 19.468 421 PRO A C 1
ATOM 2752 O O . PRO A 1 372 ? 28.870 13.456 30.178 1.000 17.718 421 PRO A O 1
ATOM 2756 N N . GLY A 1 373 ? 28.316 13.142 32.295 1.000 19.071 422 GLY A N 1
ATOM 2757 C CA . GLY A 1 373 ? 29.428 13.982 32.747 1.000 18.939 422 GLY A CA 1
ATOM 2758 C C . GLY A 1 373 ? 30.733 13.188 32.669 1.000 16.305 422 GLY A C 1
ATOM 2759 O O . GLY A 1 373 ? 30.714 11.954 32.533 1.000 18.879 422 GLY A O 1
ATOM 2760 N N . ALA A 1 374 ? 31.857 13.883 32.704 1.000 15.808 423 ALA A N 1
ATOM 2761 C CA . ALA A 1 374 ? 33.176 13.232 32.712 1.000 16.701 423 ALA A CA 1
ATOM 2762 C C . ALA A 1 374 ? 34.010 13.866 33.817 1.000 15.334 423 ALA A C 1
ATOM 2763 O O . ALA A 1 374 ? 34.052 15.085 33.919 1.000 13.781 423 ALA A O 1
ATOM 2765 N N . TYR A 1 375 ? 34.619 13.038 34.658 1.000 14.345 424 TYR A N 1
ATOM 2766 C CA . TYR A 1 375 ? 35.480 13.531 35.704 1.000 13.776 424 TYR A CA 1
ATOM 2767 C C . TYR A 1 375 ? 36.880 13.706 35.111 1.000 12.193 424 TYR A C 1
ATOM 2768 O O . TYR A 1 375 ? 37.553 12.709 34.772 1.000 12.797 424 TYR A O 1
ATOM 2777 N N . VAL A 1 376 ? 37.284 14.956 34.954 1.000 12.895 425 VAL A N 1
ATOM 2778 C CA . VAL A 1 376 ? 38.463 15.275 34.158 1.000 13.411 425 VAL A CA 1
ATOM 2779 C C . VAL A 1 376 ? 39.703 14.586 34.712 1.000 14.128 425 VAL A C 1
ATOM 2780 O O . VAL A 1 376 ? 40.522 14.101 33.916 1.000 13.688 425 VAL A O 1
ATOM 2784 N N . PRO A 1 377 ? 39.901 14.452 36.041 1.000 13.524 426 PRO A N 1
ATOM 2785 C CA . PRO A 1 377 ? 41.120 13.768 36.502 1.000 13.825 426 PRO A CA 1
ATOM 2786 C C . PRO A 1 377 ? 41.215 12.301 36.140 1.000 14.272 426 PRO A C 1
ATOM 2787 O O . PRO A 1 377 ? 42.293 11.745 36.269 1.000 14.989 426 PRO A O 1
ATOM 2791 N N . PHE A 1 378 ? 40.093 11.684 35.722 1.000 14.123 427 PHE A N 1
ATOM 2792 C CA . PHE A 1 378 ? 40.101 10.295 35.324 1.000 15.357 427 PHE A CA 1
ATOM 2793 C C . PHE A 1 378 ? 40.143 10.125 33.805 1.000 14.310 427 PHE A C 1
ATOM 2794 O O . PHE A 1 378 ? 40.159 8.979 33.355 1.000 14.626 427 PHE A O 1
ATOM 2802 N N . VAL A 1 379 ? 40.247 11.223 33.044 1.000 13.880 428 VAL A N 1
ATOM 2803 C CA . VAL A 1 379 ? 40.457 11.132 31.607 1.000 12.894 428 VAL A CA 1
ATOM 2804 C C . VAL A 1 379 ? 41.909 10.720 31.352 1.000 14.085 428 VAL A C 1
ATOM 2805 O O . VAL A 1 379 ? 42.831 11.498 31.650 1.000 13.966 428 VAL A O 1
ATOM 2809 N N . GLY A 1 380 ? 42.106 9.464 30.885 1.000 12.347 429 GLY A N 1
ATOM 2810 C CA . GLY A 1 380 ? 43.445 8.920 30.794 1.000 14.487 429 GLY A CA 1
ATOM 2811 C C . GLY A 1 380 ? 44.336 9.749 29.865 1.000 15.014 429 GLY A C 1
ATOM 2812 O O . GLY A 1 380 ? 44.028 9.955 28.685 1.000 13.977 429 GLY A O 1
ATOM 2813 N N . ARG A 1 381 ? 45.427 10.309 30.422 1.000 12.354 430 ARG A N 1
ATOM 2814 C CA . ARG A 1 381 ? 46.267 11.212 29.624 1.000 11.792 430 ARG A CA 1
ATOM 2815 C C . ARG A 1 381 ? 47.103 10.468 28.575 1.000 12.365 430 ARG A C 1
ATOM 2816 O O . ARG A 1 381 ? 47.673 11.103 27.684 1.000 12.441 430 ARG A O 1
ATOM 2824 N N . SER A 1 382 ? 47.250 9.145 28.663 1.000 11.272 431 SER A N 1
ATOM 2825 C CA . SER A 1 382 ? 47.882 8.446 27.552 1.000 13.473 431 SER A CA 1
ATOM 2826 C C . SER A 1 382 ? 46.895 8.163 26.405 1.000 12.880 431 SER A C 1
ATOM 2827 O O . SER A 1 382 ? 47.288 7.660 25.342 1.000 12.320 431 SER A O 1
ATOM 2830 N N . ALA A 1 383 ? 45.611 8.432 26.632 1.000 10.499 432 ALA A N 1
ATOM 2831 C CA . ALA A 1 383 ? 44.546 8.168 25.680 1.000 10.410 432 ALA A CA 1
ATOM 2832 C C . ALA A 1 383 ? 43.912 9.445 25.126 1.000 10.299 432 ALA A C 1
ATOM 2833 O O . ALA A 1 383 ? 43.089 9.353 24.219 1.000 11.899 432 ALA A O 1
ATOM 2835 N N . ALA A 1 384 ? 44.274 10.614 25.670 1.000 11.171 433 ALA A N 1
ATOM 2836 C CA . ALA A 1 384 ? 43.632 11.875 25.311 1.000 10.820 433 ALA A CA 1
ATOM 2837 C C . ALA A 1 384 ? 44.561 13.050 25.569 1.000 10.592 433 ALA A C 1
ATOM 2838 O O . ALA A 1 384 ? 45.279 13.036 26.552 1.000 11.817 433 ALA A O 1
ATOM 2840 N N . GLY A 1 385 ? 44.510 14.053 24.723 1.000 10.499 434 GLY A N 1
ATOM 2841 C CA . GLY A 1 385 ? 45.027 15.368 25.088 1.000 11.277 434 GLY A CA 1
ATOM 2842 C C . GLY A 1 385 ? 43.987 16.132 25.881 1.000 10.262 434 GLY A C 1
ATOM 2843 O O . GLY A 1 385 ? 42.787 16.142 25.535 1.000 9.632 434 GLY A O 1
ATOM 2844 N N . VAL A 1 386 ? 44.421 16.810 26.959 1.000 8.820 435 VAL A N 1
ATOM 2845 C CA . VAL A 1 386 ? 43.539 17.593 27.803 1.000 9.091 435 VAL A CA 1
ATOM 2846 C C . VAL A 1 386 ? 44.161 18.981 27.990 1.000 10.173 435 VAL A C 1
ATOM 2847 O O . VAL A 1 386 ? 45.325 19.045 28.372 1.000 10.914 435 VAL A O 1
ATOM 2851 N N . TRP A 1 387 ? 43.399 20.038 27.689 1.000 9.487 436 TRP A N 1
ATOM 2852 C CA . TRP A 1 387 ? 43.841 21.429 27.834 1.000 9.960 436 TRP A CA 1
ATOM 2853 C C . TRP A 1 387 ? 42.790 22.166 28.658 1.000 11.791 436 TRP A C 1
ATOM 2854 O O . TRP A 1 387 ? 41.602 22.1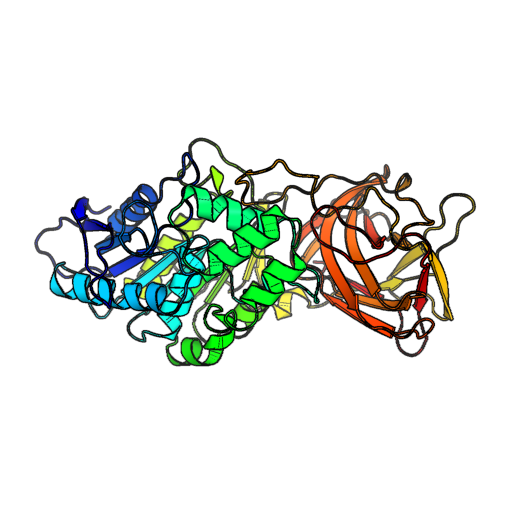69 28.313 1.000 10.876 436 TRP A O 1
ATOM 2865 N N . GLN A 1 388 ? 43.236 22.817 29.737 1.000 11.385 437 GLN A N 1
ATOM 2866 C CA . GLN A 1 388 ? 42.355 23.476 30.682 1.000 11.957 437 GLN A CA 1
ATOM 2867 C C . GLN A 1 388 ? 42.577 24.986 30.629 1.000 13.638 437 GLN A C 1
ATOM 2868 O O . GLN A 1 388 ? 43.699 25.454 30.659 1.000 13.821 437 GLN A O 1
ATOM 2874 N N . GLY A 1 389 ? 41.479 25.727 30.615 1.000 12.829 438 GLY A N 1
ATOM 2875 C CA . GLY A 1 389 ? 41.498 27.161 30.796 1.000 15.794 438 GLY A CA 1
ATOM 2876 C C . GLY A 1 389 ? 41.444 27.507 32.274 1.000 14.900 438 GLY A C 1
ATOM 2877 O O . GLY A 1 389 ? 41.374 26.636 33.146 1.000 16.414 438 GLY A O 1
ATOM 2878 N N . PRO A 1 390 ? 41.533 28.814 32.574 1.000 20.072 439 PRO A N 1
ATOM 2879 C CA . PRO A 1 390 ? 41.474 29.314 33.953 1.000 21.562 439 PRO A CA 1
ATOM 2880 C C . PRO A 1 390 ? 40.074 29.282 34.558 1.000 19.350 439 PRO A C 1
ATOM 2881 O O . PRO A 1 390 ? 39.068 29.321 33.834 1.000 20.867 439 PRO A O 1
ATOM 2885 N N . ILE A 1 391 ? 39.997 29.127 35.889 1.000 19.773 440 ILE A N 1
ATOM 2886 C CA . ILE A 1 391 ? 38.722 29.165 36.590 1.000 19.034 440 ILE A CA 1
ATOM 2887 C C . ILE A 1 391 ? 38.185 30.593 36.559 1.000 22.260 440 ILE A C 1
ATOM 2888 O O . ILE A 1 391 ? 38.860 31.522 37.027 1.000 25.511 440 ILE A O 1
ATOM 2893 N N . GLN A 1 392 ? 36.946 30.761 36.069 1.000 20.848 441 GLN A N 1
ATOM 2894 C CA . GLN A 1 392 ? 36.325 32.083 35.970 1.000 23.217 441 GLN A CA 1
ATOM 2895 C C . GLN A 1 392 ? 35.820 32.529 37.344 1.000 21.894 441 GLN A C 1
ATOM 2896 O O . GLN A 1 392 ? 35.266 31.714 38.090 1.000 23.367 441 GLN A O 1
ATOM 2902 N N . TRP A 1 393 ? 36.012 33.820 37.651 1.000 22.785 442 TRP A N 1
ATOM 2903 C CA . TRP A 1 393 ? 35.454 34.433 38.856 1.000 22.373 442 TRP A CA 1
ATOM 2904 C C . TRP A 1 393 ? 34.166 35.215 38.548 1.000 25.300 442 TRP A C 1
ATOM 2905 O O . TRP A 1 393 ? 33.527 35.767 39.461 1.000 26.546 442 TRP A O 1
ATOM 2916 N N . SER A 1 394 ? 33.778 35.313 37.272 1.000 24.190 443 SER A N 1
ATOM 2917 C CA . SER A 1 394 ? 32.480 35.873 36.901 1.000 24.829 443 SER A CA 1
ATOM 2918 C C . SER A 1 394 ? 31.835 35.008 35.821 1.000 23.273 443 SER A C 1
ATOM 2919 O O . SER A 1 394 ? 32.535 34.291 35.113 1.000 22.669 443 SER A O 1
ATOM 2922 N N . ALA A 1 395 ? 30.501 35.039 35.766 1.000 24.886 444 ALA A N 1
ATOM 2923 C CA . ALA A 1 395 ? 29.748 34.205 34.830 1.000 24.113 444 ALA A CA 1
ATOM 2924 C C . ALA A 1 395 ? 30.011 34.691 33.422 1.000 20.308 444 ALA A C 1
ATOM 2925 O O . ALA A 1 395 ? 30.169 35.881 33.179 1.000 20.905 444 ALA A O 1
ATOM 2927 N N . LYS A 1 396 ? 29.982 33.750 32.466 1.000 20.094 445 LYS A N 1
ATOM 2928 C CA . LYS A 1 396 ? 30.100 34.065 31.044 1.000 18.453 445 LYS A CA 1
ATOM 2929 C C . LYS A 1 396 ? 29.072 33.242 30.270 1.000 15.687 445 LYS A C 1
ATOM 2930 O O . LYS A 1 396 ? 28.534 32.292 30.813 1.000 17.378 445 LYS A O 1
ATOM 2936 N N . ARG A 1 397 ? 28.830 33.615 29.029 1.000 15.988 446 ARG A N 1
ATOM 2937 C CA . ARG A 1 397 ? 27.855 32.876 28.225 1.000 15.677 446 ARG A CA 1
ATOM 2938 C C . ARG A 1 397 ? 28.485 32.510 26.893 1.000 13.624 446 ARG A C 1
ATOM 2939 O O . ARG A 1 397 ? 28.996 33.362 26.172 1.000 16.098 446 ARG A O 1
ATOM 2947 N N . LEU A 1 398 ? 28.415 31.227 26.542 1.000 13.014 447 LEU A N 1
ATOM 2948 C CA . LEU A 1 398 ? 28.940 30.794 25.270 1.000 12.568 447 LEU A CA 1
ATOM 2949 C C . LEU A 1 398 ? 27.746 30.622 24.329 1.000 12.652 447 LEU A C 1
ATOM 2950 O O . LEU A 1 398 ? 26.872 29.810 24.620 1.000 14.453 447 LEU A O 1
ATOM 2955 N N . ASP A 1 399 ? 27.728 31.367 23.226 1.000 12.592 448 ASP A N 1
ATOM 2956 C CA . ASP A 1 399 ? 26.681 31.253 22.225 1.000 11.285 448 ASP A CA 1
ATOM 2957 C C . ASP A 1 399 ? 27.325 31.179 20.860 1.000 12.366 448 ASP A C 1
ATOM 2958 O O . ASP A 1 399 ? 28.013 32.108 20.440 1.000 13.575 448 ASP A O 1
ATOM 2963 N N . GLY A 1 400 ? 27.175 30.037 20.214 1.000 12.097 449 GLY A N 1
ATOM 2964 C CA . GLY A 1 400 ? 27.778 29.876 18.914 1.000 12.563 449 GLY A CA 1
ATOM 2965 C C . GLY A 1 400 ? 28.485 28.522 18.806 1.000 12.113 449 GLY A C 1
ATOM 2966 O O . GLY A 1 400 ? 28.287 27.608 19.645 1.000 13.812 449 GLY A O 1
ATOM 2967 N N . ALA A 1 401 ? 29.352 28.454 17.791 1.000 11.693 450 ALA A N 1
ATOM 2968 C CA . ALA A 1 401 ? 30.077 27.223 17.512 1.000 12.113 450 ALA A CA 1
ATOM 2969 C C . ALA A 1 401 ? 31.564 27.427 17.791 1.000 12.076 450 ALA A C 1
ATOM 2970 O O . ALA A 1 401 ? 32.248 28.168 17.090 1.000 13.097 450 ALA A O 1
ATOM 2972 N N . PRO A 1 402 ? 32.138 26.754 18.791 1.000 11.465 451 PRO A N 1
ATOM 2973 C CA . PRO A 1 402 ? 33.583 26.865 18.984 1.000 12.167 451 PRO A CA 1
ATOM 2974 C C . PRO A 1 402 ? 34.295 26.227 17.789 1.000 12.432 451 PRO A C 1
ATOM 2975 O O . PRO A 1 402 ? 33.728 25.356 17.125 1.000 12.504 451 PRO A O 1
ATOM 2979 N N . GLU A 1 403 ? 35.559 26.601 17.568 1.000 12.862 452 GLU A N 1
ATOM 2980 C CA . GLU A 1 403 ? 36.373 26.047 16.513 1.000 13.223 452 GLU A CA 1
ATOM 2981 C C . GLU A 1 403 ? 37.724 25.674 17.090 1.000 13.737 452 GLU A C 1
ATOM 2982 O O . GLU A 1 403 ? 38.241 26.367 17.956 1.000 13.551 452 GLU A O 1
ATOM 2988 N N . VAL A 1 404 ? 38.232 24.553 16.613 1.000 11.880 453 VAL A N 1
ATOM 2989 C CA . VAL A 1 404 ? 39.550 24.101 16.997 1.000 13.434 453 VAL A CA 1
ATOM 2990 C C . VAL A 1 404 ? 40.406 23.919 15.752 1.000 13.321 453 VAL A C 1
ATOM 2991 O O . VAL A 1 404 ? 39.998 23.241 14.822 1.000 15.561 453 VAL A O 1
ATOM 2995 N N . ARG A 1 405 ? 41.616 24.464 15.798 1.000 12.225 454 ARG A N 1
ATOM 2996 C CA . ARG A 1 405 ? 42.651 24.123 14.859 1.000 13.211 454 ARG A CA 1
ATOM 2997 C C . ARG A 1 405 ? 43.691 23.300 15.617 1.000 12.625 454 ARG A C 1
ATOM 2998 O O . ARG A 1 405 ? 44.177 23.752 16.648 1.000 13.919 454 ARG A O 1
ATOM 3006 N N . LEU A 1 406 ? 44.002 22.116 15.097 1.000 12.174 455 LEU A N 1
ATOM 3007 C CA . LEU A 1 406 ? 44.894 21.179 15.757 1.000 12.140 455 LEU A CA 1
ATOM 3008 C C . LEU A 1 406 ? 45.690 20.457 14.667 1.000 11.580 455 LEU A C 1
ATOM 3009 O O . LEU A 1 406 ? 45.169 20.185 13.608 1.000 13.180 455 LEU A O 1
ATOM 3014 N N . THR A 1 407 ? 46.972 20.211 14.896 1.000 9.744 456 THR A N 1
ATOM 3015 C CA . THR A 1 407 ? 47.783 19.463 13.956 1.000 8.745 456 THR A CA 1
ATOM 3016 C C . THR A 1 407 ? 48.054 18.077 14.551 1.000 9.540 456 THR A C 1
ATOM 3017 O O . THR A 1 407 ? 48.392 17.966 15.735 1.000 8.925 456 THR A O 1
ATOM 3021 N N . VAL A 1 408 ? 47.815 17.061 13.736 1.000 9.723 457 VAL A N 1
ATOM 3022 C CA . VAL A 1 408 ? 47.851 15.685 14.198 1.000 10.414 457 VAL A CA 1
ATOM 3023 C C . VAL A 1 408 ? 48.709 14.852 13.258 1.000 10.123 457 VAL A C 1
ATOM 3024 O O . VAL A 1 408 ? 48.685 15.011 12.024 1.000 11.476 457 VAL A O 1
ATOM 3028 N N . THR A 1 409 ? 49.417 13.912 13.857 1.000 9.082 458 THR A N 1
ATOM 3029 C CA . THR A 1 409 ? 50.226 12.971 13.125 1.000 10.634 458 THR A CA 1
ATOM 3030 C C . THR A 1 409 ? 49.815 11.567 13.548 1.000 9.850 458 THR A C 1
ATOM 3031 O O . THR A 1 409 ? 50.212 11.137 14.631 1.000 10.663 458 THR A O 1
ATOM 3035 N N . PRO A 1 410 ? 49.147 10.806 12.666 1.000 10.669 459 PRO A N 1
ATOM 3036 C CA . PRO A 1 410 ? 48.742 9.422 12.970 1.000 10.234 459 PRO A CA 1
ATOM 3037 C C . PRO A 1 410 ? 49.825 8.445 12.579 1.000 10.907 459 PRO A C 1
ATOM 3038 O O . PRO A 1 410 ? 50.523 8.672 11.600 1.000 11.730 459 PRO A O 1
ATOM 3042 N N . SER A 1 411 ? 49.953 7.348 13.321 1.000 9.964 460 SER A N 1
ATOM 3043 C CA . SER A 1 411 ? 50.821 6.249 12.921 1.000 10.767 460 SER A CA 1
ATOM 3044 C C . SER A 1 411 ? 50.089 5.216 12.079 1.000 10.947 460 SER A C 1
ATOM 3045 O O . SER A 1 411 ? 50.771 4.375 11.505 1.000 11.161 460 SER A O 1
ATOM 3048 N N . ARG A 1 412 ? 48.749 5.232 12.047 1.000 10.812 461 ARG A N 1
ATOM 3049 C CA . ARG A 1 412 ? 47.984 4.312 11.236 1.000 11.048 461 ARG A CA 1
ATOM 3050 C C . ARG A 1 412 ? 47.303 5.121 10.145 1.000 12.294 461 ARG A C 1
ATOM 3051 O O . ARG A 1 412 ? 47.016 6.291 10.342 1.000 12.594 461 ARG A O 1
ATOM 3059 N N . ALA A 1 413 ? 46.983 4.483 9.020 1.000 10.876 462 ALA A N 1
ATOM 3060 C CA . ALA A 1 413 ? 46.288 5.148 7.941 1.000 12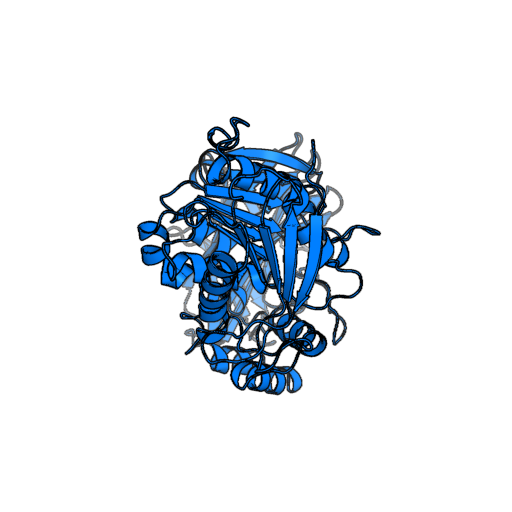.215 462 ALA A CA 1
ATOM 3061 C C . ALA A 1 413 ? 44.873 5.570 8.305 1.000 11.412 462 ALA A C 1
ATOM 3062 O O . ALA A 1 413 ? 44.403 6.567 7.786 1.000 12.416 462 ALA A O 1
ATOM 3064 N N . ASN A 1 414 ? 44.252 4.880 9.256 1.000 10.900 463 ASN A N 1
ATOM 3065 C CA . ASN A 1 414 ? 42.886 5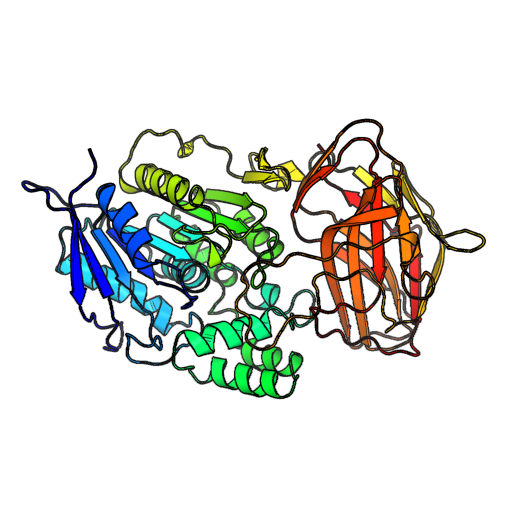.175 9.660 1.000 11.498 463 ASN A CA 1
ATOM 3066 C C . ASN A 1 414 ? 42.801 5.501 11.148 1.000 12.085 463 ASN A C 1
ATOM 3067 O O . ASN A 1 414 ? 43.256 4.717 11.977 1.000 10.264 463 ASN A O 1
ATOM 3072 N N . THR A 1 415 ? 42.227 6.665 11.459 1.000 10.532 464 THR A N 1
ATOM 3073 C CA . THR A 1 415 ? 42.067 7.131 12.828 1.000 11.358 464 THR A CA 1
ATOM 3074 C C . THR A 1 415 ? 40.814 7.988 12.847 1.000 9.996 464 THR A C 1
ATOM 3075 O O . THR A 1 415 ? 40.552 8.690 11.860 1.000 10.899 464 THR A O 1
ATOM 3079 N N . THR A 1 416 ? 40.047 7.945 13.938 1.000 9.233 465 THR A N 1
ATOM 3080 C CA . THR A 1 416 ? 39.024 8.947 14.192 1.000 9.102 465 THR A CA 1
ATOM 3081 C C . THR A 1 416 ? 39.418 9.728 15.430 1.000 9.215 465 THR A C 1
ATOM 3082 O O . THR A 1 416 ? 39.823 9.141 16.449 1.000 10.165 465 THR A O 1
ATOM 3086 N N . LEU A 1 417 ? 39.298 11.064 15.307 1.000 9.987 466 LEU A N 1
ATOM 3087 C CA . LEU A 1 417 ? 39.440 11.962 16.425 1.000 10.185 466 LEU A CA 1
ATOM 3088 C C . LEU A 1 417 ? 38.082 12.509 16.870 1.000 9.241 466 LEU A C 1
ATOM 3089 O O . LEU A 1 417 ? 37.140 12.625 16.103 1.000 8.859 466 LEU A O 1
ATOM 3094 N N . TYR A 1 418 ? 38.002 12.827 18.166 1.000 8.731 467 TYR A N 1
ATOM 3095 C CA . TYR A 1 418 ? 36.856 13.507 18.741 1.000 7.972 467 TYR A CA 1
ATOM 3096 C C . TYR A 1 418 ? 37.341 14.640 19.620 1.000 8.480 467 TYR A C 1
ATOM 3097 O O . TYR A 1 418 ? 38.206 14.468 20.475 1.000 9.318 467 TYR A O 1
ATOM 3106 N N . ALA A 1 419 ? 36.806 15.838 19.375 1.000 8.511 468 ALA A N 1
ATOM 3107 C CA . ALA A 1 419 ? 37.066 16.993 20.206 1.000 9.351 468 ALA A CA 1
ATOM 3108 C C . ALA A 1 419 ? 35.845 17.332 21.036 1.000 9.802 468 ALA A C 1
ATOM 3109 O O . ALA A 1 419 ? 34.703 17.233 20.560 1.000 11.659 468 ALA A O 1
ATOM 3111 N N . TYR A 1 420 ? 36.081 17.531 22.339 1.000 8.739 469 TYR A N 1
ATOM 3112 C CA . TYR A 1 420 ? 35.038 17.825 23.304 1.000 9.309 469 TYR A CA 1
ATOM 3113 C C . TYR A 1 420 ? 35.373 19.103 24.053 1.000 10.072 469 TYR A C 1
ATOM 3114 O O . TYR A 1 420 ? 36.518 19.300 24.494 1.000 10.695 469 TYR A O 1
ATOM 3123 N N . LEU A 1 421 ? 34.358 19.958 24.217 1.000 9.058 470 LEU A N 1
ATOM 3124 C CA . LEU A 1 421 ? 34.511 21.127 25.081 1.000 9.404 470 LEU A CA 1
ATOM 3125 C C . LEU A 1 421 ? 33.616 20.962 26.300 1.000 10.497 470 LEU A C 1
ATOM 3126 O O . LEU A 1 421 ? 32.411 20.784 26.154 1.000 10.346 470 LEU A O 1
ATOM 3131 N N . TYR A 1 422 ? 34.229 21.009 27.478 1.000 10.596 471 TYR A N 1
ATOM 3132 C CA . TYR A 1 422 ? 33.569 20.787 28.748 1.000 10.437 471 TYR A CA 1
ATOM 3133 C C . TYR A 1 422 ? 33.561 22.085 29.549 1.000 11.053 471 TYR A C 1
ATOM 3134 O O . TYR A 1 422 ? 34.488 22.874 29.457 1.000 11.808 471 TYR A O 1
ATOM 3143 N N . ALA A 1 423 ? 32.466 22.293 30.283 1.000 12.279 472 ALA A N 1
ATOM 3144 C CA . ALA A 1 423 ? 32.446 23.192 31.428 1.000 12.203 472 ALA A CA 1
ATOM 3145 C C . ALA A 1 423 ? 32.868 22.352 32.613 1.000 12.232 472 ALA A C 1
ATOM 3146 O O . ALA A 1 423 ? 32.106 21.489 33.039 1.000 12.906 472 ALA A O 1
ATOM 3148 N N . GLU A 1 424 ? 34.053 22.637 33.128 1.000 12.176 473 GLU A N 1
ATOM 3149 C CA . GLU A 1 424 ? 34.600 21.858 34.222 1.000 13.218 473 GLU A CA 1
ATOM 3150 C C . GLU A 1 424 ? 34.525 22.697 35.513 1.000 11.856 473 GLU A C 1
ATOM 3151 O O . GLU A 1 424 ? 35.038 23.821 35.565 1.000 14.944 473 GLU A O 1
ATOM 3157 N N . ASP A 1 425 ? 33.927 22.110 36.554 1.000 12.890 474 ASP A N 1
ATOM 3158 C CA . ASP A 1 425 ? 33.814 22.835 37.819 1.000 14.387 474 ASP A CA 1
ATOM 3159 C C . ASP A 1 425 ? 35.144 22.737 38.583 1.000 16.344 474 ASP A C 1
ATOM 3160 O O . ASP A 1 425 ? 36.089 22.060 38.157 1.000 15.933 474 ASP A O 1
ATOM 3165 N N . VAL A 1 426 ? 35.202 23.366 39.750 1.000 16.837 475 VAL A N 1
ATOM 3166 C CA . VAL A 1 426 ? 36.455 23.441 40.506 1.000 17.081 475 VAL A CA 1
ATOM 3167 C C . VAL A 1 426 ? 36.947 22.069 40.949 1.000 17.327 475 VAL A C 1
ATOM 3168 O O . VAL A 1 426 ? 38.159 21.898 41.160 1.000 21.744 475 VAL A O 1
ATOM 3172 N N . LEU A 1 427 ? 36.034 21.095 41.136 1.000 15.236 476 LEU A N 1
ATOM 3173 C CA . LEU A 1 427 ? 36.373 19.763 41.587 1.000 16.549 476 LEU A CA 1
ATOM 3174 C C . LEU A 1 427 ? 36.810 18.836 40.468 1.000 17.764 476 LEU A C 1
ATOM 3175 O O . LEU A 1 427 ? 37.394 17.780 40.706 1.000 21.145 476 LEU A O 1
ATOM 3180 N N . GLY A 1 428 ? 36.536 19.234 39.232 1.000 14.977 477 GLY A N 1
ATOM 3181 C CA . GLY A 1 428 ? 36.955 18.424 38.095 1.000 16.301 477 GLY A CA 1
ATOM 3182 C C . GLY A 1 428 ? 35.787 17.794 37.339 1.000 15.975 477 GLY A C 1
ATOM 3183 O O . GLY A 1 428 ? 36.007 17.031 36.419 1.000 14.954 477 GLY A O 1
ATOM 3184 N N . ASN A 1 429 ? 34.541 18.069 37.735 1.000 14.402 478 ASN A N 1
ATOM 3185 C CA . ASN A 1 429 ? 33.411 17.447 37.062 1.000 14.096 478 ASN A CA 1
ATOM 3186 C C . ASN A 1 429 ? 33.098 18.217 35.787 1.000 13.872 478 ASN A C 1
ATOM 3187 O O . ASN A 1 429 ? 32.912 19.415 35.849 1.000 13.150 478 ASN A O 1
ATOM 3192 N N . GLY A 1 430 ? 33.090 17.549 34.616 1.000 13.367 479 GLY A N 1
ATOM 3193 C CA . GLY A 1 430 ? 32.858 18.233 33.349 1.000 12.401 479 GLY A CA 1
ATOM 3194 C C . GLY A 1 430 ? 31.454 17.928 32.846 1.000 12.539 479 GLY A C 1
ATOM 3195 O O . GLY A 1 430 ? 30.975 16.778 32.911 1.000 13.454 479 GLY A O 1
ATOM 3196 N N . GLN A 1 431 ? 30.788 18.982 32.384 1.000 11.658 480 GLN A N 1
ATOM 3197 C CA . GLN A 1 431 ? 29.552 18.866 31.638 1.000 12.480 480 GLN A CA 1
ATOM 3198 C C . GLN A 1 431 ? 29.838 19.190 30.169 1.000 10.229 480 GLN A C 1
ATOM 3199 O O . GLN A 1 431 ? 30.465 20.216 29.866 1.000 11.457 480 GLN A O 1
ATOM 3205 N N . LEU A 1 432 ? 29.402 18.298 29.253 1.000 11.132 481 LEU A N 1
ATOM 3206 C CA . LEU A 1 432 ? 29.767 18.503 27.851 1.000 9.462 481 LEU A CA 1
ATOM 3207 C C . LEU A 1 432 ? 28.962 19.625 27.230 1.000 10.280 481 LEU A C 1
ATOM 3208 O O . LEU A 1 432 ? 27.715 19.556 27.268 1.000 12.036 481 LEU A O 1
ATOM 3213 N N . ILE A 1 433 ? 29.649 20.628 26.660 1.000 9.816 482 ILE A N 1
ATOM 3214 C CA . ILE A 1 433 ? 29.019 21.741 25.961 1.000 10.652 482 ILE A CA 1
ATOM 3215 C C . ILE A 1 433 ? 28.848 21.372 24.484 1.000 11.766 482 ILE A C 1
ATOM 3216 O O . ILE A 1 433 ? 27.794 21.565 23.913 1.000 12.398 482 ILE A O 1
ATOM 3221 N N . SER A 1 434 ? 29.911 20.846 23.868 1.000 11.318 483 SER A N 1
ATOM 3222 C CA . SER A 1 434 ? 29.932 20.637 22.442 1.000 11.773 483 SER A CA 1
ATOM 3223 C C . SER A 1 434 ? 30.958 19.583 22.089 1.000 11.056 483 SER A C 1
ATOM 3224 O O . SER A 1 434 ? 31.911 19.368 22.835 1.000 10.289 483 SER A O 1
ATOM 3227 N N . HIS A 1 435 ? 30.829 18.982 20.893 1.000 9.982 484 HIS A N 1
ATOM 3228 C CA . HIS A 1 435 ? 31.833 18.032 20.440 1.000 10.770 484 HIS A CA 1
ATOM 3229 C C . HIS A 1 435 ? 31.808 17.985 18.922 1.000 11.057 484 HIS A C 1
ATOM 3230 O O . HIS A 1 435 ? 30.914 18.549 18.291 1.000 11.320 484 HIS A O 1
ATOM 3237 N N . LYS A 1 436 ? 32.814 17.329 18.344 1.000 10.013 485 LYS A N 1
ATOM 3238 C CA . LYS A 1 436 ? 32.790 17.037 16.924 1.000 10.082 485 LYS A CA 1
ATOM 3239 C C . LYS A 1 436 ? 33.717 15.871 16.645 1.000 9.361 485 LYS A C 1
ATOM 3240 O O . LYS A 1 436 ? 34.819 15.807 17.210 1.000 9.897 485 LYS A O 1
ATOM 3246 N N . PRO A 1 437 ? 33.301 14.939 15.753 1.000 10.055 486 PRO A N 1
ATOM 3247 C CA . PRO A 1 437 ? 34.170 13.858 15.283 1.000 10.972 486 PRO A CA 1
ATOM 3248 C C . PRO A 1 437 ? 34.961 14.325 14.079 1.000 9.413 486 PRO A C 1
ATOM 3249 O O . PRO A 1 437 ? 34.538 15.243 13.374 1.000 10.269 486 PRO A O 1
ATOM 3253 N N . TYR A 1 438 ? 36.045 13.633 13.774 1.000 8.952 487 TYR A N 1
ATOM 3254 C CA . TYR A 1 438 ? 36.767 13.834 12.527 1.000 9.618 487 TYR A CA 1
ATOM 3255 C C . TYR A 1 438 ? 37.502 12.548 12.141 1.000 10.118 487 TYR A C 1
ATOM 3256 O O . TYR A 1 438 ? 38.416 12.106 12.858 1.000 11.416 487 TYR A O 1
ATOM 3265 N N . THR A 1 439 ? 37.128 11.918 11.033 1.000 11.532 488 THR A N 1
ATOM 3266 C CA . THR A 1 439 ? 37.797 10.688 10.609 1.000 11.623 488 THR A CA 1
ATOM 3267 C C . THR A 1 439 ? 38.836 11.043 9.548 1.000 13.921 488 THR A C 1
ATOM 3268 O O . THR A 1 439 ? 38.515 11.721 8.562 1.000 12.611 488 THR A O 1
ATOM 3272 N N . LEU A 1 440 ? 40.064 10.543 9.781 1.000 12.018 489 LEU A N 1
ATOM 3273 C CA . LEU A 1 440 ? 41.184 10.509 8.864 1.000 14.959 489 LEU A CA 1
ATOM 3274 C C . LEU A 1 440 ? 41.314 9.101 8.305 1.000 15.126 489 LEU A C 1
ATOM 3275 O O . LEU A 1 440 ? 41.859 8.219 8.955 1.000 14.709 489 LEU A O 1
ATOM 3280 N N . ARG A 1 441 ? 40.788 8.891 7.100 1.000 15.649 490 ARG A N 1
ATOM 3281 C CA . ARG A 1 441 ? 40.880 7.590 6.457 1.000 18.053 490 ARG A CA 1
ATOM 3282 C C . ARG A 1 441 ? 41.882 7.673 5.317 1.000 18.644 490 ARG A C 1
ATOM 3283 O O . ARG A 1 441 ? 41.907 8.641 4.560 1.000 19.356 490 ARG A O 1
ATOM 3291 N N . GLY A 1 442 ? 42.753 6.685 5.215 1.000 17.209 491 GLY A N 1
ATOM 3292 C CA . GLY A 1 442 ? 43.756 6.663 4.159 1.000 19.262 491 GLY A CA 1
ATOM 3293 C C . GLY A 1 442 ? 44.816 7.744 4.267 1.000 18.407 491 GLY A C 1
ATOM 3294 O O . GLY A 1 442 ? 45.384 8.183 3.269 1.000 18.167 491 GLY A O 1
ATOM 3295 N N . ALA A 1 443 ? 45.059 8.194 5.500 1.000 14.437 492 ALA A N 1
ATOM 3296 C CA . ALA A 1 443 ? 46.129 9.145 5.740 1.000 14.107 492 ALA A CA 1
ATOM 3297 C C . ALA A 1 443 ? 47.483 8.458 5.636 1.000 13.909 492 ALA A C 1
ATOM 3298 O O . ALA A 1 443 ? 47.595 7.215 5.679 1.000 14.262 492 ALA A O 1
ATOM 3300 N N . THR A 1 444 ? 48.517 9.274 5.414 1.000 12.851 493 THR A N 1
ATOM 3301 C CA . THR A 1 444 ? 49.880 8.786 5.352 1.000 13.120 493 THR A CA 1
ATOM 3302 C C . THR A 1 444 ? 50.429 8.713 6.765 1.000 13.083 493 THR A C 1
ATOM 3303 O O . THR A 1 444 ? 50.620 9.757 7.404 1.000 12.116 493 THR A O 1
ATOM 3307 N N . PRO A 1 445 ? 50.782 7.525 7.301 1.000 11.895 494 PRO A N 1
ATOM 3308 C CA . PRO A 1 445 ? 51.412 7.491 8.598 1.000 12.371 494 PRO A CA 1
ATOM 3309 C C . PRO A 1 445 ? 52.647 8.379 8.670 1.000 12.586 494 PRO A C 1
ATOM 3310 O O . PRO A 1 445 ? 53.496 8.411 7.768 1.000 12.729 494 PRO A O 1
ATOM 3314 N N . GLY A 1 446 ? 52.731 9.115 9.779 1.000 11.350 495 GLY A N 1
ATOM 3315 C CA . GLY A 1 446 ? 53.864 9.951 10.114 1.000 12.034 495 GLY A CA 1
ATOM 3316 C C . GLY A 1 446 ? 53.834 11.353 9.492 1.000 12.134 495 GLY A C 1
ATOM 3317 O O . GLY A 1 446 ? 54.756 12.125 9.798 1.000 14.409 495 GLY A O 1
ATOM 3318 N N . GLN A 1 447 ? 52.776 11.675 8.748 1.000 11.501 496 GLN A N 1
ATOM 3319 C CA . GLN A 1 447 ? 52.631 12.986 8.119 1.000 13.039 496 GLN A CA 1
ATOM 3320 C C . GLN A 1 447 ? 51.715 13.851 8.990 1.000 12.966 496 GLN A C 1
ATOM 3321 O O . GLN A 1 447 ? 50.579 13.462 9.261 1.000 13.121 496 GLN A O 1
ATOM 3327 N N . ALA A 1 448 ? 52.194 15.027 9.414 1.000 11.160 497 ALA A N 1
ATOM 3328 C CA . ALA A 1 448 ? 51.381 15.911 10.256 1.000 11.148 497 ALA A CA 1
ATOM 3329 C C . ALA A 1 448 ? 50.367 16.619 9.363 1.000 12.287 497 ALA A C 1
ATOM 3330 O O . ALA A 1 448 ? 50.788 17.209 8.372 1.000 13.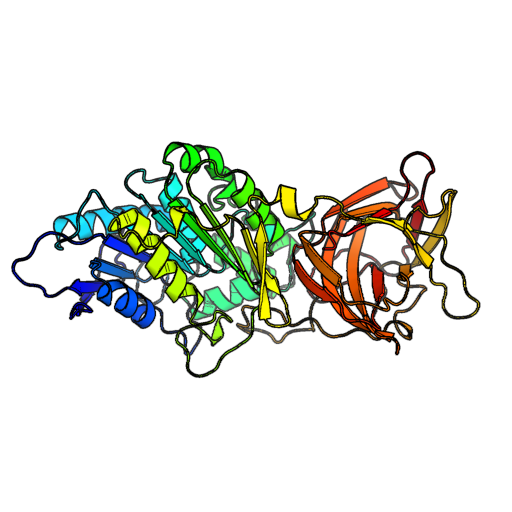492 497 ALA A O 1
ATOM 3332 N N . LYS A 1 449 ? 49.103 16.631 9.760 1.000 10.632 498 LYS A N 1
ATOM 3333 C CA . LYS A 1 449 ? 48.020 17.303 9.052 1.000 12.444 498 LYS A CA 1
ATOM 3334 C C . LYS A 1 449 ? 47.392 18.308 10.002 1.000 11.171 498 LYS A C 1
ATOM 3335 O O . LYS A 1 449 ? 47.000 17.967 11.124 1.000 10.784 498 LYS A O 1
ATOM 3341 N N . THR A 1 450 ? 47.248 19.557 9.519 1.000 10.985 499 THR A N 1
ATOM 3342 C CA . THR A 1 450 ? 46.524 20.555 10.276 1.000 12.062 499 THR A CA 1
ATOM 3343 C C . THR A 1 450 ? 45.028 20.464 9.945 1.000 12.998 499 THR A C 1
ATOM 3344 O O . THR A 1 450 ? 44.622 20.608 8.772 1.000 12.637 499 THR A O 1
ATOM 3348 N N . LEU A 1 451 ? 44.200 20.271 10.982 1.000 11.268 500 LEU A N 1
ATOM 3349 C CA . LEU A 1 451 ? 42.766 20.096 10.863 1.000 13.604 500 LEU A CA 1
ATOM 3350 C C . LEU A 1 451 ? 42.036 21.284 11.473 1.000 15.798 500 LEU A C 1
ATOM 3351 O O . LEU A 1 451 ? 42.491 21.882 12.456 1.000 15.100 500 LEU A O 1
ATOM 3356 N N . ASP A 1 452 ? 40.910 21.650 10.848 1.000 17.256 501 ASP A N 1
ATOM 3357 C CA . ASP A 1 452 ? 40.018 22.674 11.382 1.000 19.021 501 ASP A CA 1
ATOM 3358 C C . ASP A 1 452 ? 38.690 22.034 11.732 1.000 21.363 501 ASP A C 1
ATOM 3359 O O . ASP A 1 452 ? 38.079 21.408 10.868 1.000 26.501 501 ASP A O 1
ATOM 3364 N N . LEU A 1 453 ? 38.346 21.987 13.014 1.000 17.562 502 LEU A N 1
ATOM 3365 C CA . LEU A 1 453 ? 37.138 21.326 13.454 1.000 18.697 502 LEU A CA 1
ATOM 3366 C C . LEU A 1 453 ? 36.172 22.405 13.926 1.000 17.531 502 LEU A C 1
ATOM 3367 O O . LEU A 1 453 ? 36.528 23.258 14.715 1.000 19.399 502 LEU A O 1
ATOM 3372 N N . ARG A 1 454 ? 34.940 22.349 13.472 1.000 13.901 503 ARG A N 1
ATOM 3373 C CA . ARG A 1 454 ? 33.943 23.239 13.998 1.000 13.517 503 ARG A CA 1
ATOM 3374 C C . ARG A 1 454 ? 33.055 22.420 14.913 1.000 13.593 503 ARG A C 1
ATOM 3375 O O . ARG A 1 454 ? 32.315 21.566 14.434 1.000 13.060 503 ARG A O 1
ATOM 3383 N N . LEU A 1 455 ? 33.102 22.706 16.214 1.000 11.772 504 LEU A N 1
ATOM 3384 C CA . LEU A 1 455 ? 32.313 21.956 17.171 1.000 12.932 504 LEU A CA 1
ATOM 3385 C C . LEU A 1 455 ? 30.831 22.340 17.033 1.000 13.453 504 LEU A C 1
ATOM 3386 O O . LEU A 1 455 ? 30.478 23.410 16.517 1.000 13.251 504 LEU A O 1
ATOM 3391 N N . GLU A 1 456 ? 29.944 21.453 17.446 1.000 11.373 505 GLU A N 1
ATOM 3392 C CA . GLU A 1 456 ? 28.514 21.725 17.308 1.000 12.706 505 GLU A CA 1
ATOM 3393 C C . GLU A 1 456 ? 28.109 22.983 18.087 1.000 13.002 505 GLU A C 1
ATOM 3394 O O . GLU A 1 456 ? 28.640 23.304 19.153 1.000 13.710 505 GLU A O 1
ATOM 3400 N N . ALA A 1 457 ? 27.210 23.749 17.502 1.000 12.389 506 ALA A N 1
ATOM 3401 C CA . ALA A 1 457 ? 26.747 24.990 18.104 1.000 12.942 506 ALA A CA 1
ATOM 3402 C C . ALA A 1 457 ? 26.102 24.695 19.460 1.000 12.320 506 ALA A C 1
ATOM 3403 O O . ALA A 1 457 ? 25.514 23.639 19.685 1.000 11.597 506 ALA A O 1
ATOM 3405 N N . SER A 1 458 ? 26.207 25.659 20.390 1.000 10.404 507 SER A N 1
ATOM 3406 C CA . SER A 1 458 ? 25.586 25.494 21.690 1.000 11.067 507 SER A CA 1
ATOM 3407 C C . SER A 1 458 ? 25.243 26.881 22.230 1.000 10.618 507 SER A C 1
ATOM 3408 O O . SER A 1 458 ? 25.587 27.883 21.595 1.000 11.277 507 SER A O 1
ATOM 3411 N N . SER A 1 459 ? 24.540 26.865 23.360 1.000 10.699 508 SER A N 1
ATOM 3412 C CA . SER A 1 459 ? 24.254 28.056 24.154 1.000 10.101 508 SER A CA 1
ATOM 3413 C C . SER A 1 459 ? 24.378 27.636 25.607 1.000 11.164 508 SER A C 1
ATOM 3414 O O . SER A 1 459 ? 23.628 26.736 26.025 1.000 11.061 508 SER A O 1
ATOM 3417 N N . TRP A 1 460 ? 25.380 28.186 26.327 1.000 11.156 509 TRP A N 1
ATOM 3418 C CA . TRP A 1 460 ? 25.761 27.633 27.602 1.000 11.479 509 TRP A CA 1
ATOM 3419 C C . TRP A 1 460 ? 26.105 28.739 28.584 1.000 12.170 509 TRP A C 1
ATOM 3420 O O . TRP A 1 460 ? 26.939 29.601 28.270 1.000 13.697 509 TRP A O 1
ATOM 3431 N N . ASN A 1 461 ? 25.447 28.733 29.735 1.000 13.671 510 ASN A N 1
ATOM 3432 C CA . ASN A 1 461 ? 25.810 29.667 30.803 1.000 14.971 510 ASN A CA 1
ATOM 3433 C C . ASN A 1 461 ? 26.920 29.014 31.626 1.000 13.212 510 ASN A C 1
ATOM 3434 O O . ASN A 1 461 ? 26.668 28.004 32.251 1.000 15.975 510 ASN A O 1
ATOM 3439 N N . LEU A 1 462 ? 28.132 29.568 31.566 1.000 14.858 511 LEU A N 1
ATOM 3440 C CA . LEU A 1 462 ? 29.276 29.102 32.350 1.000 17.596 511 LEU A CA 1
ATOM 3441 C C . LEU A 1 462 ? 29.335 29.924 33.648 1.000 18.312 511 LEU A C 1
ATOM 3442 O O . LEU A 1 462 ? 29.592 31.130 33.576 1.000 19.397 511 LEU A O 1
ATOM 3447 N N . PRO A 1 463 ? 29.127 29.305 34.805 1.000 18.320 512 PRO A N 1
ATOM 3448 C CA . PRO A 1 463 ? 29.062 30.063 36.066 1.000 25.306 512 PRO A CA 1
ATOM 3449 C C . PRO A 1 463 ? 30.448 30.373 36.608 1.000 24.130 512 PRO A C 1
ATOM 3450 O O . PRO A 1 463 ? 31.428 29.711 36.264 1.000 20.732 512 PRO A O 1
ATOM 3454 N N . ALA A 1 464 ? 30.526 31.385 37.465 1.000 25.020 513 ALA A N 1
ATOM 3455 C CA . ALA A 1 464 ? 31.740 31.593 38.238 1.000 24.240 513 ALA A CA 1
ATOM 3456 C C . ALA A 1 464 ? 32.112 30.281 38.905 1.000 19.954 513 ALA A C 1
ATOM 3457 O O . ALA A 1 464 ? 31.258 29.522 39.363 1.000 20.916 513 ALA A O 1
ATOM 3459 N N . GLY A 1 465 ? 33.416 29.997 38.938 1.000 20.524 514 GLY A N 1
ATOM 3460 C CA . GLY A 1 465 ? 33.895 28.779 39.549 1.000 22.492 514 GLY A CA 1
ATOM 3461 C C . GLY A 1 465 ? 34.174 27.671 38.528 1.000 23.338 514 GLY A C 1
ATOM 3462 O O . GLY A 1 465 ? 34.663 26.611 38.916 1.000 24.016 514 GLY A O 1
ATOM 3463 N N . SER A 1 466 ? 33.815 27.931 37.252 1.000 21.644 515 SER A N 1
ATOM 3464 C CA . SER A 1 466 ? 34.024 26.944 36.208 1.000 20.450 515 SER A CA 1
ATOM 3465 C C . SER A 1 466 ? 35.072 27.413 35.205 1.000 15.457 515 SER A C 1
ATOM 3466 O O . SER A 1 466 ? 35.474 28.571 35.158 1.000 15.231 515 SER A O 1
ATOM 3469 N N . ARG A 1 467 ? 35.557 26.455 34.415 1.000 13.977 516 ARG A N 1
ATOM 3470 C CA . ARG A 1 467 ? 36.556 26.701 33.401 1.000 14.066 516 ARG A CA 1
ATOM 3471 C C . ARG A 1 467 ? 36.136 25.926 32.153 1.000 13.393 516 ARG A C 1
ATOM 3472 O O . ARG A 1 467 ? 35.300 25.004 32.235 1.000 14.484 516 ARG A O 1
ATOM 3480 N N . LEU A 1 468 ? 36.729 26.308 31.037 1.000 12.581 517 LEU A N 1
ATOM 3481 C CA . LEU A 1 468 ? 36.584 25.533 29.802 1.000 13.359 517 LEU A CA 1
ATOM 3482 C C . LEU A 1 468 ? 37.729 24.541 29.708 1.000 11.588 517 LEU A C 1
ATOM 3483 O O . LEU A 1 468 ? 38.891 24.869 29.984 1.000 12.029 517 LEU A O 1
ATOM 3488 N N . THR A 1 469 ? 37.400 23.316 29.329 1.000 10.222 518 THR A N 1
ATOM 3489 C CA . THR A 1 469 ? 38.386 22.258 29.182 1.000 10.528 518 THR A CA 1
ATOM 3490 C C . THR A 1 469 ? 38.133 21.591 27.826 1.000 10.311 518 THR A C 1
ATOM 3491 O O . THR A 1 469 ? 37.015 21.168 27.566 1.000 11.391 518 THR A O 1
ATOM 3495 N N . LEU A 1 470 ? 39.195 21.458 27.049 1.000 9.666 519 LEU A N 1
ATOM 3496 C CA . LEU A 1 470 ? 39.188 20.779 25.757 1.000 9.685 519 LEU A CA 1
ATOM 3497 C C . LEU A 1 470 ? 39.790 19.386 25.949 1.000 9.858 519 LEU A C 1
ATOM 3498 O O . LEU A 1 470 ? 40.923 19.277 26.426 1.000 10.067 519 LEU A O 1
ATOM 3503 N N . VAL A 1 471 ? 39.083 18.361 25.486 1.000 8.789 520 VAL A N 1
ATOM 3504 C CA . VAL A 1 471 ? 39.596 17.004 25.462 1.000 8.514 520 VAL A CA 1
ATOM 3505 C C . VAL A 1 471 ? 39.599 16.540 24.012 1.000 9.255 520 VAL A C 1
ATOM 3506 O O . VAL A 1 471 ? 38.595 16.753 23.315 1.000 9.988 520 VAL A O 1
ATOM 3510 N N . VAL A 1 472 ? 40.709 15.935 23.555 1.000 8.531 521 VAL A N 1
ATOM 3511 C CA . VAL A 1 472 ? 40.718 15.308 22.244 1.000 9.164 521 VAL A CA 1
ATOM 3512 C C . VAL A 1 472 ? 41.174 13.873 22.412 1.000 9.263 521 VAL A C 1
ATOM 3513 O O . VAL A 1 472 ? 42.305 13.612 22.901 1.000 9.356 521 VAL A O 1
ATOM 3517 N N . ASP A 1 473 ? 40.299 12.937 22.005 1.000 9.437 522 ASP A N 1
ATOM 3518 C CA . ASP A 1 473 ? 40.680 11.538 22.073 1.000 10.680 522 ASP A CA 1
ATOM 3519 C C . ASP A 1 473 ? 40.236 10.837 20.786 1.000 8.998 522 ASP A C 1
ATOM 3520 O O . ASP A 1 473 ? 40.054 11.505 19.776 1.000 8.797 522 ASP A O 1
ATOM 3525 N N . THR A 1 474 ? 40.189 9.479 20.782 1.000 8.581 523 THR A N 1
ATOM 3526 C CA . THR A 1 474 ? 40.107 8.769 19.514 1.000 9.726 523 THR A CA 1
ATOM 3527 C C . THR A 1 474 ? 38.971 7.737 19.457 1.000 8.913 523 THR A C 1
ATOM 3528 O O . THR A 1 474 ? 38.941 6.997 18.464 1.000 9.810 523 THR A O 1
ATOM 3532 N N . VAL A 1 475 ? 38.078 7.727 20.438 1.000 9.536 524 VAL A N 1
ATOM 3533 C CA . VAL A 1 475 ? 36.926 6.825 20.495 1.000 9.860 524 VAL A CA 1
ATOM 3534 C C . VAL A 1 475 ? 35.739 7.559 21.083 1.000 10.031 524 VAL A C 1
ATOM 3535 O O . VAL A 1 475 ? 35.899 8.331 22.022 1.000 10.648 524 VAL A O 1
ATOM 3539 N N . ASP A 1 476 ? 34.529 7.217 20.611 1.000 9.074 525 ASP A N 1
ATOM 3540 C CA . ASP A 1 476 ? 33.323 7.747 21.210 1.000 9.786 525 ASP A CA 1
ATOM 3541 C C . ASP A 1 476 ? 32.225 6.682 21.096 1.000 10.398 525 ASP A C 1
ATOM 3542 O O . ASP A 1 476 ? 32.048 6.112 20.005 1.000 11.830 525 ASP A O 1
ATOM 3547 N N . LEU A 1 477 ? 31.436 6.538 22.168 1.000 11.727 526 LEU A N 1
ATOM 3548 C CA . LEU A 1 477 ? 30.390 5.515 22.249 1.000 15.130 526 LEU A CA 1
ATOM 3549 C C . LEU A 1 477 ? 29.274 5.708 21.220 1.000 13.952 526 LEU A C 1
ATOM 3550 O O . LEU A 1 477 ? 28.595 4.714 20.905 1.000 15.397 526 LEU A O 1
ATOM 3555 N N . ARG A 1 478 ? 29.071 6.903 20.642 1.000 12.416 527 ARG A N 1
ATOM 3556 C CA . ARG A 1 478 ? 27.958 7.148 19.731 1.000 13.758 527 ARG A CA 1
ATOM 3557 C C . ARG A 1 478 ? 28.326 7.103 18.257 1.000 11.684 527 ARG A C 1
ATOM 3558 O O . ARG A 1 478 ? 27.430 7.225 17.435 1.000 12.466 527 ARG A O 1
ATOM 3566 N N . TYR A 1 479 ? 29.598 6.901 17.917 1.000 10.057 528 TYR A N 1
ATOM 3567 C CA . TYR A 1 479 ? 30.030 6.947 16.533 1.000 10.359 528 TYR A CA 1
ATOM 3568 C C . TYR A 1 479 ? 30.763 5.663 16.172 1.000 10.890 528 TYR A C 1
ATOM 3569 O O . TYR A 1 479 ? 31.378 5.034 17.028 1.000 11.545 528 TYR A O 1
ATOM 3578 N N . ALA A 1 480 ? 30.759 5.318 14.901 1.000 9.951 529 ALA A N 1
ATOM 3579 C CA . ALA A 1 480 ? 31.513 4.163 14.428 1.000 11.376 529 ALA A CA 1
ATOM 3580 C C . ALA A 1 480 ? 32.895 4.593 13.965 1.000 11.829 529 ALA A C 1
ATOM 3581 O O . ALA A 1 480 ? 33.169 4.652 12.765 1.000 17.816 529 ALA A O 1
ATOM 3583 N N . GLY A 1 481 ? 33.737 4.974 14.905 1.000 10.895 530 GLY A N 1
ATOM 3584 C CA . GLY A 1 481 ? 35.086 5.426 14.609 1.000 11.081 530 GLY A CA 1
ATOM 3585 C C . GLY A 1 481 ? 36.013 4.287 14.219 1.000 10.732 530 GLY A C 1
ATOM 3586 O O . GLY A 1 481 ? 35.711 3.129 14.530 1.000 13.243 530 GLY A O 1
ATOM 3587 N N . ILE A 1 482 ? 37.141 4.621 13.575 1.000 10.547 531 ILE A N 1
ATOM 3588 C CA . ILE A 1 482 ? 37.961 3.582 12.972 1.000 11.530 531 ILE A CA 1
ATOM 3589 C C . ILE A 1 482 ? 39.354 3.523 13.612 1.000 10.398 531 ILE A C 1
ATOM 3590 O O . ILE A 1 482 ? 40.262 2.913 13.076 1.000 11.153 531 ILE A O 1
ATOM 3595 N N . SER A 1 483 ? 39.529 4.113 14.781 1.000 10.396 532 SER A N 1
ATOM 3596 C CA . SER A 1 483 ? 40.811 4.098 15.462 1.000 9.232 532 SER A CA 1
ATOM 3597 C C . SER A 1 483 ? 41.173 2.670 15.914 1.000 11.145 532 SER A C 1
ATOM 3598 O O . SER A 1 483 ? 40.289 1.916 16.295 1.000 10.346 532 SER A O 1
ATOM 3601 N N . GLN A 1 484 ? 42.482 2.363 15.885 1.000 11.789 533 GLN A N 1
ATOM 3602 C CA . GLN A 1 484 ? 43.006 1.051 16.264 1.000 13.689 533 GLN A CA 1
ATOM 3603 C C . GLN A 1 484 ? 43.912 1.120 17.485 1.000 14.328 533 GLN A C 1
ATOM 3604 O O . GLN A 1 484 ? 44.897 1.878 17.469 1.000 12.908 533 GLN A O 1
ATOM 3610 N N . LEU A 1 485 ? 43.648 0.270 18.503 1.000 14.232 534 LEU A N 1
ATOM 3611 C CA . LEU A 1 485 ? 44.552 0.139 19.642 1.000 15.861 534 LEU A CA 1
ATOM 3612 C C . LEU A 1 485 ? 45.893 -0.363 19.099 1.000 15.307 534 LEU A C 1
ATOM 3613 O O . LEU A 1 485 ? 45.941 -1.258 18.252 1.000 17.593 534 LEU A O 1
ATOM 3618 N N . GLY A 1 486 ? 46.984 0.289 19.521 1.000 12.833 535 GLY A N 1
ATOM 3619 C CA . GLY A 1 486 ? 48.315 0.006 19.025 1.000 14.148 535 GLY A CA 1
ATOM 3620 C C . GLY A 1 486 ? 48.835 1.153 18.176 1.000 15.233 535 GLY A C 1
ATOM 3621 O O . GLY A 1 486 ? 50.031 1.295 17.979 1.000 16.408 535 GLY A O 1
ATOM 3622 N N . GLY A 1 487 ? 47.927 1.949 17.636 1.000 12.523 536 GLY A N 1
ATOM 3623 C CA . GLY A 1 487 ? 48.332 3.104 16.884 1.000 12.900 536 GLY A CA 1
ATOM 3624 C C . GLY A 1 487 ? 48.585 4.293 17.831 1.000 11.851 536 GLY A C 1
ATOM 3625 O O . GLY A 1 487 ? 48.404 4.211 19.039 1.000 12.051 536 GLY A O 1
ATOM 3626 N N . ALA A 1 488 ? 49.011 5.402 17.230 1.000 11.811 537 ALA A N 1
ATOM 3627 C CA . ALA A 1 488 ? 49.340 6.613 17.970 1.000 11.928 537 ALA A CA 1
ATOM 3628 C C . ALA A 1 488 ? 48.831 7.834 17.204 1.000 11.588 537 ALA A C 1
ATOM 3629 O O . ALA A 1 488 ? 48.610 7.790 15.994 1.000 12.704 537 ALA A O 1
ATOM 3631 N N . VAL A 1 489 ? 48.622 8.921 17.968 1.000 11.049 538 VAL A N 1
ATOM 3632 C CA . VAL A 1 489 ? 48.402 10.234 17.405 1.000 11.034 538 VAL A CA 1
ATOM 3633 C C . VAL A 1 489 ? 49.330 11.177 18.164 1.000 10.548 538 VAL A C 1
ATOM 3634 O O . VAL A 1 489 ? 49.329 11.175 19.382 1.000 10.919 538 VAL A O 1
ATOM 3638 N N . THR A 1 490 ? 50.028 12.043 17.431 1.000 10.228 539 THR A N 1
ATOM 3639 C CA . THR A 1 490 ? 50.841 13.066 18.061 1.000 9.873 539 THR A CA 1
ATOM 3640 C C . THR A 1 490 ? 50.243 14.404 17.712 1.000 9.586 539 THR A C 1
ATOM 3641 O O . THR A 1 490 ? 50.060 14.701 16.540 1.000 10.217 539 THR A O 1
ATOM 3645 N N . PHE A 1 491 ? 49.957 15.194 18.746 1.000 9.328 540 PHE A N 1
ATOM 3646 C CA . PHE A 1 491 ? 49.467 16.552 18.610 1.000 10.087 540 PHE A CA 1
ATOM 3647 C C . PHE A 1 491 ? 50.678 17.474 18.513 1.000 10.229 540 PHE A C 1
ATOM 3648 O O . PHE A 1 491 ? 51.628 17.327 19.273 1.000 9.097 540 PHE A O 1
ATOM 3656 N N . THR A 1 492 ? 50.589 18.464 17.616 1.000 9.541 541 THR A N 1
ATOM 3657 C CA . THR A 1 492 ? 51.609 19.500 17.522 1.000 10.484 541 THR A CA 1
ATOM 3658 C C . THR A 1 492 ? 50.956 20.877 17.393 1.000 10.675 541 THR A C 1
ATOM 3659 O O . THR A 1 492 ? 49.753 20.985 17.293 1.000 9.554 541 THR A O 1
ATOM 3663 N N . SER A 1 493 ? 51.791 21.932 17.398 1.000 10.890 542 SER A N 1
ATOM 3664 C CA . SER A 1 493 ? 51.357 23.305 17.249 1.000 10.937 542 SER A CA 1
ATOM 3665 C C . SER A 1 493 ? 52.427 24.067 16.475 1.000 11.655 542 SER A C 1
ATOM 3666 O O . SER A 1 493 ? 53.261 24.784 17.053 1.000 11.816 542 SER A O 1
ATOM 3669 N N . PRO A 1 494 ? 52.443 23.886 15.157 1.000 12.708 543 PRO A N 1
ATOM 3670 C CA . PRO A 1 494 ? 53.475 24.507 14.330 1.000 15.113 543 PRO A CA 1
ATOM 3671 C C . PRO A 1 494 ? 53.338 26.027 14.336 1.000 14.580 543 PRO A C 1
ATOM 3672 O O . PRO A 1 494 ? 52.232 26.581 14.396 1.000 15.604 543 PRO A O 1
ATOM 3676 N N . ALA A 1 495 ? 54.491 26.708 14.323 1.000 15.336 544 ALA A N 1
ATOM 3677 C CA . ALA A 1 495 ? 54.480 28.175 14.395 1.000 18.665 544 ALA A CA 1
ATOM 3678 C C . ALA A 1 495 ? 53.651 28.808 13.275 1.000 20.474 544 ALA A C 1
ATOM 3679 O O . ALA A 1 495 ? 52.988 29.833 13.458 1.000 22.376 544 ALA A O 1
ATOM 3681 N N . ASN A 1 496 ? 53.692 28.177 12.117 1.000 21.727 545 ASN A N 1
ATOM 3682 C CA . ASN A 1 496 ? 52.987 28.604 10.926 1.000 25.751 545 ASN A CA 1
ATOM 3683 C C . ASN A 1 496 ? 51.460 28.474 11.045 1.000 23.518 545 ASN A C 1
ATOM 3684 O O . ASN A 1 496 ? 50.715 29.074 10.278 1.000 23.124 545 ASN A O 1
ATOM 3689 N N . ALA A 1 497 ? 50.988 27.575 11.922 1.000 16.659 546 ALA A N 1
ATOM 3690 C CA . ALA A 1 497 ? 49.563 27.284 12.041 1.000 16.551 546 ALA A CA 1
ATOM 3691 C C . ALA A 1 497 ? 49.264 26.796 13.452 1.000 17.101 546 ALA A C 1
ATOM 3692 O O . ALA A 1 497 ? 49.033 25.604 13.657 1.000 15.652 546 ALA A O 1
ATOM 3694 N N . PRO A 1 498 ? 49.310 27.678 14.463 1.000 14.927 547 PRO A N 1
ATOM 3695 C CA . PRO A 1 498 ? 49.256 27.229 15.845 1.000 13.066 547 PRO A CA 1
ATOM 3696 C C . PRO A 1 498 ? 47.916 26.581 16.138 1.000 11.702 547 PRO A C 1
ATOM 3697 O O . PRO A 1 498 ? 46.872 26.959 15.589 1.000 12.938 547 PRO A O 1
ATOM 3701 N N . SER A 1 499 ? 47.968 25.657 17.085 1.000 12.094 548 SER A N 1
ATOM 3702 C CA . SER A 1 499 ? 46.798 24.980 17.607 1.000 12.387 548 SER A CA 1
ATOM 3703 C C . SER A 1 499 ? 46.078 25.929 18.574 1.000 12.641 548 SER A C 1
ATOM 3704 O O . SER A 1 499 ? 46.655 26.447 19.538 1.000 11.859 548 SER A O 1
ATOM 3707 N N . VAL A 1 500 ? 44.803 26.154 18.286 1.000 12.591 549 VAL A N 1
ATOM 3708 C CA . VAL A 1 500 ? 44.017 27.211 18.894 1.000 14.394 549 VAL A CA 1
ATOM 3709 C C . VAL A 1 500 ? 42.563 26.771 19.024 1.000 13.732 549 VAL A C 1
ATOM 3710 O O . VAL A 1 500 ? 42.026 26.179 18.091 1.000 15.127 549 VAL A O 1
ATOM 3714 N N . LEU A 1 501 ? 41.955 27.098 20.180 1.000 11.672 550 LEU A N 1
ATOM 3715 C CA . LEU A 1 501 ? 40.529 26.961 20.394 1.000 11.287 550 LEU A CA 1
ATOM 3716 C C . LEU A 1 501 ? 39.883 28.345 20.383 1.000 12.358 550 LEU A C 1
ATOM 3717 O O . LEU A 1 501 ? 40.295 29.201 21.156 1.000 12.644 550 LEU A O 1
ATOM 3722 N N . LYS A 1 502 ? 38.948 28.586 19.455 1.000 12.257 551 LYS A N 1
ATOM 3723 C CA . LYS A 1 502 ? 38.219 29.838 19.440 1.000 14.934 551 LYS A CA 1
ATOM 3724 C C . LYS A 1 502 ? 36.845 29.617 20.031 1.000 12.790 551 LYS A C 1
ATOM 3725 O O . LYS A 1 502 ? 36.118 28.710 19.590 1.000 14.303 551 LYS A O 1
ATOM 3731 N N . VAL A 1 503 ? 36.471 30.457 20.984 1.000 11.859 552 VAL A N 1
ATOM 3732 C CA . VAL A 1 503 ? 35.256 30.260 21.745 1.000 13.480 552 VAL A CA 1
ATOM 3733 C C . VAL A 1 503 ? 34.417 31.534 21.718 1.000 16.114 552 VAL A C 1
ATOM 3734 O O . VAL A 1 503 ? 34.896 32.594 22.084 1.000 13.962 552 VAL A O 1
ATOM 3738 N N . PRO A 1 504 ? 33.125 31.447 21.353 1.000 14.169 553 PRO A N 1
ATOM 3739 C CA . PRO A 1 504 ? 32.282 32.643 21.242 1.000 15.311 553 PRO A CA 1
ATOM 3740 C C . PRO A 1 504 ? 31.649 32.963 22.596 1.000 17.261 553 PRO A C 1
ATOM 3741 O O . PRO A 1 504 ? 30.531 32.571 22.899 1.000 15.543 553 PRO A O 1
ATOM 3745 N N . LEU A 1 505 ? 32.393 33.672 23.433 1.000 16.488 554 LEU A N 1
ATOM 3746 C CA . LEU A 1 505 ? 31.927 34.097 24.743 1.000 19.086 554 LEU A CA 1
ATOM 3747 C C . LEU A 1 505 ? 31.290 35.479 24.691 1.000 22.340 554 LEU A C 1
ATOM 3748 O O . LEU A 1 505 ? 31.672 36.319 23.870 1.000 27.678 554 LEU A O 1
ATOM 3753 N N . HIS A 1 506 ? 30.331 35.687 25.597 1.000 23.002 555 HIS A N 1
ATOM 3754 C CA . HIS A 1 506 ? 29.546 36.928 25.656 1.000 23.755 555 HIS A CA 1
ATOM 3755 C C . HIS A 1 506 ? 29.356 37.356 27.132 1.000 29.012 555 HIS A C 1
ATOM 3756 O O . HIS A 1 506 ? 29.495 36.424 28.034 1.000 27.557 555 HIS A O 1
#

Secondary structure (DSSP, 8-state):
-PPEEEEEEEEEE-TTS-EEEEEEEEEE--S---EEEEEEE-----TT--HHHHHHHHHTTT-EEEEEPPTTBTTSSS-B-SS-HHHHHHHHHHHHHHHHHSSEEEEEEEEEEETHHHHHHHHHHHH-TTEEEEEEES--S-HHHHHEETTEE-HHHHHHHHHHHHHHB-B-HHHHHHHHHHHTT-HHHHHHHHHHHHGGG-GGGGHHHHHHH--EEEEEEETTBSSS-HHHHHHHHHH--SSEEEEEE---PPSSSSSGGGT--THHHHHHHHHHHHHHH---SSGGGS-SEEEE-TTS-EEEESSGGGGGTTPEEEEE---B-SSS-BEEEEET----S-EEEEETT---S--SS----TT----B--PPPEEGGGS-TTT-EEEE-PPPSS-EEEEE--EEEEEEEESSS-EEEEEEEEEE-TTSEEEEEEEEEEEE-SPPTT--EEEEEEPPPEEEEE-TT-EEEEEEES--TTS-----BTBEEEEE--TTS--EEEE-B-